Protein AF-0000000082718263 (afdb_homodimer)

pLDDT: mean 72.25, std 34.33, range [13.95, 98.94]

Secondary structure (DSSP, 8-state):
----------------------------------------GGGGGGGSGGGGGGGGSTTS-TT-----TT-----------------------------------GGGSPEEEEEEEE---TTHHHHHHHHHHHHTTSSSEEEEEEESSSS--HHHHHHHHHSSS-EEEEE-PPPGGG-STTSPPSHHHHHHHHHHHHHH--TT--EEEEE--TT-EE-HHHHHHHTT-SSEEE--EEEETTEEEEEEEEETTEEEEEE-SS-TT-SS---GGGEEEEHHHHHH-TT----SSSS-TT-HHHHHHTTT--GGG-EE-HHHHTS--EE---BPPPP-TT--SS---SS----/---------------------------------------GGGGTTGGGGGGGTTTTSTTS-TT------------------------------------------GGGSPEEEEEEEE---TTHHHHHHHHHHHHTTSSSEEEEEEESSSS--HHHHHHHHHSSS-EEEEE-PPPGGG-STTSPPSHHHHHHHHHHHHHH--TT--EEEEE--TT-EE-HHHHHHHTT-SSEEE--EEEETTEEEEEEEEETTEEEEEE-SS-TT-SS---GGGEEEEHHHHHH-TT----SSSS-TT-HHHHHHTTT--GGG-EE-HHHHTS--EE---BPPPP-TT--SS---SS----

InterPro domains:
  IPR005027 Glycosyl transferase, family 43 [PF03360] (131-332)
  IPR005027 Glycosyl transferase, family 43 [PTHR10896] (103-342)
  IPR005027 Glycosyl transferase, family 43 [cd00218] (110-333)
  IPR029044 Nucleotide-diphospho-sugar transferases [G3DSA:3.90.550.10] (108-351)
  IPR029044 Nucleotide-diphospho-sugar transferases [SSF53448] (110-349)

Organism: NCBI:txid210632

Solvent-accessible surface area (backbone atoms only — not comparable to full-atom values): 43340 Å² total; per-residue (Å²): 140,80,87,71,88,90,80,89,85,85,84,88,79,92,73,87,68,84,91,81,84,88,81,88,83,87,82,87,80,81,82,80,80,84,78,85,81,72,85,75,76,81,69,71,77,76,76,72,76,77,76,72,74,77,78,75,69,88,70,71,78,84,76,72,93,74,78,74,94,73,76,79,88,91,79,90,76,77,91,82,87,80,81,79,74,81,77,73,76,78,75,78,78,73,76,76,66,84,62,79,70,68,81,60,64,71,87,70,54,46,30,37,38,35,39,24,44,44,56,92,54,80,59,41,56,54,31,49,50,56,48,36,36,46,51,54,71,44,81,56,46,37,39,35,38,18,30,52,24,92,50,77,51,66,68,60,52,56,46,54,75,66,52,74,48,55,68,48,84,46,52,40,56,71,60,71,87,53,67,44,90,73,48,71,72,59,48,65,25,53,40,51,50,52,53,50,47,59,72,73,52,56,90,84,50,62,31,26,37,32,46,42,62,47,48,47,41,70,43,70,64,44,60,62,58,49,58,72,36,78,49,35,26,34,34,17,30,22,43,37,51,24,10,69,49,28,22,48,34,61,57,97,75,25,47,78,47,64,48,56,51,51,66,77,81,44,87,47,66,53,55,66,74,16,40,36,34,9,36,58,56,53,58,74,35,79,82,61,51,60,61,80,86,73,49,54,72,84,28,45,50,31,60,30,44,62,65,75,52,53,64,74,64,34,38,60,32,50,77,61,23,57,38,54,41,32,33,59,48,41,65,45,82,73,59,50,83,44,45,63,92,57,87,80,65,95,67,88,62,72,98,131,85,76,82,78,78,82,86,77,72,88,82,79,82,84,76,78,81,80,76,80,80,88,76,85,78,80,81,76,83,77,82,86,81,81,85,75,86,74,76,73,70,73,69,68,65,77,71,68,69,77,68,66,76,80,66,69,90,72,72,72,91,75,71,93,73,79,72,98,76,71,93,72,83,81,89,78,83,77,81,86,78,76,78,74,79,79,74,76,75,75,76,76,72,75,73,64,83,64,80,71,69,81,61,64,71,86,70,54,46,30,38,37,35,39,24,46,44,56,91,52,80,59,41,55,52,30,49,50,55,50,35,37,45,52,54,72,44,81,56,47,37,39,36,38,18,29,53,23,93,52,76,51,66,68,61,51,56,46,53,75,67,52,74,49,54,69,46,87,44,53,39,57,71,58,72,89,55,67,46,92,74,47,71,73,59,45,65,26,52,41,52,52,52,52,48,46,60,73,73,54,56,90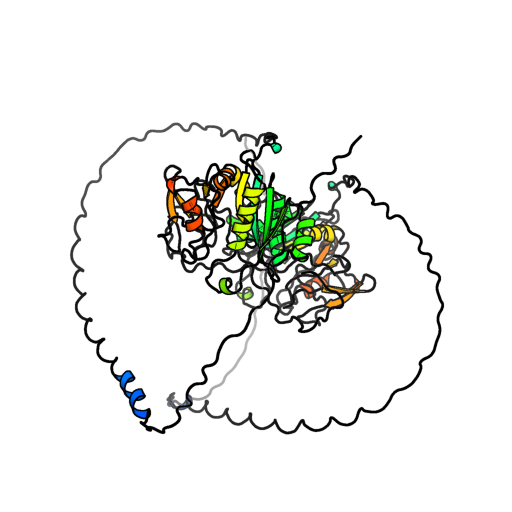,86,52,61,29,27,37,32,49,42,61,48,48,46,39,67,43,71,63,44,60,63,57,49,59,72,37,77,50,36,26,35,34,18,32,21,43,37,52,24,12,68,49,28,22,49,34,61,57,97,75,26,46,77,49,65,46,57,49,51,66,77,81,44,87,47,69,52,57,68,72,15,40,37,35,11,37,58,56,52,59,76,37,79,80,63,52,59,61,79,89,63,73,46,77,85,28,48,49,29,60,31,43,62,67,76,52,53,64,74,63,34,37,60,32,51,78,61,25,58,37,55,41,32,34,59,46,40,66,47,82,73,59,51,80,43,44,66,95,55,89,80,65,95,66,89,63,71,97

Nearest PDB structures (foldseek):
  2d0j-assembly2_D  TM=9.747E-01  e=1.911E-42  Homo sapiens
  1v84-assembly1_B  TM=9.521E-01  e=4.396E-37  Homo sapiens
  1v84-assembly1_A  TM=9.630E-01  e=2.387E-36  Homo sapiens
  3cu0-assembly1_B  TM=9.428E-01  e=2.5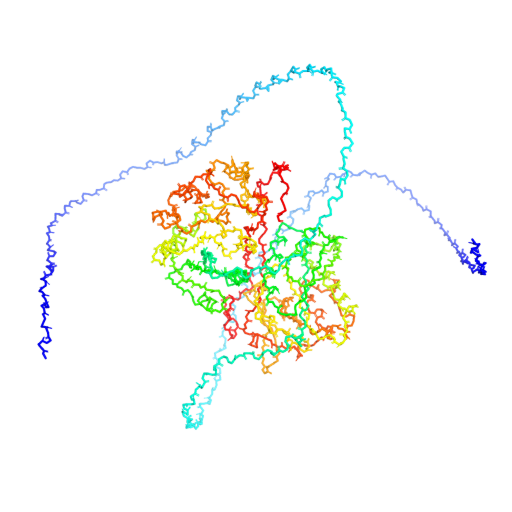47E-32  Homo sapiens
  1kws-assembly1_A  TM=9.358E-01  e=2.887E-32  Homo sapiens

Radius of gyration: 37.62 Å; Cα contacts (8 Å, |Δi|>4): 1074; chains: 2; bounding box: 120×84×118 Å

Foldseek 3Di:
DDPDDDDDDDDDDDDPDDDDDDDDDDDDDDDDDDDDDDDDPPPPPPPPPDPPDDDPPDPPDDPDDPDDPPDDDDDDPDDDDDDPPPDPPPPDPPPPDPPPPPVPVLVPFAAEEEQEEFEDDQCRLVLQLQVLVLQLVARNYEYEYEYQDPDQDPSVVVCVVPSNHHYHYHYDHDDPVQPDPQFDPCQVRVQVVLLVLLVPDDPVHWHKYAYDYSNKDFASVVSVFRRPDPAKEFAKEADPQNDRIKWFDDDPQAGDAIDHNHPRVQQDQGDSRGMMGISVLSNVQVPQGQDGPDDGRRNRVSSRCVSRDHRRPYGYTDVNRPDHRMYPDGDDRDDCPVPDPDDPDPDDDDD/DCPDDDDPDDDDDPDDDDPDDDDDDDDDDDDDDDDDDDDPPPPPPPPPPDPPPDPPDDPDDPPDDPDDDPDDPDDDPDDDDDDPPPDPPPPPPPPPDPPPPPVPVLVPFAAEEEQEEFEDDQCRLVLQLQVLVLQLVARNYEYEYEYQDPDQDPSVVVCVVPSNHHYHYHYDHDDPVQPDPFFDPCQVRVQVVLLVLLVPDDPVHWHKYAYDYSNKDFASVVSVFRRPDPAKEFAKEADPQNDRIKWFDDDPQAGDAIDHNHPRVQQDQGDSRGMMGISVLSNVQVPQGQDGPDDGRRNRVSSRQVSRDHRRPYGYTDVNRPDHRMYPDGDDRDDCPVPDPDDPDPDDDDD

Structure (mmCIF, N/CA/C/O backbone):
data_AF-0000000082718263-model_v1
#
loop_
_entity.id
_entity.type
_entity.pdbx_description
1 polymer 'Galactosylgalactosylxylosylprotein 3-beta-glucuronosyltransferase'
#
loop_
_atom_site.group_PDB
_atom_site.id
_atom_site.type_symbol
_atom_site.label_atom_id
_atom_site.label_alt_id
_atom_site.label_comp_id
_atom_site.label_asym_id
_atom_site.label_entity_id
_atom_site.label_seq_id
_atom_site.pdbx_PDB_ins_code
_atom_site.Cartn_x
_atom_site.Cartn_y
_atom_site.Cartn_z
_atom_site.occupancy
_atom_site.B_iso_or_equiv
_atom_site.auth_seq_id
_atom_site.auth_comp_id
_atom_site.auth_asym_id
_atom_site.auth_atom_id
_atom_site.pdbx_PDB_model_num
ATOM 1 N N . MET A 1 1 ? 63.031 -23.531 12.625 1 18.61 1 MET A N 1
ATOM 2 C CA . MET A 1 1 ? 62.969 -24.828 11.961 1 18.61 1 MET A CA 1
ATOM 3 C C . MET A 1 1 ? 62.219 -24.734 10.641 1 18.61 1 MET A C 1
ATOM 5 O O . MET A 1 1 ? 61.25 -23.953 10.516 1 18.61 1 MET A O 1
ATOM 9 N N . VAL A 1 2 ? 62.688 -25.609 9.586 1 20.66 2 VAL A N 1
ATOM 10 C CA . VAL A 1 2 ? 62.875 -25.875 8.164 1 20.66 2 VAL A CA 1
ATOM 11 C C . VAL A 1 2 ? 61.594 -26.484 7.586 1 20.66 2 VAL A C 1
ATOM 13 O O . VAL A 1 2 ? 61.312 -27.672 7.785 1 20.66 2 VAL A O 1
ATOM 16 N N . CYS A 1 3 ? 60.469 -26.062 7.879 1 18.92 3 CYS A N 1
ATOM 17 C CA . CYS A 1 3 ? 59.406 -26.875 7.355 1 18.92 3 CYS A CA 1
ATOM 18 C C . CYS A 1 3 ? 59.531 -27.094 5.855 1 18.92 3 CYS A C 1
ATOM 20 O O . CYS A 1 3 ? 59.562 -26.141 5.082 1 18.92 3 CYS A O 1
ATOM 22 N N . ARG A 1 4 ? 59.875 -28.281 5.25 1 16.44 4 ARG A N 1
ATOM 23 C CA . ARG A 1 4 ? 60.344 -29.062 4.109 1 16.44 4 ARG A CA 1
ATOM 24 C C . ARG A 1 4 ? 59.312 -29.062 2.984 1 16.44 4 ARG A C 1
ATOM 26 O O . ARG A 1 4 ? 59.656 -28.797 1.827 1 16.44 4 ARG A O 1
ATOM 33 N N . LEU A 1 5 ? 58.25 -29.844 3.047 1 16.77 5 LEU A N 1
ATOM 34 C CA . LEU A 1 5 ? 58.344 -30.984 2.145 1 16.77 5 LEU A CA 1
ATOM 35 C C . LEU A 1 5 ? 58.188 -30.547 0.694 1 16.77 5 LEU A C 1
ATOM 37 O O . LEU A 1 5 ? 57.656 -29.453 0.427 1 16.77 5 LEU A O 1
ATOM 41 N N . HIS A 1 6 ? 57.688 -31.562 -0.219 1 16.92 6 HIS A N 1
ATOM 42 C CA . HIS A 1 6 ? 57.969 -32.406 -1.372 1 16.92 6 HIS A CA 1
ATOM 43 C C . HIS A 1 6 ? 57.312 -31.875 -2.631 1 16.92 6 HIS A C 1
ATOM 45 O O . HIS A 1 6 ? 56.344 -31.078 -2.549 1 16.92 6 HIS A O 1
ATOM 51 N N . GLY A 1 7 ? 57.594 -32.5 -3.922 1 16.11 7 GLY A N 1
ATOM 52 C CA . GLY A 1 7 ? 58.062 -32.469 -5.293 1 16.11 7 GLY A CA 1
ATOM 53 C C . GLY A 1 7 ? 56.938 -32.594 -6.316 1 16.11 7 GLY A C 1
ATOM 54 O O . GLY A 1 7 ? 57.125 -32.281 -7.492 1 16.11 7 GLY A O 1
ATOM 55 N N . VAL A 1 8 ? 55.75 -33.312 -6.059 1 16.28 8 VAL A N 1
ATOM 56 C CA . VAL A 1 8 ? 55.469 -34.344 -7.027 1 16.28 8 VAL A CA 1
ATOM 57 C C . VAL A 1 8 ? 55.25 -33.75 -8.406 1 16.28 8 VAL A C 1
ATOM 59 O O . VAL A 1 8 ? 54.938 -32.562 -8.523 1 16.28 8 VAL A O 1
ATOM 62 N N . GLU A 1 9 ? 55 -34.594 -9.406 1 15.41 9 GLU A N 1
ATOM 63 C CA . GLU A 1 9 ? 55.344 -35.188 -10.688 1 15.41 9 GLU A CA 1
ATOM 64 C C . GLU A 1 9 ? 54.625 -34.5 -11.844 1 15.41 9 GLU A C 1
ATOM 66 O O . GLU A 1 9 ? 55.25 -33.875 -12.711 1 15.41 9 GLU A O 1
ATOM 71 N N . TRP A 1 10 ? 53.719 -35.344 -12.625 1 15.77 10 TRP A N 1
ATOM 72 C CA . TRP A 1 10 ? 53.938 -36.031 -13.898 1 15.77 10 TRP A CA 1
ATOM 73 C C . TRP A 1 10 ? 53.469 -35.156 -15.07 1 15.77 10 TRP A C 1
ATOM 75 O O . TRP A 1 10 ? 52.781 -34.188 -14.883 1 15.77 10 TRP A O 1
ATOM 85 N N . THR A 1 11 ? 52.688 -35.75 -16.031 1 15.27 11 THR A N 1
ATOM 86 C CA . THR A 1 11 ? 52.906 -36.312 -17.359 1 15.27 11 THR A CA 1
ATOM 87 C C . THR A 1 11 ? 52.312 -35.406 -18.422 1 15.27 11 THR A C 1
ATOM 89 O O . THR A 1 11 ? 51.531 -34.5 -18.109 1 15.27 11 THR A O 1
ATOM 92 N N . ARG A 1 12 ? 51.469 -36 -19.406 1 15.63 12 ARG A N 1
ATOM 93 C CA . ARG A 1 12 ? 51.625 -36.344 -20.797 1 15.63 12 ARG A CA 1
ATOM 94 C C . ARG A 1 12 ? 51.062 -35.25 -21.719 1 15.63 12 ARG A C 1
ATOM 96 O O . ARG A 1 12 ? 50.406 -34.344 -21.25 1 15.63 12 ARG A O 1
ATOM 103 N N . HIS A 1 13 ? 50.219 -35.656 -22.75 1 14.52 13 HIS A N 1
ATOM 104 C CA . HIS A 1 13 ? 50.406 -35.906 -24.188 1 14.52 13 HIS A CA 1
ATOM 105 C C . HIS A 1 13 ? 49.688 -34.844 -25.016 1 14.52 13 HIS A C 1
ATOM 107 O O . HIS A 1 13 ? 50.281 -34.281 -25.922 1 14.52 13 HIS A O 1
ATOM 113 N N . ALA A 1 14 ? 48.188 -34.906 -25.094 1 15.45 14 ALA A N 1
ATOM 114 C CA . ALA A 1 14 ? 47.625 -35.25 -26.406 1 15.45 14 ALA A CA 1
ATOM 115 C C . ALA A 1 14 ? 47.594 -34.062 -27.344 1 15.45 14 ALA A C 1
ATOM 117 O O . ALA A 1 14 ? 47.469 -32.906 -26.891 1 15.45 14 ALA A O 1
ATOM 118 N N . ALA A 1 15 ? 47.875 -34.312 -28.672 1 15.47 15 ALA A N 1
ATOM 119 C CA . ALA A 1 15 ? 48.25 -33.969 -30.047 1 15.47 15 ALA A CA 1
ATOM 120 C C . ALA A 1 15 ? 47.094 -33.25 -30.75 1 15.47 15 ALA A C 1
ATOM 122 O O . ALA A 1 15 ? 46.031 -33.812 -30.938 1 15.47 15 ALA A O 1
ATOM 123 N N . VAL A 1 16 ? 46.75 -32.125 -30.266 1 15.46 16 VAL A N 1
ATOM 124 C CA . VAL A 1 16 ? 45.719 -31.469 -31.016 1 15.46 16 VAL A CA 1
ATOM 125 C C . VAL A 1 16 ? 46.062 -31.422 -32.5 1 15.46 16 VAL A C 1
ATOM 127 O O . VAL A 1 16 ? 47 -30.703 -32.906 1 15.46 16 VAL A O 1
ATOM 130 N N . ARG A 1 17 ? 45.781 -32.594 -33.156 1 13.98 17 ARG A N 1
ATOM 131 C CA . ARG A 1 17 ? 46.062 -32.844 -34.562 1 13.98 17 ARG A CA 1
ATOM 132 C C . ARG A 1 17 ? 45.375 -31.797 -35.438 1 13.98 17 ARG A C 1
ATOM 134 O O . ARG A 1 17 ? 46.031 -31.234 -36.344 1 13.98 17 ARG A O 1
ATOM 141 N N . ILE A 1 18 ? 44 -31.812 -35.562 1 14.03 18 ILE A N 1
ATOM 142 C CA . ILE A 1 18 ? 43.5 -32.375 -36.812 1 14.03 18 ILE A CA 1
ATOM 143 C C . ILE A 1 18 ? 43.75 -31.375 -37.938 1 14.03 18 ILE A C 1
ATOM 145 O O . ILE A 1 18 ? 43.875 -30.188 -37.719 1 14.03 18 ILE A O 1
ATOM 149 N N . ALA A 1 19 ? 42.781 -31.609 -39 1 14.26 19 ALA A N 1
ATOM 150 C CA . ALA A 1 19 ? 42.812 -32 -40.406 1 14.26 19 ALA A CA 1
ATOM 151 C C . ALA A 1 19 ? 42.875 -30.797 -41.312 1 14.26 19 ALA A C 1
ATOM 153 O O . ALA A 1 19 ? 42.594 -29.672 -40.906 1 14.26 19 ALA A O 1
ATOM 154 N N . GLY A 1 20 ? 43.062 -31.188 -42.594 1 13.95 20 GLY A N 1
ATOM 155 C CA . GLY A 1 20 ? 43.656 -30.984 -43.906 1 13.95 20 GLY A CA 1
ATOM 156 C C . GLY A 1 20 ? 42.875 -30.016 -44.781 1 13.95 20 GLY A C 1
ATOM 157 O O . GLY A 1 20 ? 43.469 -29.109 -45.375 1 13.95 20 GLY A O 1
ATOM 158 N N . PHE A 1 21 ? 41.531 -30.422 -45.281 1 14.2 21 PHE A N 1
ATOM 159 C CA . PHE A 1 21 ? 41.5 -30.719 -46.719 1 14.2 21 PHE A CA 1
ATOM 160 C C . PHE A 1 21 ? 41.406 -29.438 -47.531 1 14.2 21 PHE A C 1
ATOM 162 O O . PHE A 1 21 ? 41.156 -28.359 -46.969 1 14.2 21 PHE A O 1
ATOM 169 N N . ASN A 1 22 ? 40.375 -29.531 -48.438 1 14.44 22 ASN A N 1
ATOM 170 C CA . ASN A 1 22 ? 40.406 -29.688 -49.906 1 14.44 22 ASN A CA 1
ATOM 171 C C . ASN A 1 22 ? 40.375 -28.328 -50.594 1 14.44 22 ASN A C 1
ATOM 173 O O . ASN A 1 22 ? 40 -27.328 -50 1 14.44 22 ASN A O 1
ATOM 177 N N . GLY A 1 23 ? 39.938 -28.484 -51.906 1 14.26 23 GLY A N 1
ATOM 178 C CA . GLY A 1 23 ? 40.375 -28.25 -53.281 1 14.26 23 GLY A CA 1
ATOM 179 C C . GLY A 1 23 ? 39.812 -26.938 -53.844 1 14.26 23 GLY A C 1
ATOM 180 O O . GLY A 1 23 ? 40.594 -26.016 -54.125 1 14.26 23 GLY A O 1
ATOM 181 N N . GLY A 1 24 ? 38.562 -27.094 -54.469 1 14.59 24 GLY A N 1
ATOM 182 C CA . GLY A 1 24 ? 38.562 -26.953 -55.906 1 14.59 24 GLY A CA 1
ATOM 183 C C . GLY A 1 24 ? 38.469 -25.516 -56.375 1 14.59 24 GLY A C 1
ATOM 184 O O . GLY A 1 24 ? 38.25 -24.609 -55.594 1 14.59 24 GLY A O 1
ATOM 185 N N . ALA A 1 25 ? 37.656 -25.453 -57.531 1 14.58 25 ALA A N 1
ATOM 186 C CA . ALA A 1 25 ? 37.969 -25.078 -58.938 1 14.58 25 ALA A CA 1
ATOM 187 C C . ALA A 1 25 ? 37.625 -23.609 -59.188 1 14.58 25 ALA A C 1
ATOM 189 O O . ALA A 1 25 ? 38.5 -22.828 -59.594 1 14.58 25 ALA A O 1
ATOM 190 N N . PRO A 1 26 ? 36.562 -23.516 -60.094 1 15.71 26 PRO A N 1
ATOM 191 C CA . PRO A 1 26 ? 36.875 -23.016 -61.438 1 15.71 26 PRO A CA 1
ATOM 192 C C . PRO A 1 26 ? 36.688 -21.516 -61.594 1 15.71 26 PRO A C 1
ATOM 194 O O . PRO A 1 26 ? 36.188 -20.859 -60.656 1 15.71 26 PRO A O 1
ATOM 197 N N . GLY A 1 27 ? 36.094 -21.203 -62.75 1 14.52 27 GLY A N 1
ATOM 198 C CA . GLY A 1 27 ? 36.469 -20.438 -63.906 1 14.52 27 GLY A CA 1
ATOM 199 C C . GLY A 1 27 ? 35.906 -19.031 -63.906 1 14.52 27 GLY A C 1
ATOM 200 O O . GLY A 1 27 ? 36.656 -18.062 -64 1 14.52 27 GLY A O 1
ATOM 201 N N . VAL A 1 28 ? 34.625 -18.891 -64.562 1 15.89 28 VAL A N 1
ATOM 202 C CA . VAL A 1 28 ? 34.625 -18.219 -65.875 1 15.89 28 VAL A CA 1
ATOM 203 C C . VAL A 1 28 ? 34.438 -16.703 -65.625 1 15.89 28 VAL A C 1
ATOM 205 O O . VAL A 1 28 ? 33.969 -16.266 -64.625 1 15.89 28 VAL A O 1
ATOM 208 N N . ALA A 1 29 ? 34.094 -16.172 -66.812 1 14.91 29 ALA A N 1
ATOM 209 C CA . ALA A 1 29 ? 34.625 -15.055 -67.625 1 14.91 29 ALA A CA 1
ATOM 210 C C . ALA A 1 29 ? 33.875 -13.758 -67.312 1 14.91 29 ALA A C 1
ATOM 212 O O . ALA A 1 29 ? 34.5 -12.734 -67 1 14.91 29 ALA A O 1
ATOM 213 N N . VAL A 1 30 ? 32.562 -13.672 -67.75 1 16.23 30 VAL A N 1
ATOM 214 C CA . VAL A 1 30 ? 32.5 -12.758 -68.875 1 16.23 30 VAL A CA 1
ATOM 215 C C . VAL A 1 30 ? 32.25 -11.336 -68.375 1 16.23 30 VAL A C 1
ATOM 217 O O . VAL A 1 30 ? 31.828 -11.125 -67.25 1 16.23 30 VAL A O 1
ATOM 220 N N . GLY A 1 31 ? 31.578 -10.688 -69.25 1 15.56 31 GLY A N 1
ATOM 221 C CA . GLY A 1 31 ? 31.906 -9.438 -69.938 1 15.56 31 GLY A CA 1
ATOM 222 C C . GLY A 1 31 ? 31.344 -8.219 -69.188 1 15.56 31 GLY A C 1
ATOM 223 O O . GLY A 1 31 ? 30.484 -8.344 -68.312 1 15.56 31 GLY A O 1
ATOM 224 N N . ARG A 1 32 ? 31.359 -7.219 -69.875 1 15.63 32 ARG A N 1
ATOM 225 C CA . ARG A 1 32 ? 31.812 -5.836 -69.75 1 15.63 32 ARG A CA 1
ATOM 226 C C . ARG A 1 32 ? 30.688 -4.926 -69.312 1 15.63 32 ARG A C 1
ATOM 228 O O . ARG A 1 32 ? 30.938 -3.934 -68.625 1 15.63 32 ARG A O 1
ATOM 235 N N . SER A 1 33 ? 29.328 -5.262 -69.688 1 16.05 33 SER A N 1
ATOM 236 C CA . SER A 1 33 ? 29 -4.008 -70.375 1 16.05 33 SER A CA 1
ATOM 237 C C . SER A 1 33 ? 28.578 -2.941 -69.375 1 16.05 33 SER A C 1
ATOM 239 O O . SER A 1 33 ? 28.172 -3.262 -68.25 1 16.05 33 SER A O 1
ATOM 241 N N . GLY A 1 34 ? 28.188 -1.853 -69.938 1 15.92 34 GLY A N 1
ATOM 242 C CA . GLY A 1 34 ? 28.422 -0.44 -69.688 1 15.92 34 GLY A CA 1
ATOM 243 C C . GLY A 1 34 ? 27.469 0.149 -68.688 1 15.92 34 GLY A C 1
ATOM 244 O O . GLY A 1 34 ? 26.469 -0.468 -68.312 1 15.92 34 GLY A O 1
ATOM 245 N N . CYS A 1 35 ? 27.391 1.391 -68.688 1 16.27 35 CYS A N 1
ATOM 246 C CA . CYS A 1 35 ? 27.578 2.564 -67.812 1 16.27 35 CYS A CA 1
ATOM 247 C C . CYS A 1 35 ? 26.266 3.053 -67.25 1 16.27 35 CYS A C 1
ATOM 249 O O . CYS A 1 35 ? 26.172 3.383 -66.062 1 16.27 35 CYS A O 1
ATOM 251 N N . ASP A 1 36 ? 25.203 3.414 -68.125 1 17.78 36 ASP A N 1
ATOM 252 C CA . ASP A 1 36 ? 25.062 4.848 -67.875 1 17.78 36 ASP A CA 1
ATOM 253 C C . ASP A 1 36 ? 24.109 5.117 -66.688 1 17.78 36 ASP A C 1
ATOM 255 O O . ASP A 1 36 ? 23.391 4.223 -66.25 1 17.78 36 ASP A O 1
ATOM 259 N N . GLY A 1 37 ? 23.266 6.191 -66.875 1 19.19 37 GLY A N 1
ATOM 260 C CA . GLY A 1 37 ? 22.969 7.426 -66.188 1 19.19 37 GLY A CA 1
ATOM 261 C C . GLY A 1 37 ? 21.734 7.332 -65.312 1 19.19 37 GLY A C 1
ATOM 262 O O . GLY A 1 37 ? 20.688 6.848 -65.75 1 19.19 37 GLY A O 1
ATOM 263 N N . VAL A 1 38 ? 21.812 7.488 -64.062 1 17.67 38 VAL A N 1
ATOM 264 C CA . VAL A 1 38 ? 21.094 7.254 -62.812 1 17.67 38 VAL A CA 1
ATOM 265 C C . VAL A 1 38 ? 19.891 8.18 -62.719 1 17.67 38 VAL A C 1
ATOM 267 O O . VAL A 1 38 ? 19.031 8.008 -61.844 1 17.67 38 VAL A O 1
ATOM 270 N N . THR A 1 39 ? 19.484 9.195 -63.594 1 20.88 39 THR A N 1
ATOM 271 C CA . THR A 1 39 ? 19.109 10.227 -62.625 1 20.88 39 THR A CA 1
ATOM 272 C C . THR A 1 39 ? 17.844 9.844 -61.875 1 20.88 39 THR A C 1
ATOM 274 O O . THR A 1 39 ? 17 9.117 -62.406 1 20.88 39 THR A O 1
ATOM 277 N N . GLU A 1 40 ? 17.797 10.078 -60.531 1 18.36 40 GLU A N 1
ATOM 278 C CA . GLU A 1 40 ? 17.047 9.695 -59.312 1 18.36 40 GLU A CA 1
ATOM 279 C C . GLU A 1 40 ? 15.641 10.281 -59.344 1 18.36 40 GLU A C 1
ATOM 281 O O . GLU A 1 40 ? 14.797 9.906 -58.5 1 18.36 40 GLU A O 1
ATOM 286 N N . ARG A 1 41 ? 15.406 11.5 -60.031 1 22.88 41 ARG A N 1
ATOM 287 C CA . ARG A 1 41 ? 14.32 12.383 -59.625 1 22.88 41 ARG A CA 1
ATOM 288 C C . ARG A 1 41 ? 12.969 11.688 -59.719 1 22.88 41 ARG A C 1
ATOM 290 O O . ARG A 1 41 ? 12.102 11.859 -58.875 1 22.88 41 ARG A O 1
ATOM 297 N N . GLU A 1 42 ? 12.641 11.102 -60.938 1 20.8 42 GLU A N 1
ATOM 298 C CA . GLU A 1 42 ? 11.258 10.898 -61.344 1 20.8 42 GLU A CA 1
ATOM 299 C C . GLU A 1 42 ? 10.609 9.742 -60.594 1 20.8 42 GLU A C 1
ATOM 301 O O . GLU A 1 42 ? 9.477 9.359 -60.906 1 20.8 42 GLU A O 1
ATOM 306 N N . ARG A 1 43 ? 11.359 8.992 -59.719 1 20.73 43 ARG A N 1
ATOM 307 C CA . ARG A 1 43 ? 10.742 7.762 -59.25 1 20.73 43 ARG A CA 1
ATOM 308 C C . ARG A 1 43 ? 9.594 8.07 -58.281 1 20.73 43 ARG A C 1
ATOM 310 O O . ARG A 1 43 ? 8.672 7.27 -58.125 1 20.73 43 ARG A O 1
ATOM 317 N N . GLU A 1 44 ? 9.797 9.102 -57.344 1 21.33 44 GLU A N 1
ATOM 318 C CA . GLU A 1 44 ? 9.047 9.008 -56.125 1 21.33 44 GLU A CA 1
ATOM 319 C C . GLU A 1 44 ? 7.582 9.383 -56.312 1 21.33 44 GLU A C 1
ATOM 321 O O . GLU A 1 44 ? 6.723 9.016 -55.5 1 21.33 44 GLU A O 1
ATOM 326 N N . ASN A 1 45 ? 7.137 10.25 -57.25 1 21.62 45 ASN A N 1
ATOM 327 C CA . ASN A 1 45 ? 5.824 10.891 -57.219 1 21.62 45 ASN A CA 1
ATOM 328 C C . ASN A 1 45 ? 4.699 9.883 -57.438 1 21.62 45 ASN A C 1
ATOM 330 O O . ASN A 1 45 ? 3.531 10.188 -57.188 1 21.62 45 ASN A O 1
ATOM 334 N N . PHE A 1 46 ? 4.848 8.82 -58.312 1 22 46 PHE A N 1
ATOM 335 C CA . PHE A 1 46 ? 3.695 8.133 -58.875 1 22 46 PHE A CA 1
ATOM 336 C C . PHE A 1 46 ? 3.006 7.266 -57.844 1 22 46 PHE A C 1
ATOM 338 O O . PHE A 1 46 ? 1.96 6.672 -58.094 1 22 46 PHE A O 1
ATOM 345 N N . ARG A 1 47 ? 3.561 6.859 -56.688 1 20.44 47 ARG A N 1
ATOM 346 C CA . ARG A 1 47 ? 2.99 5.777 -55.875 1 20.44 47 ARG A CA 1
ATOM 347 C C . ARG A 1 47 ? 1.709 6.223 -55.188 1 20.44 47 ARG A C 1
ATOM 349 O O . ARG A 1 47 ? 0.988 5.402 -54.625 1 20.44 47 ARG A O 1
ATOM 356 N N . LEU A 1 48 ? 1.422 7.492 -54.906 1 21.8 48 LEU A N 1
ATOM 357 C CA . LEU A 1 48 ? 0.457 7.859 -53.875 1 21.8 48 LEU A CA 1
ATOM 358 C C . LEU A 1 48 ? -0.971 7.672 -54.375 1 21.8 48 LEU A C 1
ATOM 360 O O . LEU A 1 48 ? -1.905 7.574 -53.594 1 21.8 48 LEU A O 1
ATOM 364 N N . ALA A 1 49 ? -1.462 7.969 -55.594 1 22.31 49 ALA A N 1
ATOM 365 C CA . ALA A 1 49 ? -2.844 8.32 -55.938 1 22.31 49 ALA A CA 1
ATOM 366 C C . ALA A 1 49 ? -3.744 7.09 -55.906 1 22.31 49 ALA A C 1
ATOM 368 O O . ALA A 1 49 ? -4.973 7.211 -55.938 1 22.31 49 ALA A O 1
ATOM 369 N N . MET A 1 50 ? -3.373 5.809 -56.094 1 22.14 50 MET A N 1
ATOM 370 C CA . MET A 1 50 ? -4.359 4.852 -56.594 1 22.14 50 MET A CA 1
ATOM 371 C C . MET A 1 50 ? -5.254 4.363 -55.438 1 22.14 50 MET A C 1
ATOM 373 O O . MET A 1 50 ? -6.043 3.436 -55.625 1 22.14 50 MET A O 1
ATOM 377 N N . LYS A 1 51 ? -5.125 4.703 -54.188 1 24.08 51 LYS A N 1
ATOM 378 C CA . LYS A 1 51 ? -5.762 3.842 -53.188 1 24.08 51 LYS A CA 1
ATOM 379 C C . LYS A 1 51 ? -7.262 4.121 -53.094 1 24.08 51 LYS A C 1
ATOM 381 O O . LYS A 1 51 ? -7.941 3.598 -52.219 1 24.08 51 LYS A O 1
ATOM 386 N N . SER A 1 52 ? -7.887 5.078 -53.781 1 23.3 52 SER A N 1
ATOM 387 C CA . SER A 1 52 ? -9.133 5.617 -53.219 1 23.3 52 SER A CA 1
ATOM 388 C C . SER A 1 52 ? -10.289 4.648 -53.438 1 23.3 52 SER A C 1
ATOM 390 O O . SER A 1 52 ? -11.344 4.797 -52.812 1 23.3 52 SER A O 1
ATOM 392 N N . VAL A 1 53 ? -10.406 3.934 -54.531 1 25.78 53 VAL A N 1
ATOM 393 C CA . VAL A 1 53 ? -11.734 3.672 -55.062 1 25.78 53 VAL A CA 1
ATOM 394 C C . VAL A 1 53 ? -12.453 2.637 -54.219 1 25.78 53 VAL A C 1
ATOM 396 O O . VAL A 1 53 ? -13.648 2.385 -54.406 1 25.78 53 VAL A O 1
ATOM 399 N N . PHE A 1 54 ? -11.859 1.69 -53.469 1 24.8 54 PHE A N 1
ATOM 400 C CA . PHE A 1 54 ? -12.531 0.403 -53.375 1 24.8 54 PHE A CA 1
ATOM 401 C C . PHE A 1 54 ? -13.68 0.475 -52.375 1 24.8 54 PHE A C 1
ATOM 403 O O . PHE A 1 54 ? -14.367 -0.519 -52.125 1 24.8 54 PHE A O 1
ATOM 410 N N . PHE A 1 55 ? -13.805 1.48 -51.5 1 24.03 55 PHE A N 1
ATOM 411 C CA . PHE A 1 55 ? -14.539 1.139 -50.281 1 24.03 55 PHE A CA 1
ATOM 412 C C . PHE A 1 55 ? -16.047 1.105 -50.562 1 24.03 55 PHE A C 1
ATOM 414 O O . PHE A 1 55 ? -16.844 0.938 -49.625 1 24.03 55 PHE A O 1
ATOM 421 N N . SER A 1 56 ? -16.594 1.633 -51.594 1 23 56 SER A N 1
ATOM 422 C CA . SER A 1 56 ? -17.969 2.121 -51.5 1 23 56 SER A CA 1
ATOM 423 C C . SER A 1 56 ? -18.953 0.967 -51.406 1 23 56 SER A C 1
ATOM 425 O O . SER A 1 56 ? -20.172 1.188 -51.281 1 23 56 SER A O 1
ATOM 427 N N . ARG A 1 57 ? -18.734 -0.177 -52.062 1 23.36 57 ARG A N 1
ATOM 428 C CA . ARG A 1 57 ? -19.859 -0.933 -52.625 1 23.36 57 ARG A CA 1
ATOM 429 C C . ARG A 1 57 ? -20.703 -1.546 -51.5 1 23.36 57 ARG A C 1
ATOM 431 O O . ARG A 1 57 ? -21.875 -1.824 -51.688 1 23.36 57 ARG A O 1
ATOM 438 N N . PHE A 1 58 ? -20.172 -2.295 -50.469 1 25.25 58 PHE A N 1
ATOM 439 C CA . PHE A 1 58 ? -20.844 -3.531 -50.094 1 25.25 58 PHE A CA 1
ATOM 440 C C . PHE A 1 58 ? -22.047 -3.242 -49.188 1 25.25 58 PHE A C 1
ATOM 442 O O . PHE A 1 58 ? -21.984 -3.434 -47.969 1 25.25 58 PHE A O 1
ATOM 449 N N . PHE A 1 59 ? -22.609 -2.09 -49.094 1 26.38 59 PHE A N 1
ATOM 450 C CA . PHE A 1 59 ? -23.625 -1.79 -48.094 1 26.38 59 PHE A CA 1
ATOM 451 C C . PHE A 1 59 ? -24.875 -2.623 -48.312 1 26.38 59 PHE A C 1
ATOM 453 O O . PHE A 1 59 ? -25.859 -2.521 -47.562 1 26.38 59 PHE A O 1
ATOM 460 N N . ILE A 1 60 ? -25.188 -2.965 -49.562 1 25.55 60 ILE A N 1
ATOM 461 C CA . ILE A 1 60 ? -26.594 -3.039 -49.938 1 25.55 60 ILE A CA 1
ATOM 462 C C . ILE A 1 60 ? -27.281 -4.141 -49.125 1 25.55 60 ILE A C 1
ATOM 464 O O . ILE A 1 60 ? -28.406 -3.969 -48.656 1 25.55 60 ILE A O 1
ATOM 468 N N . LEU A 1 61 ? -26.891 -5.453 -49.156 1 22.52 61 LEU A N 1
ATOM 469 C CA . LEU A 1 61 ? -27.859 -6.527 -49.375 1 22.52 61 LEU A CA 1
ATOM 470 C C . LEU A 1 61 ? -28.516 -6.945 -48.062 1 22.52 61 LEU A C 1
ATOM 472 O O . LEU A 1 61 ? -29.375 -7.836 -48.062 1 22.52 61 LEU A O 1
ATOM 476 N N . LEU A 1 62 ? -28.094 -6.645 -46.812 1 24.86 62 LEU A N 1
ATOM 477 C CA . LEU A 1 62 ? -28.422 -7.629 -45.781 1 24.86 62 LEU A CA 1
ATOM 478 C C . LEU A 1 62 ? -29.875 -7.484 -45.344 1 24.86 62 LEU A C 1
ATOM 480 O O . LEU A 1 62 ? -30.156 -6.957 -44.281 1 24.86 62 LEU A O 1
ATOM 484 N N . PRO A 1 63 ? -30.812 -6.887 -45.906 1 24.28 63 PRO A N 1
ATOM 485 C CA . PRO A 1 63 ? -32.125 -6.656 -45.344 1 24.28 63 PRO A CA 1
ATOM 486 C C . PRO A 1 63 ? -32.875 -7.953 -45.031 1 24.28 63 PRO A C 1
ATOM 488 O O . PRO A 1 63 ? -33.875 -7.945 -44.281 1 24.28 63 PRO A O 1
ATOM 491 N N . TRP A 1 64 ? -32.812 -9.047 -45.812 1 22.66 64 TRP A N 1
ATOM 492 C CA . TRP A 1 64 ? -34 -9.852 -46.094 1 22.66 64 TRP A CA 1
ATOM 493 C C . TRP A 1 64 ? -34.406 -10.648 -44.875 1 22.66 64 TRP A C 1
ATOM 495 O O . TRP A 1 64 ? -35.625 -10.805 -44.625 1 22.66 64 TRP A O 1
ATOM 505 N N . VAL A 1 65 ? -33.781 -11.758 -44.25 1 23.42 65 VAL A N 1
ATOM 506 C CA . VAL A 1 65 ? -34.375 -13.039 -43.938 1 23.42 65 VAL A CA 1
ATOM 507 C C . VAL A 1 65 ? -35.031 -12.969 -42.531 1 23.42 65 VAL A C 1
ATOM 509 O O . VAL A 1 65 ? -34.344 -13.008 -41.531 1 23.42 65 VAL A O 1
ATOM 512 N N . LEU A 1 66 ? -35.781 -12.023 -42 1 23.78 66 LEU A N 1
ATOM 513 C CA . LEU A 1 66 ? -36.438 -11.852 -40.719 1 23.78 66 LEU A CA 1
ATOM 514 C C . LEU A 1 66 ? -37.594 -12.844 -40.562 1 23.78 66 LEU A C 1
ATOM 516 O O . LEU A 1 66 ? -38.281 -12.844 -39.531 1 23.78 66 LEU A O 1
ATOM 520 N N . ILE A 1 67 ? -38.156 -13.523 -41.5 1 22.72 67 ILE A N 1
ATOM 521 C CA . ILE A 1 67 ? -39.531 -13.961 -41.406 1 22.72 67 ILE A CA 1
ATOM 522 C C . ILE A 1 67 ? -39.688 -14.984 -40.281 1 22.72 67 ILE A C 1
ATOM 524 O O . ILE A 1 67 ? -40.562 -14.867 -39.438 1 22.72 67 ILE A O 1
ATOM 528 N N . VAL A 1 68 ? -39.312 -16.328 -40.344 1 20.52 68 VAL A N 1
ATOM 529 C CA . VAL A 1 68 ? -40.188 -17.5 -40.219 1 20.52 68 VAL A CA 1
ATOM 530 C C . VAL A 1 68 ? -40.281 -17.938 -38.781 1 20.52 68 VAL A C 1
ATOM 532 O O . VAL A 1 68 ? -41.156 -18.734 -38.406 1 20.52 68 VAL A O 1
ATOM 535 N N . ILE A 1 69 ? -39.438 -17.719 -37.781 1 21.47 69 ILE A N 1
ATOM 536 C CA . ILE A 1 69 ? -39.406 -18.844 -36.844 1 21.47 69 ILE A CA 1
ATOM 537 C C . ILE A 1 69 ? -40.594 -18.703 -35.844 1 21.47 69 ILE A C 1
ATOM 539 O O . ILE A 1 69 ? -40.531 -17.875 -34.938 1 21.47 69 ILE A O 1
ATOM 543 N N . ILE A 1 70 ? -41.844 -18.578 -36.281 1 22.11 70 ILE A N 1
ATOM 544 C CA . ILE A 1 70 ? -43.094 -18.5 -35.531 1 22.11 70 ILE A CA 1
ATOM 545 C C . ILE A 1 70 ? -43.25 -19.719 -34.656 1 22.11 70 ILE A C 1
ATOM 547 O O . ILE A 1 70 ? -43.656 -19.609 -33.5 1 22.11 70 ILE A O 1
ATOM 551 N N . MET A 1 71 ? -43.281 -21 -35.188 1 19.78 71 MET A N 1
ATOM 552 C CA . MET A 1 71 ? -44.344 -21.938 -34.906 1 19.78 71 MET A CA 1
ATOM 553 C C . MET A 1 71 ? -44.188 -22.516 -33.5 1 19.78 71 MET A C 1
ATOM 555 O O . MET A 1 71 ? -45.188 -22.75 -32.812 1 19.78 71 MET A O 1
ATOM 559 N N . ILE A 1 72 ? -43.25 -23.484 -33.25 1 19.19 72 ILE A N 1
ATOM 560 C CA . ILE A 1 72 ? -43.719 -24.781 -32.75 1 19.19 72 ILE A CA 1
ATOM 561 C C . ILE A 1 72 ? -44.062 -24.656 -31.266 1 19.19 72 ILE A C 1
ATOM 563 O O . ILE A 1 72 ? -45.156 -25.047 -30.844 1 19.19 72 ILE A O 1
ATOM 567 N N . ASP A 1 73 ? -43.156 -25.203 -30.453 1 19.25 73 ASP A N 1
ATOM 568 C CA . ASP A 1 73 ? -43.406 -26.391 -29.656 1 19.25 73 ASP A CA 1
ATOM 569 C C . ASP A 1 73 ? -44.25 -26.047 -28.422 1 19.25 73 ASP A C 1
ATOM 571 O O . ASP A 1 73 ? -44.25 -24.891 -27.969 1 19.25 73 ASP A O 1
ATOM 575 N N . ILE A 1 74 ? -44.688 -27.25 -27.719 1 19.09 74 ILE A N 1
ATOM 576 C CA . ILE A 1 74 ? -45.688 -28.109 -27.078 1 19.09 74 ILE A CA 1
ATOM 577 C C . ILE A 1 74 ? -45.812 -27.734 -25.594 1 19.09 74 ILE A C 1
ATOM 579 O O . ILE A 1 74 ? -44.906 -27.109 -25.031 1 19.09 74 ILE A O 1
ATOM 583 N N . ASP A 1 75 ? -46.156 -28.781 -24.812 1 16.78 75 ASP A N 1
ATOM 584 C CA . ASP A 1 75 ? -47.188 -29.297 -23.938 1 16.78 75 ASP A CA 1
ATOM 585 C C . ASP A 1 75 ? -46.875 -29 -22.469 1 16.78 75 ASP A C 1
ATOM 587 O O . ASP A 1 75 ? -47.75 -28.469 -21.75 1 16.78 75 ASP A O 1
ATOM 591 N N . SER A 1 76 ? -46.094 -30.016 -21.75 1 17.02 76 SER A N 1
ATOM 592 C CA . SER A 1 76 ? -46.625 -30.812 -20.656 1 17.02 76 SER A CA 1
ATOM 593 C C . SER A 1 76 ? -46.531 -30.062 -19.328 1 17.02 76 SER A C 1
ATOM 595 O O . SER A 1 76 ? -45.438 -29.656 -18.938 1 17.02 76 SER A O 1
ATOM 597 N N . LYS A 1 77 ? -47.562 -29.625 -18.812 1 21.36 77 LYS A N 1
ATOM 598 C CA . LYS A 1 77 ? -48.094 -28.984 -17.609 1 21.36 77 LYS A CA 1
ATOM 599 C C . LYS A 1 77 ? -47.781 -29.797 -16.359 1 21.36 77 LYS A C 1
ATOM 601 O O . LYS A 1 77 ? -48.156 -29.422 -15.25 1 21.36 77 LYS A O 1
ATOM 606 N N . ARG A 1 78 ? -47.594 -31.25 -16.406 1 19.28 78 ARG A N 1
ATOM 607 C CA . ARG A 1 78 ? -48.375 -31.844 -15.32 1 19.28 78 ARG A CA 1
ATOM 608 C C . ARG A 1 78 ? -47.844 -31.422 -13.961 1 19.28 78 ARG A C 1
ATOM 610 O O . ARG A 1 78 ? -48.594 -30.969 -13.102 1 19.28 78 ARG A O 1
ATOM 617 N N . THR A 1 79 ? -46.969 -32.375 -13.195 1 18.16 79 THR A N 1
ATOM 618 C CA . THR A 1 79 ? -47.406 -33.188 -12.055 1 18.16 79 THR A CA 1
ATOM 619 C C . THR A 1 79 ? -47.156 -32.438 -10.742 1 18.16 79 THR A C 1
ATOM 621 O O . THR A 1 79 ? -46.406 -31.453 -10.719 1 18.16 79 THR A O 1
ATOM 624 N N . ILE A 1 80 ? -46.406 -33.188 -9.758 1 18.09 80 ILE A N 1
ATOM 625 C CA . ILE A 1 80 ? -46.781 -33.844 -8.508 1 18.09 80 ILE A CA 1
ATOM 626 C C . ILE A 1 80 ? -46.375 -32.938 -7.332 1 18.09 80 ILE A C 1
ATOM 628 O O . ILE A 1 80 ? -47.219 -32.656 -6.461 1 18.09 80 ILE A O 1
ATOM 632 N N . ARG A 1 81 ? -45.062 -32.938 -6.871 1 19.2 81 ARG A N 1
ATOM 633 C CA . ARG A 1 81 ? -44.812 -33.656 -5.629 1 19.2 81 ARG A CA 1
ATOM 634 C C . ARG A 1 81 ? -45.156 -32.781 -4.418 1 19.2 81 ARG A C 1
ATOM 636 O O . ARG A 1 81 ? -45.188 -31.562 -4.508 1 19.2 81 ARG A O 1
ATOM 643 N N . ALA A 1 82 ? -44.938 -33.438 -3.166 1 19.31 82 ALA A N 1
ATOM 644 C CA . ALA A 1 82 ? -45.406 -33.719 -1.805 1 19.31 82 ALA A CA 1
ATOM 645 C C . ALA A 1 82 ? -44.969 -32.594 -0.855 1 19.31 82 ALA A C 1
ATOM 647 O O . ALA A 1 82 ? -43.938 -31.938 -1.095 1 19.31 82 ALA A O 1
ATOM 648 N N . PRO A 1 83 ? -45.75 -32.375 0.114 1 21.77 83 PRO A N 1
ATOM 649 C CA . PRO A 1 83 ? -45.906 -31.375 1.156 1 21.77 83 PRO A CA 1
ATOM 650 C C . PRO A 1 83 ? -44.781 -31.391 2.189 1 21.77 83 PRO A C 1
ATOM 652 O O . PRO A 1 83 ? -44.875 -30.719 3.219 1 21.77 83 PRO A O 1
ATOM 655 N N . LEU A 1 84 ? -43.438 -31.781 1.828 1 18.84 84 LEU A N 1
ATOM 656 C CA . LEU A 1 84 ? -42.719 -32.219 3.029 1 18.84 84 LEU A CA 1
ATOM 657 C C . LEU A 1 84 ? -42.781 -31.125 4.105 1 18.84 84 LEU A C 1
ATOM 659 O O . LEU A 1 84 ? -42.719 -29.938 3.801 1 18.84 84 LEU A O 1
ATOM 663 N N . ALA A 1 85 ? -43.125 -31.578 5.359 1 21.02 85 ALA A N 1
ATOM 664 C CA . ALA A 1 85 ? -43.406 -31.25 6.754 1 21.02 85 ALA A CA 1
ATOM 665 C C . ALA A 1 85 ? -42.188 -30.594 7.418 1 21.02 85 ALA A C 1
ATOM 667 O O . ALA A 1 85 ? -42.156 -30.469 8.641 1 21.02 85 ALA A O 1
ATOM 668 N N . GLY A 1 86 ? -41.312 -29.969 6.652 1 18.83 86 GLY A N 1
ATOM 669 C CA . GLY A 1 86 ? -40.031 -29.812 7.352 1 18.83 86 GLY A CA 1
ATOM 670 C C . GLY A 1 86 ? -40.156 -29.047 8.656 1 18.83 86 GLY A C 1
ATOM 671 O O . GLY A 1 86 ? -40.938 -28.094 8.742 1 18.83 86 GLY A O 1
ATOM 672 N N . ARG A 1 87 ? -39.906 -29.781 9.82 1 20.72 87 ARG A N 1
ATOM 673 C CA . ARG A 1 87 ? -39.75 -29.562 11.258 1 20.72 87 ARG A CA 1
ATOM 674 C C . ARG A 1 87 ? -38.812 -28.406 11.531 1 20.72 87 ARG A C 1
ATOM 676 O O . ARG A 1 87 ? -37.688 -28.359 10.984 1 20.72 87 ARG A O 1
ATOM 683 N N . THR A 1 88 ? -39.312 -27.344 11.953 1 20.22 88 THR A N 1
ATOM 684 C CA . THR A 1 88 ? -38.812 -26.031 12.344 1 20.22 88 THR A CA 1
ATOM 685 C C . THR A 1 88 ? -37.812 -26.172 13.492 1 20.22 88 THR A C 1
ATOM 687 O O . THR A 1 88 ? -37.406 -25.188 14.094 1 20.22 88 THR A O 1
ATOM 690 N N . GLY A 1 89 ? -37.125 -27.375 13.641 1 19.27 89 GLY A N 1
ATOM 691 C CA . GLY A 1 89 ? -36.531 -27.297 14.953 1 19.27 89 GLY A CA 1
ATOM 692 C C . GLY A 1 89 ? -35.562 -26.141 15.109 1 19.27 89 GLY A C 1
ATOM 693 O O . GLY A 1 89 ? -34.875 -25.766 14.148 1 19.27 89 GLY A O 1
ATOM 694 N N . ARG A 1 90 ? -35.781 -25.188 16.047 1 21.98 90 ARG A N 1
ATOM 695 C CA . ARG A 1 90 ? -35.125 -24.016 16.594 1 21.98 90 ARG A CA 1
ATOM 696 C C . ARG A 1 90 ? -33.719 -24.359 17.062 1 21.98 90 ARG A C 1
ATOM 698 O O . ARG A 1 90 ? -33.531 -24.875 18.172 1 21.98 90 ARG A O 1
ATOM 705 N N . ALA A 1 91 ? -32.875 -25.062 16.266 1 19.17 91 ALA A N 1
ATOM 706 C CA . ALA A 1 91 ? -31.609 -25.328 16.953 1 19.17 91 ALA A CA 1
ATOM 707 C C . ALA A 1 91 ? -30.906 -24.047 17.328 1 19.17 91 ALA A C 1
ATOM 709 O O . ALA A 1 91 ? -30.781 -23.125 16.516 1 19.17 91 ALA A O 1
ATOM 710 N N . GLN A 1 92 ? -30.797 -23.766 18.578 1 21.34 92 GLN A N 1
ATOM 711 C CA . GLN A 1 92 ? -30.125 -22.766 19.391 1 21.34 92 GLN A CA 1
ATOM 712 C C . GLN A 1 92 ? -28.641 -22.672 19.031 1 21.34 92 GLN A C 1
ATOM 714 O O . GLN A 1 92 ? -27.922 -23.672 19.109 1 21.34 92 GLN A O 1
ATOM 719 N N . ARG A 1 93 ? -28.297 -21.828 18.062 1 22.78 93 ARG A N 1
ATOM 720 C CA . ARG A 1 93 ? -26.922 -21.594 17.656 1 22.78 93 ARG A CA 1
ATOM 721 C C . ARG A 1 93 ? -26.062 -21.172 18.844 1 22.78 93 ARG A C 1
ATOM 723 O O . ARG A 1 93 ? -26.281 -20.125 19.438 1 22.78 93 ARG A O 1
ATOM 730 N N . ALA A 1 94 ? -25.656 -22.094 19.594 1 20.44 94 ALA A N 1
ATOM 731 C CA . ALA A 1 94 ? -24.656 -21.828 20.625 1 20.44 94 ALA A CA 1
ATOM 732 C C . ALA A 1 94 ? -23.469 -21.047 20.047 1 20.44 94 ALA A C 1
ATOM 734 O O . ALA A 1 94 ? -22.859 -21.469 19.062 1 20.44 94 ALA A O 1
ATOM 735 N N . VAL A 1 95 ? -23.484 -19.797 20.219 1 22.05 95 VAL A N 1
ATOM 736 C CA . VAL A 1 95 ? -22.406 -18.859 19.922 1 22.05 95 VAL A CA 1
ATOM 737 C C . VAL A 1 95 ? -21.109 -19.359 20.547 1 22.05 95 VAL A C 1
ATOM 739 O O . VAL A 1 95 ? -21 -19.484 21.766 1 22.05 95 VAL A O 1
ATOM 742 N N . ARG A 1 96 ? -20.453 -20.297 19.891 1 26.98 96 ARG A N 1
ATOM 743 C CA . ARG A 1 96 ? -19.141 -20.734 20.359 1 26.98 96 ARG A CA 1
ATOM 744 C C . ARG A 1 96 ? -18.25 -19.531 20.656 1 26.98 96 ARG A C 1
ATOM 746 O O . ARG A 1 96 ? -18.172 -18.594 19.859 1 26.98 96 ARG A O 1
ATOM 753 N N . SER A 1 97 ? -18.156 -19.203 21.891 1 26.41 97 SER A N 1
ATOM 754 C CA . SER A 1 97 ? -17.188 -18.281 22.469 1 26.41 97 SER A CA 1
ATOM 755 C C . SER A 1 97 ? -15.844 -18.375 21.75 1 26.41 97 SER A C 1
ATOM 757 O O . SER A 1 97 ? -15.406 -19.469 21.375 1 26.41 97 SER A O 1
ATOM 759 N N . PRO A 1 98 ? -15.406 -17.328 21.094 1 28.67 98 PRO A N 1
ATOM 760 C CA . PRO A 1 98 ? -14.102 -17.391 20.422 1 28.67 98 PRO A CA 1
ATOM 761 C C . PRO A 1 98 ? -13.039 -18.062 21.297 1 28.67 98 PRO A C 1
ATOM 763 O O . PRO A 1 98 ? -12.766 -17.594 22.406 1 28.67 98 PRO A O 1
ATOM 766 N N . GLY A 1 99 ? -13.156 -19.312 21.547 1 24.92 99 GLY A N 1
ATOM 767 C CA . GLY A 1 99 ? -12.117 -20 22.297 1 24.92 99 GLY A CA 1
ATOM 768 C C . GLY A 1 99 ? -10.734 -19.406 22.078 1 24.92 99 GLY A C 1
ATOM 769 O O . GLY A 1 99 ? -10.516 -18.656 21.125 1 24.92 99 GLY A O 1
ATOM 770 N N . ALA A 1 100 ? -9.891 -19.25 23.156 1 31.25 100 ALA A N 1
ATOM 771 C CA . ALA A 1 100 ? -8.445 -19.094 23.266 1 31.25 100 ALA A CA 1
ATOM 772 C C . ALA A 1 100 ? -7.727 -19.859 22.156 1 31.25 100 ALA A C 1
ATOM 774 O O . ALA A 1 100 ? -7.789 -21.078 22.094 1 31.25 100 ALA A O 1
ATOM 775 N N . GLY A 1 101 ? -7.902 -19.438 20.906 1 31.3 101 GLY A N 1
ATOM 776 C CA . GLY A 1 101 ? -7.191 -20.078 19.812 1 31.3 101 GLY A CA 1
ATOM 777 C C . GLY A 1 101 ? -5.945 -20.812 20.25 1 31.3 101 GLY A C 1
ATOM 778 O O . GLY A 1 101 ? -5.137 -20.281 21.016 1 31.3 101 GLY A O 1
ATOM 779 N N . GLY A 1 102 ? -6.082 -21.969 20.547 1 33.62 102 GLY A N 1
ATOM 780 C CA . GLY A 1 102 ? -4.973 -22.844 20.891 1 33.62 102 GLY A CA 1
ATOM 781 C C . GLY A 1 102 ? -3.652 -22.391 20.297 1 33.62 102 GLY A C 1
ATOM 782 O O . GLY A 1 102 ? -3.629 -21.766 19.234 1 33.62 102 GLY A O 1
ATOM 783 N N . SER A 1 103 ? -2.703 -21.922 21.141 1 38.84 103 SER A N 1
ATOM 784 C CA . SER A 1 103 ? -1.291 -21.844 20.781 1 38.84 103 SER A CA 1
ATOM 785 C C . SER A 1 103 ? -0.933 -22.906 19.734 1 38.84 103 SER A C 1
ATOM 787 O O . SER A 1 103 ? -0.716 -24.062 20.078 1 38.84 103 SER A O 1
ATOM 789 N N . GLN A 1 104 ? -1.752 -23.188 18.781 1 42.16 104 GLN A N 1
ATOM 790 C CA . GLN A 1 104 ? -1.136 -24.062 17.781 1 42.16 104 GLN A CA 1
ATOM 791 C C . GLN A 1 104 ? 0.351 -23.766 17.625 1 42.16 104 GLN A C 1
ATOM 793 O O . GLN A 1 104 ? 0.764 -22.609 17.703 1 42.16 104 GLN A O 1
ATOM 798 N N . ASN A 1 105 ? 1.165 -24.625 17.906 1 48.16 105 ASN A N 1
ATOM 799 C CA . ASN A 1 105 ? 2.619 -24.594 17.797 1 48.16 105 ASN A CA 1
ATOM 800 C C . ASN A 1 105 ? 3.064 -23.828 16.547 1 48.16 105 ASN A C 1
ATOM 802 O O . ASN A 1 105 ? 3.01 -24.375 15.438 1 48.16 105 ASN A O 1
ATOM 806 N N . GLN A 1 106 ? 2.818 -22.5 16.5 1 60.66 106 GLN A N 1
ATOM 807 C CA . GLN A 1 106 ? 3.322 -21.625 15.453 1 60.66 106 GLN A CA 1
ATOM 808 C C . GLN A 1 106 ? 4.59 -22.188 14.82 1 60.66 106 GLN A C 1
ATOM 810 O O . GLN A 1 106 ? 4.859 -21.953 13.641 1 60.66 106 GLN A O 1
ATOM 815 N N . SER A 1 107 ? 5.336 -23 15.609 1 61.84 107 SER A N 1
ATOM 816 C CA . SER A 1 107 ? 6.574 -23.562 15.07 1 61.84 107 SER A CA 1
ATOM 817 C C . SER A 1 107 ? 6.297 -24.641 14.031 1 61.84 107 SER A C 1
ATOM 819 O O . SER A 1 107 ? 7.16 -24.953 13.219 1 61.84 107 SER A O 1
ATOM 821 N N . ALA A 1 108 ? 5.027 -24.953 13.898 1 79.75 108 ALA A N 1
ATOM 822 C CA . ALA A 1 108 ? 4.734 -26.078 13.008 1 79.75 108 ALA A CA 1
ATOM 823 C C . ALA A 1 108 ? 4.07 -25.594 11.727 1 79.75 108 ALA A C 1
ATOM 825 O O . ALA A 1 108 ? 3.91 -26.359 10.773 1 79.75 108 ALA A O 1
ATOM 826 N N . LEU A 1 109 ? 3.84 -24.219 11.57 1 90.88 109 LEU A N 1
ATOM 827 C CA . LEU A 1 109 ? 3.18 -23.719 10.375 1 90.88 109 LEU A CA 1
ATOM 828 C C . LEU A 1 109 ? 4.133 -23.734 9.18 1 90.88 109 LEU A C 1
ATOM 830 O O . LEU A 1 109 ? 5.312 -23.406 9.32 1 90.88 109 LEU A O 1
ATOM 834 N N . PRO A 1 110 ? 3.594 -24.141 8.039 1 96.12 110 PRO A N 1
ATOM 835 C CA . PRO A 1 110 ? 4.434 -24.031 6.844 1 96.12 110 PRO A CA 1
ATOM 836 C C . PRO A 1 110 ? 4.891 -22.594 6.574 1 96.12 110 PRO A C 1
ATOM 838 O O . PRO A 1 110 ? 4.133 -21.656 6.793 1 96.12 110 PRO A O 1
ATOM 841 N N . VAL A 1 111 ? 6.129 -22.453 6.172 1 98.25 111 VAL A N 1
ATOM 842 C CA . VAL A 1 111 ? 6.668 -21.141 5.82 1 98.25 111 VAL A CA 1
ATOM 843 C C . VAL A 1 111 ? 6.086 -20.688 4.484 1 98.25 111 VAL A C 1
ATOM 845 O O . VAL A 1 111 ? 5.949 -21.484 3.555 1 98.25 111 VAL A O 1
ATOM 848 N N . ILE A 1 112 ? 5.676 -19.453 4.426 1 98.88 112 ILE A N 1
ATOM 849 C CA . ILE A 1 112 ? 5.309 -18.859 3.145 1 98.88 112 ILE A CA 1
ATOM 850 C C . ILE A 1 112 ? 6.516 -18.156 2.539 1 98.88 112 ILE A C 1
ATOM 852 O O . ILE A 1 112 ? 7.051 -17.219 3.133 1 98.88 112 ILE A O 1
ATOM 856 N N . TYR A 1 113 ? 6.992 -18.625 1.401 1 98.94 113 TYR A N 1
ATOM 857 C CA . TYR A 1 113 ? 8.023 -17.953 0.614 1 98.94 113 TYR A CA 1
ATOM 858 C C . TYR A 1 113 ? 7.41 -17.031 -0.432 1 98.94 113 TYR A C 1
ATOM 860 O O . TYR A 1 113 ? 6.82 -17.5 -1.41 1 98.94 113 TYR A O 1
ATOM 868 N N . ALA A 1 114 ? 7.508 -15.742 -0.196 1 98.94 114 ALA A N 1
ATOM 869 C CA . ALA A 1 114 ? 6.961 -14.773 -1.141 1 98.94 114 ALA A CA 1
ATOM 870 C C . ALA A 1 114 ? 8.055 -14.227 -2.053 1 98.94 114 ALA A C 1
ATOM 872 O O . ALA A 1 114 ? 9.031 -13.641 -1.579 1 98.94 114 ALA A O 1
ATOM 873 N N . ILE A 1 115 ? 7.922 -14.414 -3.312 1 98.94 115 ILE A N 1
ATOM 874 C CA . ILE A 1 115 ? 8.883 -13.969 -4.312 1 98.94 115 ILE A CA 1
ATOM 875 C C . ILE A 1 115 ? 8.43 -12.633 -4.906 1 98.94 115 ILE A C 1
ATOM 877 O O . ILE A 1 115 ? 7.348 -12.547 -5.496 1 98.94 115 ILE A O 1
ATOM 881 N N . THR A 1 116 ? 9.242 -11.617 -4.738 1 98.94 116 THR A N 1
ATOM 882 C CA . THR A 1 116 ? 8.906 -10.281 -5.223 1 98.94 116 THR A CA 1
ATOM 883 C C . THR A 1 116 ? 9.992 -9.742 -6.145 1 98.94 116 THR A C 1
ATOM 885 O O . THR A 1 116 ? 11.031 -9.266 -5.676 1 98.94 116 THR A O 1
ATOM 888 N N . PRO A 1 117 ? 9.773 -9.844 -7.461 1 98.69 117 PRO A N 1
ATOM 889 C CA . PRO A 1 117 ? 10.633 -9.07 -8.359 1 98.69 117 PRO A CA 1
ATOM 890 C C . PRO A 1 117 ? 10.461 -7.566 -8.188 1 98.69 117 PRO A C 1
ATOM 892 O O . PRO A 1 117 ? 9.344 -7.094 -7.941 1 98.69 117 PRO A O 1
ATOM 895 N N . THR A 1 118 ? 11.484 -6.812 -8.266 1 98.75 118 THR A N 1
ATOM 896 C CA . THR A 1 118 ? 11.414 -5.359 -8.195 1 98.75 118 THR A CA 1
ATOM 897 C C . THR A 1 118 ? 12.508 -4.719 -9.047 1 98.75 118 THR A C 1
ATOM 899 O O . THR A 1 118 ? 13.438 -5.398 -9.477 1 98.75 118 THR A O 1
ATOM 902 N N . TYR A 1 119 ? 12.398 -3.486 -9.43 1 97.69 119 TYR A N 1
ATOM 903 C CA . TYR A 1 119 ? 13.352 -2.746 -10.242 1 97.69 119 TYR A CA 1
ATOM 904 C C . TYR A 1 119 ? 13.422 -1.286 -9.812 1 97.69 119 TYR A C 1
ATOM 906 O O . TYR A 1 119 ? 12.516 -0.788 -9.141 1 97.69 119 TYR A O 1
ATOM 914 N N . THR A 1 120 ? 14.445 -0.665 -10.195 1 97.38 120 THR A N 1
ATOM 915 C CA . THR A 1 120 ? 14.68 0.713 -9.773 1 97.38 120 THR A CA 1
ATOM 916 C C . THR A 1 120 ? 13.719 1.663 -10.484 1 97.38 120 THR A C 1
ATOM 918 O O . THR A 1 120 ? 13.695 1.723 -11.719 1 97.38 120 THR A O 1
ATOM 921 N N . ARG A 1 121 ? 12.984 2.355 -9.734 1 96.88 121 ARG A N 1
ATOM 922 C CA . ARG A 1 121 ? 12.117 3.451 -10.148 1 96.88 121 ARG A CA 1
ATOM 923 C C . ARG A 1 121 ? 11.758 4.34 -8.961 1 96.88 121 ARG A C 1
ATOM 925 O O . ARG A 1 121 ? 11.93 3.943 -7.809 1 96.88 121 ARG A O 1
ATOM 932 N N . PRO A 1 122 ? 11.25 5.539 -9.141 1 96.94 122 PRO A N 1
ATOM 933 C CA . PRO A 1 122 ? 11.062 6.488 -8.047 1 96.94 122 PRO A CA 1
ATOM 934 C C . PRO A 1 122 ? 10.203 5.926 -6.914 1 96.94 122 PRO A C 1
ATOM 936 O O . PRO A 1 122 ? 10.492 6.156 -5.738 1 96.94 122 PRO A O 1
ATOM 939 N N . VAL A 1 123 ? 9.219 5.098 -7.211 1 98.31 123 VAL A N 1
ATOM 940 C CA . VAL A 1 123 ? 8.25 4.68 -6.203 1 98.31 123 VAL A CA 1
ATOM 941 C C . VAL A 1 123 ? 8.68 3.348 -5.59 1 98.31 123 VAL A C 1
ATOM 943 O O . VAL A 1 123 ? 7.961 2.771 -4.77 1 98.31 123 VAL A O 1
ATOM 946 N N . GLN A 1 124 ? 9.852 2.814 -5.945 1 98.5 124 GLN A N 1
ATOM 947 C CA . GLN A 1 124 ? 10.273 1.479 -5.535 1 98.5 124 GLN A CA 1
ATOM 948 C C . GLN A 1 124 ? 10.25 1.336 -4.016 1 98.5 124 GLN A C 1
ATOM 950 O O . GLN A 1 124 ? 9.672 0.389 -3.484 1 98.5 124 GLN A O 1
ATOM 955 N N . LYS A 1 125 ? 10.82 2.264 -3.303 1 98.56 125 LYS A N 1
ATOM 956 C CA . LYS A 1 125 ? 10.898 2.188 -1.847 1 98.56 125 LYS A CA 1
ATOM 957 C C . LYS A 1 125 ? 9.508 2.279 -1.219 1 98.56 125 LYS A C 1
ATOM 959 O O . LYS A 1 125 ? 9.195 1.549 -0.275 1 98.56 125 LYS A O 1
ATOM 964 N N . ALA A 1 126 ? 8.703 3.178 -1.712 1 98.62 126 ALA A N 1
ATOM 965 C CA . ALA A 1 126 ? 7.34 3.324 -1.206 1 98.62 126 ALA A CA 1
ATOM 966 C C . ALA A 1 126 ? 6.551 2.029 -1.375 1 98.62 126 ALA A C 1
ATOM 968 O O . ALA A 1 126 ? 5.836 1.607 -0.463 1 98.62 126 ALA A O 1
ATOM 969 N N . GLU A 1 127 ? 6.688 1.392 -2.502 1 98.69 127 GLU A N 1
ATOM 970 C CA . GLU A 1 127 ? 5.984 0.142 -2.781 1 98.69 127 GLU A CA 1
ATOM 971 C C . GLU A 1 127 ? 6.48 -0.983 -1.878 1 98.69 127 GLU A C 1
ATOM 973 O O . GLU A 1 127 ? 5.68 -1.748 -1.333 1 98.69 127 GLU A O 1
ATOM 978 N N . LEU A 1 128 ? 7.758 -1.066 -1.729 1 98.81 128 LEU A N 1
ATOM 979 C CA . LEU A 1 128 ? 8.32 -2.08 -0.845 1 98.81 128 LEU A CA 1
ATOM 980 C C . LEU A 1 128 ? 7.895 -1.841 0.599 1 98.81 128 LEU A C 1
ATOM 982 O O . LEU A 1 128 ? 7.656 -2.793 1.346 1 98.81 128 LEU A O 1
ATOM 986 N N . THR A 1 129 ? 7.766 -0.614 1.012 1 98.75 129 THR A N 1
ATOM 987 C CA . THR A 1 129 ? 7.309 -0.26 2.35 1 98.75 129 THR A CA 1
ATOM 988 C C . THR A 1 129 ? 5.887 -0.766 2.586 1 98.75 129 THR A C 1
ATOM 990 O O . THR A 1 129 ? 5.602 -1.37 3.621 1 98.75 129 THR A O 1
ATOM 993 N N . ARG A 1 130 ? 5.066 -0.59 1.61 1 98.44 130 ARG A N 1
ATOM 994 C CA . ARG A 1 130 ? 3.689 -1.068 1.712 1 98.44 130 ARG A CA 1
ATOM 995 C C . ARG A 1 130 ? 3.648 -2.584 1.876 1 98.44 130 ARG A C 1
ATOM 997 O O . ARG A 1 130 ? 2.898 -3.102 2.707 1 98.44 130 ARG A O 1
ATOM 1004 N N . LEU A 1 131 ? 4.426 -3.215 1.089 1 98.75 131 LEU A N 1
ATOM 1005 C CA . LEU A 1 131 ? 4.453 -4.672 1.179 1 98.75 131 LEU A CA 1
ATOM 1006 C C . LEU A 1 131 ? 4.941 -5.121 2.551 1 98.75 131 LEU A C 1
ATOM 1008 O O . LEU A 1 131 ? 4.383 -6.051 3.139 1 98.75 131 LEU A O 1
ATOM 1012 N N . ALA A 1 132 ? 5.945 -4.445 3.02 1 98.81 132 ALA A N 1
ATOM 1013 C CA . ALA A 1 132 ? 6.516 -4.812 4.312 1 98.81 132 ALA A CA 1
ATOM 1014 C C . ALA A 1 132 ? 5.48 -4.688 5.426 1 98.81 132 ALA A C 1
ATOM 1016 O O . ALA A 1 132 ? 5.484 -5.469 6.379 1 98.81 132 ALA A O 1
ATOM 1017 N N . HIS A 1 133 ? 4.617 -3.721 5.316 1 98.62 133 HIS A N 1
ATOM 1018 C CA . HIS A 1 133 ? 3.555 -3.57 6.305 1 98.62 133 HIS A CA 1
ATOM 1019 C C . HIS A 1 133 ? 2.703 -4.832 6.395 1 98.62 133 HIS A C 1
ATOM 1021 O O . HIS A 1 133 ? 2.312 -5.25 7.488 1 98.62 133 HIS A O 1
ATOM 1027 N N . ALA A 1 134 ? 2.408 -5.367 5.277 1 98.62 134 ALA A N 1
ATOM 1028 C CA . ALA A 1 134 ? 1.597 -6.582 5.246 1 98.62 134 ALA A CA 1
ATOM 1029 C C . ALA A 1 134 ? 2.406 -7.793 5.699 1 98.62 134 ALA A C 1
ATOM 1031 O O . ALA A 1 134 ? 1.976 -8.539 6.586 1 98.62 134 ALA A O 1
ATOM 1032 N N . PHE A 1 135 ? 3.557 -7.93 5.184 1 98.75 135 PHE A N 1
ATOM 1033 C CA . PHE A 1 135 ? 4.34 -9.148 5.34 1 98.75 135 PHE A CA 1
ATOM 1034 C C . PHE A 1 135 ? 4.812 -9.312 6.781 1 98.75 135 PHE A C 1
ATOM 1036 O O . PHE A 1 135 ? 4.926 -10.43 7.281 1 98.75 135 PHE A O 1
ATOM 1043 N N . ARG A 1 136 ? 5.004 -8.211 7.477 1 97.44 136 ARG A N 1
ATOM 1044 C CA . ARG A 1 136 ? 5.449 -8.258 8.867 1 97.44 136 ARG A CA 1
ATOM 1045 C C . ARG A 1 136 ? 4.391 -8.883 9.766 1 97.44 136 ARG A C 1
ATOM 1047 O O . ARG A 1 136 ? 4.699 -9.375 10.852 1 97.44 136 ARG A O 1
ATOM 1054 N N . GLN A 1 137 ? 3.271 -8.891 9.281 1 97.94 137 GLN A N 1
ATOM 1055 C CA . GLN A 1 137 ? 2.152 -9.359 10.094 1 97.94 137 GLN A CA 1
ATOM 1056 C C . GLN A 1 137 ? 1.811 -10.812 9.781 1 97.94 137 GLN A C 1
ATOM 1058 O O . GLN A 1 137 ? 0.866 -11.367 10.352 1 97.94 137 GLN A O 1
ATOM 1063 N N . VAL A 1 138 ? 2.516 -11.453 8.938 1 98.06 138 VAL A N 1
ATOM 1064 C CA . VAL A 1 138 ? 2.281 -12.844 8.539 1 98.06 138 VAL A CA 1
ATOM 1065 C C . VAL A 1 138 ? 3.283 -13.758 9.242 1 98.06 138 VAL A C 1
ATOM 1067 O O . VAL A 1 138 ? 4.492 -13.648 9.016 1 98.06 138 VAL A O 1
ATOM 1070 N N . PRO A 1 139 ? 2.795 -14.641 10.133 1 97.12 139 PRO A N 1
ATOM 1071 C CA . PRO A 1 139 ? 3.723 -15.562 10.797 1 97.12 139 PRO A CA 1
ATOM 1072 C C . PRO A 1 139 ? 4.406 -16.516 9.82 1 97.12 139 PRO A C 1
ATOM 1074 O O . PRO A 1 139 ? 3.814 -16.906 8.812 1 97.12 139 PRO A O 1
ATOM 1077 N N . ARG A 1 140 ? 5.715 -16.938 10.172 1 97.62 140 ARG A N 1
ATOM 1078 C CA . ARG A 1 140 ? 6.48 -17.891 9.391 1 97.62 140 ARG A CA 1
ATOM 1079 C C . ARG A 1 140 ? 6.531 -17.5 7.918 1 97.62 140 ARG A C 1
ATOM 1081 O O . ARG A 1 140 ? 6.133 -18.266 7.043 1 97.62 140 ARG A O 1
ATOM 1088 N N . PHE A 1 141 ? 6.961 -16.312 7.754 1 98.5 141 PHE A N 1
ATOM 1089 C CA . PHE A 1 141 ? 7.023 -15.664 6.445 1 98.5 141 PHE A CA 1
ATOM 1090 C C . PHE A 1 141 ? 8.469 -15.391 6.043 1 98.5 141 PHE A C 1
ATOM 1092 O O . PHE A 1 141 ? 9.281 -14.977 6.875 1 98.5 141 PHE A O 1
ATOM 1099 N N . HIS A 1 142 ? 8.852 -15.703 4.777 1 98.81 142 HIS A N 1
ATOM 1100 C CA . HIS A 1 142 ? 10.172 -15.422 4.223 1 98.81 142 HIS A CA 1
ATOM 1101 C C . HIS A 1 142 ? 10.062 -14.68 2.895 1 98.81 142 HIS A C 1
ATOM 1103 O O . HIS A 1 142 ? 9.516 -15.203 1.923 1 98.81 142 HIS A O 1
ATOM 1109 N N . TRP A 1 143 ? 10.562 -13.453 2.906 1 98.94 143 TRP A N 1
ATOM 1110 C CA . TRP A 1 143 ? 10.492 -12.555 1.755 1 98.94 143 TRP A CA 1
ATOM 1111 C C . TRP A 1 143 ? 11.703 -12.734 0.848 1 98.94 143 TRP A C 1
ATOM 1113 O O . TRP A 1 143 ? 12.836 -12.492 1.264 1 98.94 143 TRP A O 1
ATOM 1123 N N . ILE A 1 144 ? 11.523 -13.219 -0.357 1 98.94 144 ILE A N 1
ATOM 1124 C CA . ILE A 1 144 ? 12.586 -13.297 -1.352 1 98.94 144 ILE A CA 1
ATOM 1125 C C . ILE A 1 144 ? 12.453 -12.148 -2.346 1 98.94 144 ILE A C 1
ATOM 1127 O O . ILE A 1 144 ? 11.602 -12.18 -3.236 1 98.94 144 ILE A O 1
ATOM 1131 N N . VAL A 1 145 ? 13.25 -11.156 -2.182 1 98.94 145 VAL A N 1
ATOM 1132 C CA . VAL A 1 145 ? 13.234 -9.977 -3.045 1 98.94 145 VAL A CA 1
ATOM 1133 C C . VAL A 1 145 ? 14.297 -10.125 -4.133 1 98.94 145 VAL A C 1
ATOM 1135 O O . VAL A 1 145 ? 15.469 -10.375 -3.838 1 98.94 145 VAL A O 1
ATOM 1138 N N . VAL A 1 146 ? 13.93 -10 -5.41 1 98.94 146 VAL A N 1
ATOM 1139 C CA . VAL A 1 146 ? 14.852 -10.148 -6.531 1 98.94 146 VAL A CA 1
ATOM 1140 C C . VAL A 1 146 ? 14.867 -8.867 -7.355 1 98.94 146 VAL A C 1
ATOM 1142 O O . VAL A 1 146 ? 13.898 -8.547 -8.047 1 98.94 146 VAL A O 1
ATOM 1145 N N . GLU A 1 147 ? 15.969 -8.172 -7.367 1 98.81 147 GLU A N 1
ATOM 1146 C CA . GLU A 1 147 ? 16.078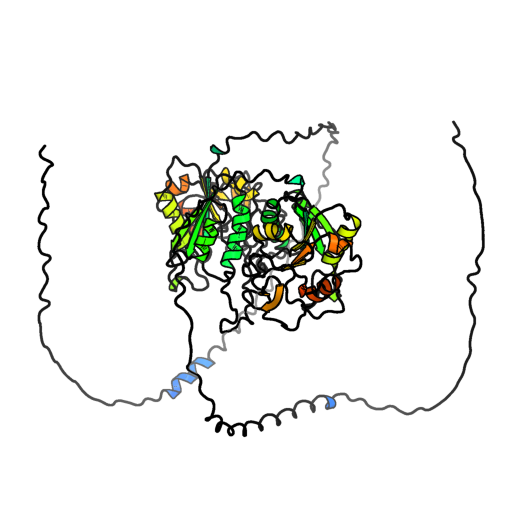 -6.93 -8.125 1 98.81 147 GLU A CA 1
ATOM 1147 C C . GLU A 1 147 ? 16.438 -7.199 -9.586 1 98.81 147 GLU A C 1
ATOM 1149 O O . GLU A 1 147 ? 17.297 -8.023 -9.875 1 98.81 147 GLU A O 1
ATOM 1154 N N . ASP A 1 148 ? 15.688 -6.578 -10.461 1 98.38 148 ASP A N 1
ATOM 1155 C CA . ASP A 1 148 ? 16.141 -6.488 -11.844 1 98.38 148 ASP A CA 1
ATOM 1156 C C . ASP A 1 148 ? 17.297 -5.5 -11.984 1 98.38 148 ASP A C 1
ATOM 1158 O O . ASP A 1 148 ? 17.094 -4.352 -12.391 1 98.38 148 ASP A O 1
ATOM 1162 N N . SER A 1 149 ? 18.391 -5.988 -11.641 1 98.06 149 SER A N 1
ATOM 1163 C CA . SER A 1 149 ? 19.609 -5.172 -11.555 1 98.06 149 SER A CA 1
ATOM 1164 C C . SER A 1 149 ? 20.859 -6.031 -11.664 1 98.06 149 SER A C 1
ATOM 1166 O O . SER A 1 149 ? 20.797 -7.25 -11.492 1 98.06 149 SER A O 1
ATOM 1168 N N . THR A 1 150 ? 21.984 -5.41 -12.055 1 97.88 150 THR A N 1
ATOM 1169 C CA . THR A 1 150 ? 23.25 -6.113 -12.125 1 97.88 150 THR A CA 1
ATOM 1170 C C . THR A 1 150 ? 23.844 -6.305 -10.734 1 97.88 150 THR A C 1
ATOM 1172 O O . THR A 1 150 ? 24.766 -7.113 -10.547 1 97.88 150 THR A O 1
ATOM 1175 N N . THR A 1 151 ? 23.328 -5.555 -9.773 1 98.25 151 THR A N 1
ATOM 1176 C CA . THR A 1 151 ? 23.766 -5.641 -8.383 1 98.25 151 THR A CA 1
ATOM 1177 C C . THR A 1 151 ? 22.594 -5.465 -7.43 1 98.25 151 THR A C 1
ATOM 1179 O O . THR A 1 151 ? 21.5 -5.055 -7.844 1 98.25 151 THR A O 1
ATOM 1182 N N . ARG A 1 152 ? 22.797 -5.863 -6.188 1 98.38 152 ARG A N 1
ATOM 1183 C CA . ARG A 1 152 ? 21.891 -5.457 -5.121 1 98.38 152 ARG A CA 1
ATOM 1184 C C . ARG A 1 152 ? 22.047 -3.977 -4.793 1 98.38 152 ARG A C 1
ATOM 1186 O O . ARG A 1 152 ? 23.109 -3.553 -4.332 1 98.38 152 ARG A O 1
ATOM 1193 N N . THR A 1 153 ? 21.078 -3.201 -5.078 1 98.44 153 THR A N 1
ATOM 1194 C CA . THR A 1 153 ? 21.203 -1.764 -4.871 1 98.44 153 THR A CA 1
ATOM 1195 C C . THR A 1 153 ? 21.234 -1.435 -3.383 1 98.44 153 THR A C 1
ATOM 1197 O O . THR A 1 153 ? 20.656 -2.152 -2.566 1 98.44 153 THR A O 1
ATOM 1200 N N . GLU A 1 154 ? 21.859 -0.31 -3.043 1 97.94 154 GLU A N 1
ATOM 1201 C CA . GLU A 1 154 ? 21.953 0.13 -1.655 1 97.94 154 GLU A CA 1
ATOM 1202 C C . GLU A 1 154 ? 20.578 0.456 -1.085 1 97.94 154 GLU A C 1
ATOM 1204 O O . GLU A 1 154 ? 20.297 0.179 0.084 1 97.94 154 GLU A O 1
ATOM 1209 N N . LEU A 1 155 ? 19.766 1.058 -1.862 1 98 155 LEU A N 1
ATOM 1210 C CA . LEU A 1 155 ? 18.438 1.429 -1.42 1 98 155 LEU A CA 1
ATOM 1211 C C . LEU A 1 155 ? 17.672 0.208 -0.922 1 98 155 LEU A C 1
ATOM 1213 O O . LEU A 1 155 ? 17.141 0.213 0.193 1 98 155 LEU A O 1
ATOM 1217 N N . VAL A 1 156 ? 17.656 -0.821 -1.734 1 98.81 156 VAL A N 1
ATOM 1218 C CA . VAL A 1 156 ? 16.891 -2.01 -1.387 1 98.81 156 VAL A CA 1
ATOM 1219 C C . VAL A 1 156 ? 17.562 -2.74 -0.226 1 98.81 156 VAL A C 1
ATOM 1221 O O . VAL A 1 156 ? 16.875 -3.236 0.677 1 98.81 156 VAL A O 1
ATOM 1224 N N . ALA A 1 157 ? 18.859 -2.766 -0.22 1 98.75 157 ALA A N 1
ATOM 1225 C CA . ALA A 1 157 ? 19.594 -3.41 0.867 1 98.75 157 ALA A CA 1
ATOM 1226 C C . ALA A 1 157 ? 19.297 -2.734 2.203 1 98.75 157 ALA A C 1
ATOM 1228 O O . ALA A 1 157 ? 19.016 -3.408 3.197 1 98.75 157 ALA A O 1
ATOM 1229 N N . ARG A 1 158 ? 19.359 -1.42 2.254 1 98.19 158 ARG A N 1
ATOM 1230 C CA . ARG A 1 158 ? 19.078 -0.673 3.477 1 98.19 158 ARG A CA 1
ATOM 1231 C C . ARG A 1 158 ? 17.625 -0.844 3.902 1 98.19 158 ARG A C 1
ATOM 1233 O O . ARG A 1 158 ? 17.328 -1.009 5.09 1 98.19 158 ARG A O 1
ATOM 1240 N N . PHE A 1 159 ? 16.797 -0.808 2.955 1 98.56 159 PHE A N 1
ATOM 1241 C CA . PHE A 1 159 ? 15.375 -1.013 3.252 1 98.56 159 PHE A CA 1
ATOM 1242 C C . PHE A 1 159 ? 15.156 -2.367 3.914 1 98.56 159 PHE A C 1
ATOM 1244 O O . PHE A 1 159 ? 14.508 -2.451 4.961 1 98.56 159 PHE A O 1
ATOM 1251 N N . LEU A 1 160 ? 15.633 -3.43 3.273 1 98.75 160 LEU A N 1
ATOM 1252 C CA . LEU A 1 160 ? 15.406 -4.793 3.75 1 98.75 160 LEU A CA 1
ATOM 1253 C C . LEU A 1 160 ? 16.016 -4.992 5.133 1 98.75 160 LEU A C 1
ATOM 1255 O O . LEU A 1 160 ? 15.445 -5.684 5.977 1 98.75 160 LEU A O 1
ATOM 1259 N N . ALA A 1 161 ? 17.141 -4.375 5.406 1 98.19 161 ALA A N 1
ATOM 1260 C CA . ALA A 1 161 ? 17.828 -4.508 6.691 1 98.19 161 ALA A CA 1
ATOM 1261 C C . ALA A 1 161 ? 16.969 -3.977 7.832 1 98.19 161 ALA A C 1
ATOM 1263 O O . ALA A 1 161 ? 17.078 -4.434 8.969 1 98.19 161 ALA A O 1
ATOM 1264 N N . ARG A 1 162 ? 15.977 -3.139 7.5 1 96.5 162 ARG A N 1
ATOM 1265 C CA . ARG A 1 162 ? 15.234 -2.467 8.555 1 96.5 162 ARG A CA 1
ATOM 1266 C C . ARG A 1 162 ? 13.742 -2.803 8.477 1 96.5 162 ARG A C 1
ATOM 1268 O O . ARG A 1 162 ? 12.953 -2.326 9.289 1 96.5 162 ARG A O 1
ATOM 1275 N N . CYS A 1 163 ? 13.352 -3.6 7.52 1 96.56 163 CYS A N 1
ATOM 1276 C CA . CYS A 1 163 ? 11.93 -3.719 7.215 1 96.56 163 CYS A CA 1
ATOM 1277 C C . CYS A 1 163 ? 11.234 -4.645 8.211 1 96.56 163 CYS A C 1
ATOM 1279 O O . CYS A 1 163 ? 10.008 -4.664 8.289 1 96.56 163 CYS A O 1
ATOM 1281 N N . GLY A 1 164 ? 11.945 -5.5 9 1 96.88 164 GLY A N 1
ATOM 1282 C CA . GLY A 1 164 ? 11.375 -6.352 10.031 1 96.88 164 GLY A CA 1
ATOM 1283 C C . GLY A 1 164 ? 10.812 -7.648 9.484 1 96.88 164 GLY A C 1
ATOM 1284 O O . GLY A 1 164 ? 10.055 -8.344 10.172 1 96.88 164 GLY A O 1
ATOM 1285 N N . VAL A 1 165 ? 11.094 -7.988 8.258 1 98.5 165 VAL A N 1
ATOM 1286 C CA . VAL A 1 165 ? 10.68 -9.234 7.617 1 98.5 165 VAL A CA 1
ATOM 1287 C C . VAL A 1 165 ? 11.906 -10.086 7.285 1 98.5 165 VAL A C 1
ATOM 1289 O O . VAL A 1 165 ? 12.883 -9.578 6.723 1 98.5 165 VAL A O 1
ATOM 1292 N N . PRO A 1 166 ? 11.945 -11.445 7.777 1 98.69 166 PRO A N 1
ATOM 1293 C CA . PRO A 1 166 ? 13.016 -12.297 7.262 1 98.69 166 PRO A CA 1
ATOM 1294 C C . PRO A 1 166 ? 13.078 -12.312 5.734 1 98.69 166 PRO A C 1
ATOM 1296 O O . PRO A 1 166 ? 12.039 -12.375 5.07 1 98.69 166 PRO A O 1
ATOM 1299 N N . TYR A 1 167 ? 14.312 -12.195 5.227 1 98.81 167 TYR A N 1
ATOM 1300 C CA . TYR A 1 167 ? 14.352 -12 3.779 1 98.81 167 TYR A CA 1
ATOM 1301 C C . TYR A 1 167 ? 15.586 -12.656 3.174 1 98.81 167 TYR A C 1
ATOM 1303 O O . TYR A 1 167 ? 16.516 -13.047 3.896 1 98.81 167 TYR A O 1
ATOM 1311 N N . THR A 1 168 ? 15.539 -12.93 1.915 1 98.94 168 THR A N 1
ATOM 1312 C CA . THR A 1 168 ? 16.641 -13.18 1.001 1 98.94 168 THR A CA 1
ATOM 1313 C C . THR A 1 168 ? 16.672 -12.133 -0.108 1 98.94 168 THR A C 1
ATOM 1315 O O . THR A 1 168 ? 15.648 -11.82 -0.706 1 98.94 168 THR A O 1
ATOM 1318 N N . HIS A 1 169 ? 17.781 -11.523 -0.291 1 98.94 169 HIS A N 1
ATOM 1319 C CA . HIS A 1 169 ? 17.969 -10.461 -1.271 1 98.94 169 HIS A CA 1
ATOM 1320 C C . HIS A 1 169 ? 18.781 -10.945 -2.469 1 98.94 169 HIS A C 1
ATOM 1322 O O . HIS A 1 169 ? 19.969 -11.211 -2.348 1 98.94 169 HIS A O 1
ATOM 1328 N N . LEU A 1 170 ? 18.141 -11.086 -3.631 1 98.94 170 LEU A N 1
ATOM 1329 C CA . LEU A 1 170 ? 18.75 -11.562 -4.863 1 98.94 170 LEU A CA 1
ATOM 1330 C C . LEU A 1 170 ? 18.719 -10.477 -5.938 1 98.94 170 LEU A C 1
ATOM 1332 O O . LEU A 1 170 ? 18.141 -9.414 -5.738 1 98.94 170 LEU A O 1
ATOM 1336 N N . HIS A 1 171 ? 19.406 -10.68 -6.988 1 98.75 171 HIS A N 1
ATOM 1337 C CA . HIS A 1 171 ? 19.375 -9.812 -8.156 1 98.75 171 HIS A CA 1
ATOM 1338 C C . HIS A 1 171 ? 19.672 -10.594 -9.43 1 98.75 171 HIS A C 1
ATOM 1340 O O . HIS A 1 171 ? 20.391 -11.586 -9.398 1 98.75 171 HIS A O 1
ATOM 1346 N N . VAL A 1 172 ? 19.031 -10.266 -10.492 1 98.44 172 VAL A N 1
ATOM 1347 C CA . VAL A 1 172 ? 19.344 -10.719 -11.852 1 98.44 172 VAL A CA 1
ATOM 1348 C C . VAL A 1 172 ? 18.875 -9.664 -12.859 1 98.44 172 VAL A C 1
ATOM 1350 O O . VAL A 1 172 ? 17.734 -9.227 -12.828 1 98.44 172 VAL A O 1
ATOM 1353 N N . PHE A 1 173 ? 19.781 -9.266 -13.633 1 97.12 173 PHE A N 1
ATOM 1354 C CA . PHE A 1 173 ? 19.5 -8.227 -14.609 1 97.12 173 PHE A CA 1
ATOM 1355 C C . PHE A 1 173 ? 18.75 -8.805 -15.812 1 97.12 173 PHE A C 1
ATOM 1357 O O . PHE A 1 173 ? 19.141 -9.859 -16.328 1 97.12 173 PHE A O 1
ATOM 1364 N N . THR A 1 174 ? 17.641 -8.148 -16.234 1 95.12 174 THR A N 1
ATOM 1365 C CA . THR A 1 174 ? 16.953 -8.492 -17.469 1 95.12 174 THR A CA 1
ATOM 1366 C C . THR A 1 174 ? 17.625 -7.82 -18.672 1 95.12 174 THR A C 1
ATOM 1368 O O . THR A 1 174 ? 17.703 -6.594 -18.719 1 95.12 174 THR A O 1
ATOM 1371 N N . PRO A 1 175 ? 18.016 -8.578 -19.625 1 91.62 175 PRO A N 1
ATOM 1372 C CA . PRO A 1 175 ? 18.625 -7.965 -20.812 1 91.62 175 PRO A CA 1
ATOM 1373 C C . PRO A 1 175 ? 17.703 -6.961 -21.5 1 91.62 175 PRO A C 1
ATOM 1375 O O . PRO A 1 175 ? 16.484 -7.176 -21.578 1 91.62 175 PRO A O 1
ATOM 1378 N N . ARG A 1 176 ? 18.234 -5.957 -22.094 1 90.62 176 ARG A N 1
ATOM 1379 C CA . ARG A 1 176 ? 17.516 -4.824 -22.656 1 90.62 176 ARG A CA 1
ATOM 1380 C C . ARG A 1 176 ? 16.547 -5.285 -23.734 1 90.62 176 ARG A C 1
ATOM 1382 O O . ARG A 1 176 ? 15.453 -4.73 -23.875 1 90.62 176 ARG A O 1
ATOM 1389 N N . ARG A 1 177 ? 16.891 -6.242 -24.5 1 87.75 177 ARG A N 1
ATOM 1390 C CA . ARG A 1 177 ? 16.062 -6.742 -25.594 1 87.75 177 ARG A CA 1
ATOM 1391 C C . ARG A 1 177 ? 14.742 -7.305 -25.078 1 87.75 177 ARG A C 1
ATOM 1393 O O . ARG A 1 177 ? 13.766 -7.395 -25.812 1 87.75 177 ARG A O 1
ATOM 1400 N N . PHE A 1 178 ? 14.758 -7.621 -23.781 1 86.56 178 PHE A N 1
ATOM 1401 C CA . PHE A 1 178 ? 13.57 -8.227 -23.203 1 86.56 178 PHE A CA 1
ATOM 1402 C C . PHE A 1 178 ? 12.758 -7.195 -22.422 1 86.56 178 PHE A C 1
ATOM 1404 O O . PHE A 1 178 ? 11.766 -7.535 -21.781 1 86.56 178 PHE A O 1
ATOM 1411 N N . LYS A 1 179 ? 13.125 -5.934 -22.422 1 83.75 179 LYS A N 1
ATOM 1412 C CA . LYS A 1 179 ? 12.43 -4.906 -21.656 1 83.75 179 LYS A CA 1
ATOM 1413 C C . LYS A 1 179 ? 11.484 -4.102 -22.547 1 83.75 179 LYS A C 1
ATOM 1415 O O . LYS A 1 179 ? 10.938 -3.082 -22.125 1 83.75 179 LYS A O 1
ATOM 1420 N N . ARG A 1 180 ? 11.203 -4.586 -23.609 1 81.25 180 ARG A N 1
ATOM 1421 C CA . ARG A 1 180 ? 10.305 -3.889 -24.531 1 81.25 180 ARG A CA 1
ATOM 1422 C C . ARG A 1 180 ? 8.852 -4.055 -24.109 1 81.25 180 ARG A C 1
ATOM 1424 O O . ARG A 1 180 ? 8.508 -5.023 -23.422 1 81.25 180 ARG A O 1
ATOM 1431 N N . THR A 1 181 ? 8.055 -3.061 -24.531 1 78.56 181 THR A N 1
ATOM 1432 C CA . THR A 1 181 ? 6.633 -3.09 -24.219 1 78.56 181 THR A CA 1
ATOM 1433 C C . THR A 1 181 ? 5.992 -4.375 -24.734 1 78.56 181 THR A C 1
ATOM 1435 O O . THR A 1 181 ? 6.273 -4.809 -25.859 1 78.56 181 THR A O 1
ATOM 1438 N N . GLY A 1 182 ? 5.223 -5.059 -23.922 1 74.81 182 GLY A N 1
ATOM 1439 C CA . GLY A 1 182 ? 4.504 -6.254 -24.344 1 74.81 182 GLY A CA 1
ATOM 1440 C C . GLY A 1 182 ? 5.203 -7.539 -23.938 1 74.81 182 GLY A C 1
ATOM 1441 O O . GLY A 1 182 ? 4.594 -8.609 -23.938 1 74.81 182 GLY A O 1
ATOM 1442 N N . MET A 1 183 ? 6.441 -7.418 -23.625 1 79.06 183 MET A N 1
ATOM 1443 C CA . MET A 1 183 ? 7.18 -8.602 -23.203 1 79.06 183 MET A CA 1
ATOM 1444 C C . MET A 1 183 ? 6.926 -8.906 -21.719 1 79.06 183 MET A C 1
ATOM 1446 O O . MET A 1 183 ? 6.691 -7.988 -20.938 1 79.06 183 MET A O 1
ATOM 1450 N N . PRO A 1 184 ? 7 -10.211 -21.484 1 83.62 184 PRO A N 1
ATOM 1451 C CA . PRO A 1 184 ? 6.828 -10.562 -20.062 1 83.62 184 PRO A CA 1
ATOM 1452 C C . PRO A 1 184 ? 7.895 -9.945 -19.172 1 83.62 184 PRO A C 1
ATOM 1454 O O . PRO A 1 184 ? 9.062 -9.859 -19.562 1 83.62 184 PRO A O 1
ATOM 1457 N N . ARG A 1 185 ? 7.363 -9.547 -18.094 1 86.75 185 ARG A N 1
ATOM 1458 C CA . ARG A 1 185 ? 8.266 -8.93 -17.125 1 86.75 185 ARG A CA 1
ATOM 1459 C C . ARG A 1 185 ? 8.617 -9.914 -16.016 1 86.75 185 ARG A C 1
ATOM 1461 O O . ARG A 1 185 ? 7.891 -10.875 -15.773 1 86.75 185 ARG A O 1
ATOM 1468 N N . ALA A 1 186 ? 9.766 -9.805 -15.461 1 93.06 186 ALA A N 1
ATOM 1469 C CA . ALA A 1 186 ? 10.203 -10.422 -14.211 1 93.06 186 ALA A CA 1
ATOM 1470 C C . ALA A 1 186 ? 10.391 -11.922 -14.375 1 93.06 186 ALA A C 1
ATOM 1472 O O . ALA A 1 186 ? 10.344 -12.672 -13.398 1 93.06 186 ALA A O 1
ATOM 1473 N N . THR A 1 187 ? 10.555 -12.461 -15.609 1 93.94 187 THR A N 1
ATOM 1474 C CA . THR A 1 187 ? 10.773 -13.883 -15.852 1 93.94 187 THR A CA 1
ATOM 1475 C C . THR A 1 187 ? 12.062 -14.352 -15.188 1 93.94 187 THR A C 1
ATOM 1477 O O . THR A 1 187 ? 12.055 -15.328 -14.438 1 93.94 187 THR A O 1
ATOM 1480 N N . GLU A 1 188 ? 13.117 -13.578 -15.445 1 95.25 188 GLU A N 1
ATOM 1481 C CA . GLU A 1 188 ? 14.422 -13.93 -14.906 1 95.25 188 GLU A CA 1
ATOM 1482 C C . GLU A 1 188 ? 14.43 -13.875 -13.375 1 95.25 188 GLU A C 1
ATOM 1484 O O . GLU A 1 188 ? 15.023 -14.727 -12.719 1 95.25 188 GLU A O 1
ATOM 1489 N N . GLN A 1 189 ? 13.797 -12.883 -12.852 1 98 189 GLN A N 1
ATOM 1490 C CA . GLN A 1 189 ? 13.758 -12.688 -11.406 1 98 189 GLN A CA 1
ATOM 1491 C C . GLN A 1 189 ? 13 -13.828 -10.719 1 98 189 GLN A C 1
ATOM 1493 O O . GLN A 1 189 ? 13.453 -14.352 -9.703 1 98 189 GLN A O 1
ATOM 1498 N N . ARG A 1 190 ? 11.859 -14.234 -11.219 1 97.94 190 ARG A N 1
ATOM 1499 C CA . ARG A 1 190 ? 11.094 -15.336 -10.648 1 97.94 190 ARG A CA 1
ATOM 1500 C C . ARG A 1 190 ? 11.875 -16.641 -10.711 1 97.94 190 ARG A C 1
ATOM 1502 O O . ARG A 1 190 ? 11.906 -17.406 -9.742 1 97.94 190 ARG A O 1
ATOM 1509 N N . ASN A 1 191 ? 12.516 -16.906 -11.836 1 97.94 191 ASN A N 1
ATOM 1510 C CA . ASN A 1 191 ? 13.297 -18.125 -11.984 1 97.94 191 ASN A CA 1
ATOM 1511 C C . ASN A 1 191 ? 14.5 -18.141 -11.047 1 97.94 191 ASN A C 1
ATOM 1513 O O . ASN A 1 191 ? 14.883 -19.203 -10.547 1 97.94 191 ASN A O 1
ATOM 1517 N N . ALA A 1 192 ? 15.094 -16.969 -10.852 1 98.62 192 ALA A N 1
ATOM 1518 C CA . ALA A 1 192 ? 16.203 -16.891 -9.898 1 98.62 192 ALA A CA 1
ATOM 1519 C C . ALA A 1 192 ? 15.75 -17.281 -8.492 1 98.62 192 ALA A C 1
ATOM 1521 O O . ALA A 1 192 ? 16.469 -17.969 -7.773 1 98.62 192 ALA A O 1
ATOM 1522 N N . ALA A 1 193 ? 14.633 -16.844 -8.125 1 98.88 193 ALA A N 1
ATOM 1523 C CA . ALA A 1 193 ? 14.086 -17.188 -6.816 1 98.88 193 ALA A CA 1
ATOM 1524 C C . ALA A 1 193 ? 13.773 -18.672 -6.723 1 98.88 193 ALA A C 1
ATOM 1526 O O . ALA A 1 193 ? 14.031 -19.312 -5.695 1 98.88 193 ALA A O 1
ATOM 1527 N N . LEU A 1 194 ? 13.188 -19.25 -7.781 1 98.75 194 LEU A N 1
ATOM 1528 C CA . LEU A 1 194 ? 12.898 -20.688 -7.805 1 98.75 194 LEU A CA 1
ATOM 1529 C C . LEU A 1 194 ? 14.18 -21.5 -7.668 1 98.75 194 LEU A C 1
ATOM 1531 O O . LEU A 1 194 ? 14.219 -22.484 -6.93 1 98.75 194 LEU A O 1
ATOM 1535 N N . THR A 1 195 ? 15.195 -21.094 -8.414 1 98.69 195 THR A N 1
ATOM 1536 C CA . THR A 1 195 ? 16.5 -21.75 -8.312 1 98.69 195 THR A 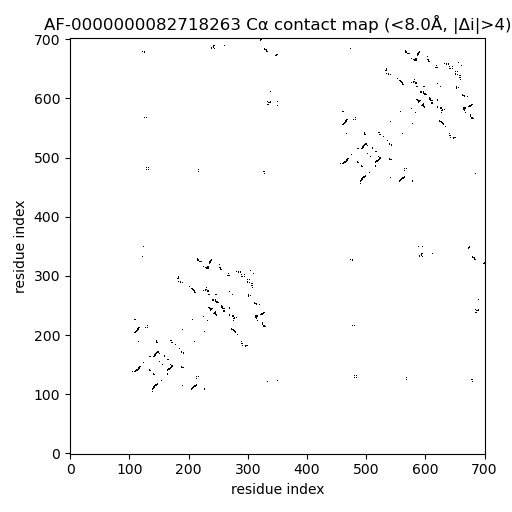CA 1
ATOM 1537 C C . THR A 1 195 ? 17.016 -21.672 -6.883 1 98.69 195 THR A C 1
ATOM 1539 O O . THR A 1 195 ? 17.516 -22.672 -6.348 1 98.69 195 THR A O 1
ATOM 1542 N N . TRP A 1 196 ? 16.906 -20.484 -6.258 1 98.81 196 TRP A N 1
ATOM 1543 C CA . TRP A 1 196 ? 17.344 -20.312 -4.875 1 98.81 196 TRP A CA 1
ATOM 1544 C C . TRP A 1 196 ? 16.609 -21.281 -3.947 1 98.81 196 TRP A C 1
ATOM 1546 O O . TRP A 1 196 ? 17.234 -21.906 -3.09 1 98.81 196 TRP A O 1
ATOM 1556 N N . LEU A 1 197 ? 15.359 -21.406 -4.082 1 98.81 197 LEU A N 1
ATOM 1557 C CA . LEU A 1 197 ? 14.562 -22.312 -3.252 1 98.81 197 LEU A CA 1
ATOM 1558 C C . LEU A 1 197 ? 15.039 -23.75 -3.414 1 98.81 197 LEU A C 1
ATOM 1560 O O . LEU A 1 197 ? 15.203 -24.469 -2.424 1 98.81 197 LEU A O 1
ATOM 1564 N N . ARG A 1 198 ? 15.258 -24.219 -4.617 1 98.56 198 ARG A N 1
ATOM 1565 C CA . ARG A 1 198 ? 15.68 -25.594 -4.902 1 98.56 198 ARG A CA 1
ATOM 1566 C C . ARG A 1 198 ? 17.047 -25.875 -4.312 1 98.56 198 ARG A C 1
ATOM 1568 O O . ARG A 1 198 ? 17.359 -27.031 -3.963 1 98.56 198 ARG A O 1
ATOM 1575 N N . GLN A 1 199 ? 17.844 -24.844 -4.203 1 98.38 199 GLN A N 1
ATOM 1576 C CA . GLN A 1 199 ? 19.203 -25 -3.695 1 98.38 199 GLN A CA 1
ATOM 1577 C C . GLN A 1 199 ? 19.234 -24.938 -2.172 1 98.38 199 GLN A C 1
ATOM 1579 O O . GLN A 1 199 ? 20.141 -25.5 -1.538 1 98.38 199 GLN A O 1
ATOM 1584 N N . HIS A 1 200 ? 18.234 -24.281 -1.55 1 98.38 200 HIS A N 1
ATOM 1585 C CA . HIS A 1 200 ? 18.391 -23.953 -0.136 1 98.38 200 HIS A CA 1
ATOM 1586 C C . HIS A 1 200 ? 17.312 -24.625 0.701 1 98.38 200 HIS A C 1
ATOM 1588 O O . HIS A 1 200 ? 17.328 -24.547 1.931 1 98.38 200 HIS A O 1
ATOM 1594 N N . ARG A 1 201 ? 16.391 -25.266 0.039 1 97.81 201 ARG A N 1
ATOM 1595 C CA . ARG A 1 201 ? 15.32 -25.969 0.755 1 97.81 201 ARG A CA 1
ATOM 1596 C C . ARG A 1 201 ? 15.273 -27.438 0.365 1 97.81 201 ARG A C 1
ATOM 1598 O O . ARG A 1 201 ? 15.82 -27.828 -0.669 1 97.81 201 ARG A O 1
ATOM 1605 N N . SER A 1 202 ? 14.633 -28.266 1.271 1 97.06 202 SER A N 1
ATOM 1606 C CA . SER A 1 202 ? 14.523 -29.703 1.044 1 97.06 202 SER A CA 1
ATOM 1607 C C . SER A 1 202 ? 13.117 -30.203 1.341 1 97.06 202 SER A C 1
ATOM 1609 O O . SER A 1 202 ? 12.25 -29.438 1.754 1 97.06 202 SER A O 1
ATOM 1611 N N . ARG A 1 203 ? 12.898 -31.438 1.125 1 93.81 203 ARG A N 1
ATOM 1612 C CA . ARG A 1 203 ? 11.594 -32.062 1.319 1 93.81 203 ARG A CA 1
ATOM 1613 C C . ARG A 1 203 ? 11.172 -32 2.783 1 93.81 203 ARG A C 1
ATOM 1615 O O . ARG A 1 203 ? 10 -32.219 3.104 1 93.81 203 ARG A O 1
ATOM 1622 N N . ARG A 1 204 ? 12.07 -31.719 3.627 1 94.69 204 ARG A N 1
ATOM 1623 C CA . ARG A 1 204 ? 11.789 -31.656 5.059 1 94.69 204 ARG A CA 1
ATOM 1624 C C . ARG A 1 204 ? 11.203 -30.312 5.441 1 94.69 204 ARG A C 1
ATOM 1626 O O . ARG A 1 204 ? 10.672 -30.141 6.543 1 94.69 204 ARG A O 1
ATOM 1633 N N . ASP A 1 205 ? 11.258 -29.375 4.523 1 95.94 205 ASP A N 1
ATOM 1634 C CA . ASP A 1 205 ? 10.789 -28.031 4.797 1 95.94 205 ASP A CA 1
ATOM 1635 C C . ASP A 1 205 ? 9.352 -27.828 4.312 1 95.94 205 ASP A C 1
ATOM 1637 O O . ASP A 1 205 ? 9.109 -27.719 3.111 1 95.94 205 ASP A O 1
ATOM 1641 N N . PRO A 1 206 ? 8.477 -27.859 5.238 1 96.75 206 PRO A N 1
ATOM 1642 C CA . PRO A 1 206 ? 7.133 -27.5 4.785 1 96.75 206 PRO A CA 1
ATOM 1643 C C . PRO A 1 206 ? 7.023 -26.031 4.379 1 96.75 206 PRO A C 1
ATOM 1645 O O . PRO A 1 206 ? 7.59 -25.156 5.043 1 96.75 206 PRO A O 1
ATOM 1648 N N . GLY A 1 207 ? 6.359 -25.75 3.248 1 98.31 207 GLY A N 1
ATOM 1649 C CA . GLY A 1 207 ? 6.246 -24.375 2.822 1 98.31 207 GLY A CA 1
ATOM 1650 C C . GLY A 1 207 ? 5.348 -24.188 1.614 1 98.31 207 GLY A C 1
ATOM 1651 O O . GLY A 1 207 ? 4.91 -25.172 1.005 1 98.31 207 GLY A O 1
ATOM 1652 N N . VAL A 1 208 ? 4.984 -22.984 1.361 1 98.81 208 VAL A N 1
ATOM 1653 C CA . VAL A 1 208 ? 4.195 -22.547 0.214 1 98.81 208 VAL A CA 1
ATOM 1654 C C . VAL A 1 208 ? 4.914 -21.406 -0.507 1 98.81 208 VAL A C 1
ATOM 1656 O O . VAL A 1 208 ? 5.484 -20.516 0.134 1 98.81 208 VAL A O 1
ATOM 1659 N N . VAL A 1 209 ? 4.922 -21.469 -1.822 1 98.94 209 VAL A N 1
ATOM 1660 C CA . VAL A 1 209 ? 5.562 -20.453 -2.645 1 98.94 209 VAL A CA 1
ATOM 1661 C C . VAL A 1 209 ? 4.504 -19.562 -3.283 1 98.94 209 VAL A C 1
ATOM 1663 O O . VAL A 1 209 ? 3.537 -20.047 -3.867 1 98.94 209 VAL A O 1
ATOM 1666 N N . PHE A 1 210 ? 4.676 -18.312 -3.119 1 98.94 210 PHE A N 1
ATOM 1667 C CA . PHE A 1 210 ? 3.736 -17.328 -3.623 1 98.94 210 PHE A CA 1
ATOM 1668 C C . PHE A 1 210 ? 4.469 -16.219 -4.375 1 98.94 210 PHE A C 1
ATOM 1670 O O . PHE A 1 210 ? 5.523 -15.758 -3.936 1 98.94 210 PHE A O 1
ATOM 1677 N N . PHE A 1 211 ? 3.975 -15.828 -5.523 1 98.62 211 PHE A N 1
ATOM 1678 C CA . PHE A 1 211 ? 4.547 -14.758 -6.324 1 98.62 211 PHE A CA 1
ATOM 1679 C C . PHE A 1 211 ? 3.828 -13.438 -6.051 1 98.62 211 PHE A C 1
ATOM 1681 O O . PHE A 1 211 ? 2.686 -13.25 -6.473 1 98.62 211 PHE A O 1
ATOM 1688 N N . ALA A 1 212 ? 4.492 -12.531 -5.391 1 98.75 212 ALA A N 1
ATOM 1689 C CA . ALA A 1 212 ? 3.914 -11.266 -4.945 1 98.75 212 ALA A CA 1
ATOM 1690 C C . ALA A 1 212 ? 4.555 -10.086 -5.672 1 98.75 212 ALA A C 1
ATOM 1692 O O . ALA A 1 212 ? 5.672 -9.68 -5.348 1 98.75 212 ALA A O 1
ATOM 1693 N N . ASP A 1 213 ? 3.855 -9.492 -6.574 1 97.81 213 ASP A N 1
ATOM 1694 C CA . ASP A 1 213 ? 4.348 -8.305 -7.254 1 97.81 213 ASP A CA 1
ATOM 1695 C C . ASP A 1 213 ? 4.5 -7.137 -6.277 1 97.81 213 ASP A C 1
ATOM 1697 O O . ASP A 1 213 ? 3.732 -7.02 -5.32 1 97.81 213 ASP A O 1
ATOM 1701 N N . ASP A 1 214 ? 5.426 -6.273 -6.547 1 98.25 214 ASP A N 1
ATOM 1702 C CA . ASP A 1 214 ? 5.82 -5.273 -5.559 1 98.25 214 ASP A CA 1
ATOM 1703 C C . ASP A 1 214 ? 4.824 -4.117 -5.512 1 98.25 214 ASP A C 1
ATOM 1705 O O . ASP A 1 214 ? 4.879 -3.279 -4.613 1 98.25 214 ASP A O 1
ATOM 1709 N N . ASP A 1 215 ? 3.846 -4.027 -6.441 1 97.19 215 ASP A N 1
ATOM 1710 C CA . ASP A 1 215 ? 2.922 -2.898 -6.422 1 97.19 215 ASP A CA 1
ATOM 1711 C C . ASP A 1 215 ? 1.483 -3.367 -6.227 1 97.19 215 ASP A C 1
ATOM 1713 O O . ASP A 1 215 ? 0.546 -2.572 -6.32 1 97.19 215 ASP A O 1
ATOM 1717 N N . ASN A 1 216 ? 1.254 -4.695 -5.969 1 98.56 216 ASN A N 1
ATOM 1718 C CA . ASN A 1 216 ? -0.089 -5.195 -5.695 1 98.56 216 ASN A CA 1
ATOM 1719 C C . ASN A 1 216 ? -0.483 -4.977 -4.238 1 98.56 216 ASN A C 1
ATOM 1721 O O . ASN A 1 216 ? 0.339 -4.551 -3.424 1 98.56 216 ASN A O 1
ATOM 1725 N N . THR A 1 217 ? -1.774 -5.125 -3.973 1 98.75 217 THR A N 1
ATOM 1726 C CA . THR A 1 217 ? -2.309 -5.059 -2.617 1 98.75 217 THR A CA 1
ATOM 1727 C C . THR A 1 217 ? -2.816 -6.426 -2.17 1 98.75 217 THR A C 1
ATOM 1729 O O . THR A 1 217 ? -3.574 -7.078 -2.889 1 98.75 217 THR A O 1
ATOM 1732 N N . TYR A 1 218 ? -2.424 -6.902 -1.01 1 98.75 218 TYR A N 1
ATOM 1733 C CA . TYR A 1 218 ? -2.748 -8.234 -0.5 1 98.75 218 TYR A CA 1
ATOM 1734 C C . TYR A 1 218 ? -3.461 -8.141 0.845 1 98.75 218 TYR A C 1
ATOM 1736 O O . TYR A 1 218 ? -2.965 -7.5 1.774 1 98.75 218 TYR A O 1
ATOM 1744 N N . SER A 1 219 ? -4.578 -8.773 0.917 1 98.31 219 SER A N 1
ATOM 1745 C CA . SER A 1 219 ? -5.164 -8.938 2.242 1 98.31 219 SER A CA 1
ATOM 1746 C C . SER A 1 219 ? -4.359 -9.93 3.082 1 98.31 219 SER A C 1
ATOM 1748 O O . SER A 1 219 ? -3.775 -10.875 2.549 1 98.31 219 SER A O 1
ATOM 1750 N N . LEU A 1 220 ? -4.402 -9.766 4.375 1 98.12 220 LEU A N 1
ATOM 1751 C CA . LEU A 1 220 ? -3.729 -10.719 5.254 1 98.12 220 LEU A CA 1
ATOM 1752 C C . LEU A 1 220 ? -4.387 -12.094 5.176 1 98.12 220 LEU A C 1
ATOM 1754 O O . LEU A 1 220 ? -3.711 -13.117 5.312 1 98.12 220 LEU A O 1
ATOM 1758 N N . GLU A 1 221 ? -5.648 -12.109 4.961 1 97.81 221 GLU A N 1
ATOM 1759 C CA . GLU A 1 221 ? -6.41 -13.352 4.875 1 97.81 221 GLU A CA 1
ATOM 1760 C C . GLU A 1 221 ? -5.871 -14.242 3.762 1 97.81 221 GLU A C 1
ATOM 1762 O O . GLU A 1 221 ? -5.957 -15.469 3.85 1 97.81 221 GLU A O 1
ATOM 1767 N N . LEU A 1 222 ? -5.379 -13.609 2.758 1 98.69 222 LEU A N 1
ATOM 1768 C CA . LEU A 1 222 ? -4.832 -14.383 1.646 1 98.69 222 LEU A CA 1
ATOM 1769 C C . LEU A 1 222 ? -3.732 -15.32 2.127 1 98.69 222 LEU A C 1
ATOM 1771 O O . LEU A 1 222 ? -3.68 -16.484 1.714 1 98.69 222 LEU A O 1
ATOM 1775 N N . PHE A 1 223 ? -2.885 -14.844 2.988 1 98.56 223 PHE A N 1
ATOM 1776 C CA . PHE A 1 223 ? -1.735 -15.609 3.459 1 98.56 223 PHE A CA 1
ATOM 1777 C C . PHE A 1 223 ? -2.178 -16.734 4.387 1 98.56 223 PHE A C 1
ATOM 1779 O O . PHE A 1 223 ? -1.561 -17.797 4.418 1 98.56 223 PHE A O 1
ATOM 1786 N N . GLU A 1 224 ? -3.211 -16.484 5.074 1 96.44 224 GLU A N 1
ATOM 1787 C CA . GLU A 1 224 ? -3.793 -17.562 5.875 1 96.44 224 GLU A CA 1
ATOM 1788 C C . GLU A 1 224 ? -4.367 -18.656 4.988 1 96.44 224 GLU A C 1
ATOM 1790 O O . GLU A 1 224 ? -4.168 -19.844 5.254 1 96.44 224 GLU A O 1
ATOM 1795 N N . GLU A 1 225 ? -5 -18.234 3.98 1 96.75 225 GLU A N 1
ATOM 1796 C CA . GLU A 1 225 ? -5.629 -19.172 3.045 1 96.75 225 GLU A CA 1
ATOM 1797 C C . GLU A 1 225 ? -4.59 -20.047 2.352 1 96.75 225 GLU A C 1
ATOM 1799 O O . GLU A 1 225 ? -4.785 -21.25 2.201 1 96.75 225 GLU A O 1
ATOM 1804 N N . MET A 1 226 ? -3.516 -19.516 1.987 1 98.19 226 MET A N 1
ATOM 1805 C CA . MET A 1 226 ? -2.592 -20.234 1.124 1 98.19 226 MET A CA 1
ATOM 1806 C C . MET A 1 226 ? -1.759 -21.234 1.932 1 98.19 226 MET A C 1
ATOM 1808 O O . MET A 1 226 ? -1.124 -22.125 1.365 1 98.19 226 MET A O 1
ATOM 1812 N N . ARG A 1 227 ? -1.726 -21.156 3.197 1 96.44 227 ARG A N 1
ATOM 1813 C CA . ARG A 1 227 ? -0.892 -22 4.039 1 96.44 227 ARG A CA 1
ATOM 1814 C C . ARG A 1 227 ? -1.284 -23.469 3.895 1 96.44 227 ARG A C 1
ATOM 1816 O O . ARG A 1 227 ? -0.454 -24.359 4.086 1 96.44 227 ARG A O 1
ATOM 1823 N N . SER A 1 228 ? -2.504 -23.703 3.557 1 96.12 228 SER A N 1
ATOM 1824 C CA . SER A 1 228 ? -3 -25.078 3.49 1 96.12 228 SER A CA 1
ATOM 1825 C C . SER A 1 228 ? -2.844 -25.656 2.086 1 96.12 228 SER A C 1
ATOM 1827 O O . SER A 1 228 ? -3.393 -26.719 1.78 1 96.12 228 SER A O 1
ATOM 1829 N N . THR A 1 229 ? -2.121 -24.984 1.246 1 98.62 229 THR A N 1
ATOM 1830 C CA . THR A 1 229 ? -1.915 -25.453 -0.119 1 98.62 229 THR A CA 1
ATOM 1831 C C . THR A 1 229 ? -1.174 -26.797 -0.124 1 98.62 229 THR A C 1
ATOM 1833 O O . THR A 1 229 ? -0.053 -26.891 0.38 1 98.62 229 THR A O 1
ATOM 1836 N N . ARG A 1 230 ? -1.796 -27.828 -0.732 1 98.19 230 ARG A N 1
ATOM 1837 C CA . ARG A 1 230 ? -1.171 -29.141 -0.849 1 98.19 230 ARG A CA 1
ATOM 1838 C C . ARG A 1 230 ? -0.448 -29.297 -2.184 1 98.19 230 ARG A C 1
ATOM 1840 O O . ARG A 1 230 ? 0.63 -29.891 -2.25 1 98.19 230 ARG A O 1
ATOM 1847 N N . GLY A 1 231 ? -1.08 -28.906 -3.189 1 98.62 231 GLY A N 1
ATOM 1848 C CA . GLY A 1 231 ? -0.482 -28.844 -4.512 1 98.62 231 GLY A CA 1
ATOM 1849 C C . GLY A 1 231 ? -0.367 -27.422 -5.043 1 98.62 231 GLY A C 1
ATOM 1850 O O . GLY A 1 231 ? 0.63 -26.75 -4.793 1 98.62 231 GLY A O 1
ATOM 1851 N N . VAL A 1 232 ? -1.452 -26.984 -5.738 1 98.88 232 VAL A N 1
ATOM 1852 C CA . VAL A 1 232 ? -1.563 -25.625 -6.25 1 98.88 232 VAL A CA 1
ATOM 1853 C C . VAL A 1 232 ? -2.93 -25.047 -5.883 1 98.88 232 VAL A C 1
ATOM 1855 O O . VAL A 1 232 ? -3.965 -25.625 -6.207 1 98.88 232 VAL A O 1
ATOM 1858 N N . SER A 1 233 ? -2.904 -23.969 -5.156 1 98.88 233 SER A N 1
ATOM 1859 C CA . SER A 1 233 ? -4.148 -23.281 -4.816 1 98.88 233 SER A CA 1
ATOM 1860 C C . SER A 1 233 ? -4.391 -22.094 -5.73 1 98.88 233 SER A C 1
ATOM 1862 O O . SER A 1 233 ? -3.449 -21.531 -6.293 1 98.88 233 SER A O 1
ATOM 1864 N N . VAL A 1 234 ? -5.672 -21.75 -5.91 1 98.81 234 VAL A N 1
ATOM 1865 C CA . VAL A 1 234 ? -6.059 -20.641 -6.785 1 98.81 234 VAL A CA 1
ATOM 1866 C C . VAL A 1 234 ? -7.156 -19.812 -6.117 1 98.81 234 VAL A C 1
ATOM 1868 O O . VAL A 1 234 ? -7.91 -20.328 -5.289 1 98.81 234 VAL A O 1
ATOM 1871 N N . TRP A 1 235 ? -7.238 -18.547 -6.48 1 98.69 235 TRP A N 1
ATOM 1872 C CA . TRP A 1 235 ? -8.242 -17.625 -5.961 1 98.69 235 TRP A CA 1
ATOM 1873 C C . TRP A 1 235 ? -8.484 -16.484 -6.934 1 98.69 235 TRP A C 1
ATOM 1875 O O . TRP A 1 235 ? -7.734 -16.312 -7.898 1 98.69 235 TRP A O 1
ATOM 1885 N N . PRO A 1 236 ? -9.523 -15.695 -6.707 1 98.25 236 PRO A N 1
ATOM 1886 C CA . PRO A 1 236 ? -9.812 -14.531 -7.551 1 98.25 236 PRO A CA 1
ATOM 1887 C C . PRO A 1 236 ? -8.805 -13.406 -7.367 1 98.25 236 PRO A C 1
ATOM 1889 O O . PRO A 1 236 ? -8.25 -13.242 -6.277 1 98.25 236 PRO A O 1
ATOM 1892 N N . VAL A 1 237 ? -8.594 -12.672 -8.422 1 98.12 237 VAL A N 1
ATOM 1893 C CA . VAL A 1 237 ? -7.738 -11.492 -8.375 1 98.12 237 VAL A CA 1
ATOM 1894 C C . VAL A 1 237 ? -8.508 -10.273 -8.867 1 98.12 237 VAL A C 1
ATOM 1896 O O . VAL A 1 237 ? -9.211 -10.344 -9.875 1 98.12 237 VAL A O 1
ATOM 1899 N N . GLY A 1 238 ? -8.406 -9.203 -8.094 1 98 238 GLY A N 1
ATOM 1900 C CA . GLY A 1 238 ? -9.039 -7.961 -8.508 1 98 238 GLY A CA 1
ATOM 1901 C C . GLY A 1 238 ? -8.234 -7.199 -9.547 1 98 238 GLY A C 1
ATOM 1902 O O . GLY A 1 238 ? -7 -7.203 -9.5 1 98 238 GLY A O 1
ATOM 1903 N N . PHE A 1 239 ? -8.883 -6.555 -10.484 1 97.19 239 PHE A N 1
ATOM 1904 C CA . PHE A 1 239 ? -8.367 -5.598 -11.461 1 97.19 239 PHE A CA 1
ATOM 1905 C C . PHE A 1 239 ? -7.41 -6.277 -12.438 1 97.19 239 PHE A C 1
ATOM 1907 O O . PHE A 1 239 ? -6.301 -5.793 -12.664 1 97.19 239 PHE A O 1
ATOM 1914 N N . VAL A 1 240 ? -7.809 -7.309 -13.008 1 93.81 240 VAL A N 1
ATOM 1915 C CA . VAL A 1 240 ? -7.012 -8.016 -14 1 93.81 240 VAL A CA 1
ATOM 1916 C C . VAL A 1 240 ? -7.867 -8.312 -15.234 1 93.81 240 VAL A C 1
ATOM 1918 O O . VAL A 1 240 ? -9.102 -8.305 -15.156 1 93.81 240 VAL A O 1
ATOM 1921 N N . GLY A 1 241 ? -7.207 -8.461 -16.406 1 90 241 GLY A N 1
ATOM 1922 C CA . GLY A 1 241 ? -7.891 -8.836 -17.641 1 90 241 GLY A CA 1
ATOM 1923 C C . GLY A 1 241 ? -8.844 -7.773 -18.156 1 90 241 GLY A C 1
ATOM 1924 O O . GLY A 1 241 ? -9.789 -8.07 -18.875 1 90 241 GLY A O 1
ATOM 1925 N N . GLY A 1 242 ? -8.617 -6.609 -17.641 1 92.25 242 GLY A N 1
ATOM 1926 C CA . GLY A 1 242 ? -9.516 -5.535 -18.031 1 92.25 242 GLY A CA 1
ATOM 1927 C C . GLY A 1 242 ? -10.859 -5.59 -17.328 1 92.25 242 GLY A C 1
ATOM 1928 O O . GLY A 1 242 ? -11.828 -4.98 -17.766 1 92.25 242 GLY A O 1
ATOM 1929 N N . ARG A 1 243 ? -10.875 -6.371 -16.266 1 93.94 243 ARG A N 1
ATOM 1930 C CA . ARG A 1 243 ? -12.102 -6.555 -15.484 1 93.94 243 ARG A CA 1
ATOM 1931 C C . ARG A 1 243 ? -11.891 -6.188 -14.023 1 93.94 243 ARG A C 1
ATOM 1933 O O . ARG A 1 243 ? -10.75 -6.062 -13.57 1 93.94 243 ARG A O 1
ATOM 1940 N N . ALA A 1 244 ? -13.07 -5.992 -13.391 1 95.31 244 ALA A N 1
ATOM 1941 C CA . ALA A 1 244 ? -12.992 -5.746 -11.945 1 95.31 244 ALA A CA 1
ATOM 1942 C C . ALA A 1 244 ? -12.336 -6.914 -11.227 1 95.31 244 ALA A C 1
ATOM 1944 O O . ALA A 1 244 ? -11.648 -6.723 -10.219 1 95.31 244 ALA A O 1
ATOM 1945 N N . TYR A 1 245 ? -12.633 -8.086 -11.734 1 96.12 245 TYR A N 1
ATOM 1946 C CA . TYR A 1 245 ? -11.953 -9.266 -11.203 1 96.12 245 TYR A CA 1
ATOM 1947 C C . TYR A 1 245 ? -11.992 -10.414 -12.203 1 96.12 245 TYR A C 1
ATOM 1949 O O . TYR A 1 245 ? -12.758 -10.383 -13.172 1 96.12 245 TYR A O 1
ATOM 1957 N N . GLU A 1 246 ? -11.062 -11.312 -12.062 1 95.38 246 GLU A N 1
ATOM 1958 C CA . GLU A 1 246 ? -11.07 -12.641 -12.656 1 95.38 246 GLU A CA 1
ATOM 1959 C C . GLU A 1 246 ? -11.055 -13.727 -11.586 1 95.38 246 GLU A C 1
ATOM 1961 O O . GLU A 1 246 ? -10.516 -13.523 -10.5 1 95.38 246 GLU A O 1
ATOM 1966 N N . ARG A 1 247 ? -11.719 -14.82 -11.938 1 96.56 247 ARG A N 1
ATOM 1967 C CA . ARG A 1 247 ? -11.75 -15.867 -10.922 1 96.56 247 ARG A CA 1
ATOM 1968 C C . ARG A 1 247 ? -11.945 -17.234 -11.555 1 96.56 247 ARG A C 1
ATOM 1970 O O . ARG A 1 247 ? -12.547 -17.359 -12.617 1 96.56 247 ARG A O 1
ATOM 1977 N N . PRO A 1 248 ? -11.445 -18.281 -10.82 1 96.81 248 PRO A N 1
ATOM 1978 C CA . PRO A 1 248 ? -11.867 -19.625 -11.188 1 96.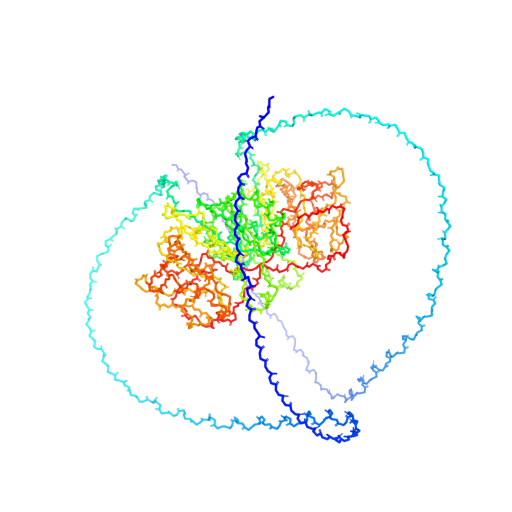81 248 PRO A CA 1
ATOM 1979 C C . PRO A 1 248 ? -13.344 -19.891 -10.914 1 96.81 248 PRO A C 1
ATOM 1981 O O . PRO A 1 248 ? -13.883 -19.406 -9.914 1 96.81 248 PRO A O 1
ATOM 1984 N N . LEU A 1 249 ? -13.953 -20.562 -11.828 1 96.44 249 LEU A N 1
ATOM 1985 C CA . LEU A 1 249 ? -15.297 -21.078 -11.594 1 96.44 249 LEU A CA 1
ATOM 1986 C C . LEU A 1 249 ? -15.234 -22.453 -10.922 1 96.44 249 LEU A C 1
ATOM 1988 O O . LEU A 1 249 ? -14.516 -23.344 -11.383 1 96.44 249 LEU A O 1
ATOM 1992 N N . VAL A 1 250 ? -15.977 -22.578 -9.844 1 97.5 250 VAL A N 1
ATOM 1993 C CA . VAL A 1 250 ? -15.844 -23.781 -9.039 1 97.5 250 VAL A CA 1
ATOM 1994 C C . VAL A 1 250 ? -17.188 -24.516 -8.969 1 97.5 250 VAL A C 1
ATOM 1996 O O . VAL A 1 250 ? -18.219 -23.891 -8.758 1 97.5 250 VAL A O 1
ATOM 1999 N N . SER A 1 251 ? -17.188 -25.797 -9.219 1 96.06 251 SER A N 1
ATOM 2000 C CA . SER A 1 251 ? -18.297 -26.719 -9.023 1 96.06 251 SER A CA 1
ATOM 2001 C C . SER A 1 251 ? -17.844 -27.984 -8.312 1 96.06 251 SER A C 1
ATOM 2003 O O . SER A 1 251 ? -16.875 -28.625 -8.727 1 96.06 251 SER A O 1
ATOM 2005 N N . GLY A 1 252 ? -18.547 -28.344 -7.188 1 95 252 GLY A N 1
ATOM 2006 C CA . GLY A 1 252 ? -18.188 -29.531 -6.441 1 95 252 GLY A CA 1
ATOM 2007 C C . GLY A 1 252 ? -16.766 -29.484 -5.891 1 95 252 GLY A C 1
ATOM 2008 O O . GLY A 1 252 ? -16.062 -30.5 -5.879 1 95 252 GLY A O 1
ATOM 2009 N N . GLY A 1 253 ? -16.266 -28.344 -5.703 1 94.62 253 GLY A N 1
ATOM 2010 C CA . GLY A 1 253 ? -14.945 -28.172 -5.109 1 94.62 253 GLY A CA 1
ATOM 2011 C C . GLY A 1 253 ? -13.82 -28.219 -6.129 1 94.62 253 GLY A C 1
ATOM 2012 O O . GLY A 1 253 ? -12.648 -28.156 -5.766 1 94.62 253 GLY A O 1
ATOM 2013 N N . LYS A 1 254 ? -14.219 -28.234 -7.348 1 96.94 254 LYS A N 1
ATOM 2014 C CA . LYS A 1 254 ? -13.227 -28.312 -8.414 1 96.94 254 LYS A CA 1
ATOM 2015 C C . LYS A 1 254 ? -13.344 -27.125 -9.367 1 96.94 254 LYS A C 1
ATOM 2017 O O . LYS A 1 254 ? -14.445 -26.609 -9.586 1 96.94 254 LYS A O 1
ATOM 2022 N N . VAL A 1 255 ? -12.164 -26.75 -9.859 1 97.31 255 VAL A N 1
ATOM 2023 C CA . VAL A 1 255 ? -12.18 -25.703 -10.875 1 97.31 255 VAL A CA 1
ATOM 2024 C C . VAL A 1 255 ? -12.688 -26.266 -12.195 1 97.31 255 VAL A C 1
ATOM 2026 O O . VAL A 1 255 ? -12.141 -27.25 -12.711 1 97.31 255 VAL A O 1
ATOM 2029 N N . VAL A 1 256 ? -13.703 -25.625 -12.812 1 94.75 256 VAL A N 1
ATOM 2030 C CA . VAL A 1 256 ? -14.328 -26.172 -14.023 1 94.75 256 VAL A CA 1
ATOM 2031 C C . VAL A 1 256 ? -14.219 -25.141 -15.156 1 94.75 256 VAL A C 1
ATOM 2033 O O . VAL A 1 256 ? -14.625 -25.422 -16.281 1 94.75 256 VAL A O 1
ATOM 2036 N N . GLY A 1 257 ? -13.742 -24 -14.836 1 93.56 257 GLY A N 1
ATOM 2037 C CA . GLY A 1 257 ? -13.609 -22.938 -15.82 1 93.56 257 GLY A CA 1
ATOM 2038 C C . GLY A 1 257 ? -13.094 -21.641 -15.227 1 93.56 257 GLY A C 1
ATOM 2039 O O . GLY A 1 257 ? -12.602 -21.609 -14.102 1 93.56 257 GLY A O 1
ATOM 2040 N N . TRP A 1 258 ? -13.156 -20.562 -16.094 1 94.31 258 TRP A N 1
ATOM 2041 C CA . TRP A 1 258 ? -12.633 -19.281 -15.672 1 94.31 258 TRP A CA 1
ATOM 2042 C C . TRP A 1 258 ? -13.594 -18.156 -16.047 1 94.31 258 TRP A C 1
ATOM 2044 O O . TRP A 1 258 ? -14.133 -18.125 -17.156 1 94.31 258 TRP A O 1
ATOM 2054 N N . TYR A 1 259 ? -13.867 -17.312 -15.078 1 93.94 259 TYR A N 1
ATOM 2055 C CA . TYR A 1 259 ? -14.43 -16 -15.375 1 93.94 259 TYR A CA 1
ATOM 2056 C C . TYR A 1 259 ? -13.336 -14.984 -15.68 1 93.94 259 TYR A C 1
ATOM 2058 O O . TYR A 1 259 ? -12.648 -14.508 -14.773 1 93.94 259 TYR A O 1
ATOM 2066 N N . THR A 1 260 ? -13.102 -14.695 -16.953 1 91.69 260 THR A N 1
ATOM 2067 C CA . THR A 1 260 ? -11.969 -13.875 -17.375 1 91.69 260 THR A CA 1
ATOM 2068 C C . THR A 1 260 ? -12.359 -12.969 -18.547 1 91.69 260 THR A C 1
ATOM 2070 O O . THR A 1 260 ? -13.336 -13.234 -19.234 1 91.69 260 THR A O 1
ATOM 2073 N N . GLY A 1 261 ? -11.727 -11.867 -18.609 1 85.06 261 GLY A N 1
ATOM 2074 C CA . GLY A 1 261 ? -11.969 -10.922 -19.688 1 85.06 261 GLY A CA 1
ATOM 2075 C C . GLY A 1 261 ? -10.922 -10.992 -20.781 1 85.06 261 GLY A C 1
ATOM 2076 O O . GLY A 1 261 ? -11.039 -10.305 -21.797 1 85.06 261 GLY A O 1
ATOM 2077 N N . TRP A 1 262 ? -10.047 -11.781 -20.609 1 80.31 262 TRP A N 1
ATOM 2078 C CA . TRP A 1 262 ? -8.938 -11.82 -21.562 1 80.31 262 TRP A CA 1
ATOM 2079 C C . TRP A 1 262 ? -8.555 -13.258 -21.875 1 80.31 262 TRP A C 1
ATOM 2081 O O . TRP A 1 262 ? -8.32 -14.07 -20.984 1 80.31 262 TRP A O 1
ATOM 2091 N N . ARG A 1 263 ? -8.555 -13.664 -23.125 1 78.38 263 ARG A N 1
ATOM 2092 C CA . ARG A 1 263 ? -8.117 -14.953 -23.656 1 78.38 263 ARG A CA 1
ATOM 2093 C C . ARG A 1 263 ? -8.727 -16.109 -22.859 1 78.38 263 ARG A C 1
ATOM 2095 O O . ARG A 1 263 ? -8.008 -16.844 -22.172 1 78.38 263 ARG A O 1
ATOM 2102 N N . PRO A 1 264 ? -9.945 -16.266 -23 1 75.44 264 PRO A N 1
ATOM 2103 C CA . PRO A 1 264 ? -10.617 -17.328 -22.234 1 75.44 264 PRO A CA 1
ATOM 2104 C C . PRO A 1 264 ? -10.148 -18.719 -22.609 1 75.44 264 PRO A C 1
ATOM 2106 O O . PRO A 1 264 ? -10.422 -19.688 -21.891 1 75.44 264 PRO A O 1
ATOM 2109 N N . ASP A 1 265 ? -9.367 -18.844 -23.594 1 79.88 265 ASP A N 1
ATOM 2110 C CA . ASP A 1 265 ? -8.914 -20.156 -24.078 1 79.88 265 ASP A CA 1
ATOM 2111 C C . ASP A 1 265 ? -7.625 -20.578 -23.391 1 79.88 265 ASP A C 1
ATOM 2113 O O . ASP A 1 265 ? -7.16 -21.703 -23.562 1 79.88 265 ASP A O 1
ATOM 2117 N N . ARG A 1 266 ? -7.176 -19.672 -22.516 1 84.62 266 ARG A N 1
ATOM 2118 C CA . ARG A 1 266 ? -5.984 -20.062 -21.766 1 84.62 266 ARG A CA 1
ATOM 2119 C C . ARG A 1 266 ? -6.289 -21.203 -20.812 1 84.62 266 ARG A C 1
ATOM 2121 O O . ARG A 1 266 ? -7.328 -21.219 -20.141 1 84.62 266 ARG A O 1
ATOM 2128 N N . PRO A 1 267 ? -5.336 -22.141 -20.844 1 87.31 267 PRO A N 1
ATOM 2129 C CA . PRO A 1 267 ? -5.586 -23.281 -19.953 1 87.31 267 PRO A CA 1
ATOM 2130 C C . PRO A 1 267 ? -5.734 -22.844 -18.484 1 87.31 267 PRO A C 1
ATOM 2132 O O . PRO A 1 267 ? -6.625 -23.328 -17.781 1 87.31 267 PRO A O 1
ATOM 2135 N N . PHE A 1 268 ? -4.809 -22.016 -18.031 1 93.94 268 PHE A N 1
ATOM 2136 C CA . PHE A 1 268 ? -4.867 -21.453 -16.703 1 93.94 268 PHE A CA 1
ATOM 2137 C C . PHE A 1 268 ? -5.078 -19.938 -16.75 1 93.94 268 PHE A C 1
ATOM 2139 O O . PHE A 1 268 ? -4.113 -19.172 -16.844 1 93.94 268 PHE A O 1
ATOM 2146 N N . ALA A 1 269 ? -6.328 -19.5 -16.656 1 91.94 269 ALA A N 1
ATOM 2147 C CA . ALA A 1 269 ? -6.648 -18.078 -16.797 1 91.94 269 ALA A CA 1
ATOM 2148 C C . ALA A 1 269 ? -6.566 -17.375 -15.445 1 91.94 269 ALA A C 1
ATOM 2150 O O . ALA A 1 269 ? -7.555 -16.797 -14.977 1 91.94 269 ALA A O 1
ATOM 2151 N N . THR A 1 270 ? -5.441 -17.5 -14.852 1 93.75 270 THR A N 1
ATOM 2152 C CA . THR A 1 270 ? -5.188 -16.859 -13.562 1 93.75 270 THR A CA 1
ATOM 2153 C C . THR A 1 270 ? -4.035 -15.875 -13.664 1 93.75 270 THR A C 1
ATOM 2155 O O . THR A 1 270 ? -3.191 -15.977 -14.555 1 93.75 270 THR A O 1
ATOM 2158 N N . ASP A 1 271 ? -4.121 -14.906 -12.883 1 93.69 271 ASP A N 1
ATOM 2159 C CA . ASP A 1 271 ? -3.045 -13.93 -12.742 1 93.69 271 ASP A CA 1
ATOM 2160 C C . ASP A 1 271 ? -1.911 -14.477 -11.883 1 93.69 271 ASP A C 1
ATOM 2162 O O . ASP A 1 271 ? -2.098 -15.453 -11.148 1 93.69 271 ASP A O 1
ATOM 2166 N N . MET A 1 272 ? -0.77 -13.844 -11.984 1 95.19 272 MET A N 1
ATOM 2167 C CA . MET A 1 272 ? 0.401 -14.25 -11.211 1 95.19 272 MET A CA 1
ATOM 2168 C C . MET A 1 272 ? 0.094 -14.258 -9.719 1 95.19 272 MET A C 1
ATOM 2170 O O . MET A 1 272 ? 0.568 -15.125 -8.984 1 95.19 272 MET A O 1
ATOM 2174 N N . ALA A 1 273 ? -0.696 -13.344 -9.281 1 97.62 273 ALA A N 1
ATOM 2175 C CA . ALA A 1 273 ? -1.026 -13.227 -7.863 1 97.62 273 ALA A CA 1
ATOM 2176 C C . ALA A 1 273 ? -2.207 -14.125 -7.5 1 97.62 273 ALA A C 1
ATOM 2178 O O . ALA A 1 273 ? -2.715 -14.07 -6.379 1 97.62 273 ALA A O 1
ATOM 2179 N N . GLY A 1 274 ? -2.625 -14.969 -8.414 1 98.31 274 GLY A N 1
ATOM 2180 C CA . GLY A 1 274 ? -3.861 -15.711 -8.227 1 98.31 274 GLY A CA 1
ATOM 2181 C C . GLY A 1 274 ? -3.633 -17.156 -7.848 1 98.31 274 GLY A C 1
ATOM 2182 O O . GLY A 1 274 ? -4.562 -17.969 -7.871 1 98.31 274 GLY A O 1
ATOM 2183 N N . PHE A 1 275 ? -2.4 -17.531 -7.57 1 98.75 275 PHE A N 1
ATOM 2184 C CA . PHE A 1 275 ? -2.154 -18.906 -7.195 1 98.75 275 PHE A CA 1
ATOM 2185 C C . PHE A 1 275 ? -0.942 -19.016 -6.277 1 98.75 275 PHE A C 1
ATOM 2187 O O . PHE A 1 275 ? -0.137 -18.094 -6.191 1 98.75 275 PHE A O 1
ATOM 2194 N N . ALA A 1 276 ? -0.857 -20.062 -5.574 1 98.88 276 ALA A N 1
ATOM 2195 C CA . ALA A 1 276 ? 0.29 -20.453 -4.762 1 98.88 276 ALA A CA 1
ATOM 2196 C C . ALA A 1 276 ? 0.623 -21.922 -4.965 1 98.88 276 ALA A C 1
ATOM 2198 O O . ALA A 1 276 ? -0.236 -22.719 -5.371 1 98.88 276 ALA A O 1
ATOM 2199 N N . VAL A 1 277 ? 1.851 -22.281 -4.754 1 98.88 277 VAL A N 1
ATOM 2200 C CA . VAL A 1 277 ? 2.34 -23.625 -5.035 1 98.88 277 VAL A CA 1
ATOM 2201 C C . VAL A 1 277 ? 3.008 -24.203 -3.787 1 98.88 277 VAL A C 1
ATOM 2203 O O . VAL A 1 277 ? 3.832 -23.531 -3.154 1 98.88 277 VAL A O 1
ATOM 2206 N N . ASN A 1 278 ? 2.629 -25.359 -3.453 1 98.81 278 ASN A N 1
ATOM 2207 C CA . ASN A 1 278 ? 3.354 -26.047 -2.396 1 98.81 278 ASN A CA 1
ATOM 2208 C C . ASN A 1 278 ? 4.84 -26.172 -2.721 1 98.81 278 ASN A C 1
ATOM 2210 O O . ASN A 1 278 ? 5.211 -26.5 -3.848 1 98.81 278 ASN A O 1
ATOM 2214 N N . LEU A 1 279 ? 5.645 -25.906 -1.742 1 98.75 279 LEU A N 1
ATOM 2215 C CA . LEU A 1 279 ? 7.09 -25.953 -1.934 1 98.75 279 LEU A CA 1
ATOM 2216 C C . LEU A 1 279 ? 7.527 -27.328 -2.432 1 98.75 279 LEU A C 1
ATOM 2218 O O . LEU A 1 279 ? 8.414 -27.438 -3.279 1 98.75 279 LEU A O 1
ATOM 2222 N N . GLN A 1 280 ? 6.926 -28.406 -1.995 1 98.5 280 GLN A N 1
ATOM 2223 C CA . GLN A 1 280 ? 7.293 -29.766 -2.41 1 98.5 280 GLN A CA 1
ATOM 2224 C C . GLN A 1 280 ? 7.055 -29.953 -3.906 1 98.5 280 GLN A C 1
ATOM 2226 O O . GLN A 1 280 ? 7.801 -30.688 -4.566 1 98.5 280 GLN A O 1
ATOM 2231 N N . VAL A 1 281 ? 6.012 -29.344 -4.375 1 98.75 281 VAL A N 1
ATOM 2232 C CA . VAL A 1 281 ? 5.727 -29.438 -5.805 1 98.75 281 VAL A CA 1
ATOM 2233 C C . VAL A 1 281 ? 6.863 -28.797 -6.598 1 98.75 281 VAL A C 1
ATOM 2235 O O . VAL A 1 281 ? 7.285 -29.328 -7.629 1 98.75 281 VAL A O 1
ATOM 2238 N N . ILE A 1 282 ? 7.324 -27.656 -6.113 1 98.56 282 ILE A N 1
ATOM 2239 C CA . ILE A 1 282 ? 8.438 -26.969 -6.758 1 98.56 282 ILE A CA 1
ATOM 2240 C C . ILE A 1 282 ? 9.688 -27.844 -6.715 1 98.56 282 ILE A C 1
ATOM 2242 O O . ILE A 1 282 ? 10.375 -28 -7.727 1 98.56 282 ILE A O 1
ATOM 2246 N N . LEU A 1 283 ? 9.969 -28.453 -5.598 1 98.5 283 LEU A N 1
ATOM 2247 C CA . LEU A 1 283 ? 11.18 -29.25 -5.402 1 98.5 283 LEU A CA 1
ATOM 2248 C C . LEU A 1 283 ? 11.109 -30.547 -6.199 1 98.5 283 LEU A C 1
ATOM 2250 O O . LEU A 1 283 ? 12.133 -31.047 -6.688 1 98.5 283 LEU A O 1
ATOM 2254 N N . GLU A 1 284 ? 9.992 -31.094 -6.355 1 98.12 284 GLU A N 1
ATOM 2255 C CA . GLU A 1 284 ? 9.805 -32.344 -7.074 1 98.12 284 GLU A CA 1
ATOM 2256 C C . GLU A 1 284 ? 9.812 -32.125 -8.586 1 98.12 284 GLU A C 1
ATOM 2258 O O . GLU A 1 284 ? 9.867 -33.094 -9.352 1 98.12 284 GLU A O 1
ATOM 2263 N N . ASN A 1 285 ? 9.703 -30.922 -9.008 1 97.94 285 ASN A N 1
ATOM 2264 C CA . ASN A 1 285 ? 9.766 -30.562 -10.422 1 97.94 285 ASN A CA 1
ATOM 2265 C C . ASN A 1 285 ? 10.914 -29.594 -10.711 1 97.94 285 ASN A C 1
ATOM 2267 O O . ASN A 1 285 ? 10.688 -28.438 -11.039 1 97.94 285 ASN A O 1
ATOM 2271 N N . PRO A 1 286 ? 12.117 -30.031 -10.664 1 96.31 286 PRO A N 1
ATOM 2272 C CA . PRO A 1 286 ? 13.297 -29.172 -10.719 1 96.31 286 PRO A CA 1
ATOM 2273 C C . PRO A 1 286 ? 13.445 -28.469 -12.062 1 96.31 286 PRO A C 1
ATOM 2275 O O . PRO A 1 286 ? 14.164 -27.469 -12.156 1 96.31 286 PRO A O 1
ATOM 2278 N N . ARG A 1 287 ? 12.773 -28.875 -13.109 1 96.06 287 ARG A N 1
ATOM 2279 C CA . ARG A 1 287 ? 12.922 -28.266 -14.422 1 96.06 287 ARG A CA 1
ATOM 2280 C C . ARG A 1 287 ? 11.828 -27.234 -14.672 1 96.06 287 ARG A C 1
ATOM 2282 O O . ARG A 1 287 ? 11.875 -26.516 -15.672 1 96.06 287 ARG A O 1
ATOM 2289 N N . ALA A 1 288 ? 10.82 -27.172 -13.781 1 96.94 288 ALA A N 1
ATOM 2290 C CA . ALA A 1 288 ? 9.719 -26.234 -13.969 1 96.94 288 ALA A CA 1
ATOM 2291 C C . ALA A 1 288 ? 10.203 -24.797 -13.812 1 96.94 288 ALA A C 1
ATOM 2293 O O . ALA A 1 288 ? 10.797 -24.438 -12.797 1 96.94 288 ALA A O 1
ATOM 2294 N N . GLN A 1 289 ? 9.992 -24 -14.852 1 95.38 289 GLN A N 1
ATOM 2295 C CA . GLN A 1 289 ? 10.414 -22.594 -14.859 1 95.38 289 GLN A CA 1
ATOM 2296 C C . GLN A 1 289 ? 9.477 -21.75 -15.719 1 95.38 289 GLN A C 1
ATOM 2298 O O . GLN A 1 289 ? 8.727 -22.281 -16.547 1 95.38 289 GLN A O 1
ATOM 2303 N N . PHE A 1 290 ? 9.516 -20.422 -15.406 1 94.69 290 PHE A N 1
ATOM 2304 C CA . PHE A 1 290 ? 8.836 -19.5 -16.297 1 94.69 290 PHE A CA 1
ATOM 2305 C C . PHE A 1 290 ? 9.586 -19.359 -17.609 1 94.69 290 PHE A C 1
ATOM 2307 O O . PHE A 1 290 ? 10.812 -19.25 -17.625 1 94.69 290 PHE A O 1
ATOM 2314 N N . LYS A 1 291 ? 8.914 -19.406 -18.719 1 88.38 291 LYS A N 1
ATOM 2315 C CA . LYS A 1 291 ? 9.531 -19.375 -20.047 1 88.38 291 LYS A CA 1
ATOM 2316 C C . LYS A 1 291 ? 9.383 -18.016 -20.688 1 88.38 291 LYS A C 1
ATOM 2318 O O . LYS A 1 291 ? 8.305 -17.406 -20.641 1 88.38 291 LYS A O 1
ATOM 2323 N N . ARG A 1 292 ? 10.469 -17.531 -21.328 1 79.12 292 ARG A N 1
ATOM 2324 C CA . ARG A 1 292 ? 10.453 -16.266 -22.047 1 79.12 292 ARG A CA 1
ATOM 2325 C C . ARG A 1 292 ? 9.82 -16.422 -23.422 1 79.12 292 ARG A C 1
ATOM 2327 O O . ARG A 1 292 ? 9.031 -15.586 -23.859 1 79.12 292 ARG A O 1
ATOM 2334 N N . ARG A 1 293 ? 10.664 -17.266 -24.469 1 71.38 293 ARG A N 1
ATOM 2335 C CA . ARG A 1 293 ? 10.344 -17.391 -25.875 1 71.38 293 ARG A CA 1
ATOM 2336 C C . ARG A 1 293 ? 8.992 -18.078 -26.078 1 71.38 293 ARG A C 1
ATOM 2338 O O . ARG A 1 293 ? 8.352 -17.906 -27.109 1 71.38 293 ARG A O 1
ATOM 2345 N N . GLY A 1 294 ? 8.477 -18.812 -25.391 1 54.06 294 GLY A N 1
ATOM 2346 C CA . GLY A 1 294 ? 7.199 -19.422 -25.734 1 54.06 294 GLY A CA 1
ATOM 2347 C C . GLY A 1 294 ? 6.031 -18.453 -25.609 1 54.06 294 GLY A C 1
ATOM 2348 O O . GLY A 1 294 ? 5.477 -18.016 -26.625 1 54.06 294 GLY A O 1
ATOM 2349 N N . SER A 1 295 ? 5.5 -17.953 -24.656 1 55.66 295 SER A N 1
ATOM 2350 C CA . SER A 1 295 ? 4.074 -17.844 -24.375 1 55.66 295 SER A CA 1
ATOM 2351 C C . SER A 1 295 ? 3.518 -16.5 -24.812 1 55.66 295 SER A C 1
ATOM 2353 O O . SER A 1 295 ? 4.254 -15.508 -24.891 1 55.66 295 SER A O 1
ATOM 2355 N N . GLN A 1 296 ? 2.885 -16.234 -25.438 1 60.88 296 GLN A N 1
ATOM 2356 C CA . GLN A 1 296 ? 2.156 -14.992 -25.688 1 60.88 296 GLN A CA 1
ATOM 2357 C C . GLN A 1 296 ? 2.031 -14.172 -24.406 1 60.88 296 GLN A C 1
ATOM 2359 O O . GLN A 1 296 ? 1.986 -14.727 -23.297 1 60.88 296 GLN A O 1
ATOM 2364 N N . PRO A 1 297 ? 2.268 -12.844 -24.625 1 61.44 297 PRO A N 1
ATOM 2365 C CA . PRO A 1 297 ? 1.973 -12.039 -23.438 1 61.44 297 PRO A CA 1
ATOM 2366 C C . PRO A 1 297 ? 0.761 -12.555 -22.656 1 61.44 297 PRO A C 1
ATOM 2368 O O . PRO A 1 297 ? -0.263 -12.891 -23.266 1 61.44 297 PRO A O 1
ATOM 2371 N N . GLY A 1 298 ? 1.035 -12.875 -21.5 1 67.12 298 GLY A N 1
ATOM 2372 C CA . GLY A 1 298 ? -0.078 -13.305 -20.672 1 67.12 298 GLY A CA 1
ATOM 2373 C C . GLY A 1 298 ? -0.129 -14.805 -20.469 1 67.12 298 GLY A C 1
ATOM 2374 O O . GLY A 1 298 ? -0.982 -15.305 -19.734 1 67.12 298 GLY A O 1
ATOM 2375 N N . MET A 1 299 ? 0.899 -15.5 -21.078 1 80.56 299 MET A N 1
ATOM 2376 C CA . MET A 1 299 ? 0.833 -16.953 -21.016 1 80.56 299 MET A CA 1
ATOM 2377 C C . MET A 1 299 ? 1.835 -17.5 -20 1 80.56 299 MET A C 1
ATOM 2379 O O . MET A 1 299 ? 1.982 -18.719 -19.859 1 80.56 299 MET A O 1
ATOM 2383 N N . GLN A 1 300 ? 2.461 -16.656 -19.266 1 88.38 300 GLN A N 1
ATOM 2384 C CA . GLN A 1 300 ? 3.514 -17.094 -18.359 1 88.38 300 GLN A CA 1
ATOM 2385 C C . GLN A 1 300 ? 2.957 -18 -17.266 1 88.38 300 GLN A C 1
ATOM 2387 O O . GLN A 1 300 ? 3.545 -19.047 -16.969 1 88.38 300 GLN A O 1
ATOM 2392 N N . GLU A 1 301 ? 1.843 -17.594 -16.781 1 92.06 301 GLU A N 1
ATOM 2393 C CA . GLU A 1 301 ? 1.229 -18.375 -15.719 1 92.06 301 GLU A CA 1
ATOM 2394 C C . GLU A 1 301 ? 0.831 -19.766 -16.203 1 92.06 301 GLU A C 1
ATOM 2396 O O . GLU A 1 301 ? 1.13 -20.766 -15.562 1 92.06 301 GLU A O 1
ATOM 2401 N N . SER A 1 302 ? 0.213 -19.797 -17.406 1 92.31 302 SER A N 1
ATOM 2402 C CA . SER A 1 302 ? -0.205 -21.062 -17.969 1 92.31 302 SER A CA 1
ATOM 2403 C C . SER A 1 302 ? 0.997 -21.953 -18.281 1 92.31 302 SER A C 1
ATOM 2405 O O . SER A 1 302 ? 0.982 -23.156 -18 1 92.31 302 SER A O 1
ATOM 2407 N N . ASP A 1 303 ? 1.995 -21.391 -18.875 1 91.81 303 ASP A N 1
ATOM 2408 C CA . ASP A 1 303 ? 3.189 -22.141 -19.234 1 91.81 303 ASP A CA 1
ATOM 2409 C C . ASP A 1 303 ? 3.848 -22.734 -17.984 1 91.81 303 ASP A C 1
ATOM 2411 O O . ASP A 1 303 ? 4.352 -23.859 -18.016 1 91.81 303 ASP A O 1
ATOM 2415 N N . PHE A 1 304 ? 3.891 -22.031 -16.953 1 96.06 304 PHE A N 1
ATOM 2416 C CA . PHE A 1 304 ? 4.5 -22.484 -15.719 1 96.06 304 PHE A CA 1
ATOM 2417 C C . PHE A 1 304 ? 3.639 -23.562 -15.055 1 96.06 304 PHE A C 1
ATOM 2419 O O . PHE A 1 304 ? 4.137 -24.625 -14.695 1 96.06 304 PHE A O 1
ATOM 2426 N N . LEU A 1 305 ? 2.352 -23.297 -14.93 1 97.06 305 LEU A N 1
ATOM 2427 C CA . LEU A 1 305 ? 1.453 -24.188 -14.195 1 97.06 305 LEU A CA 1
ATOM 2428 C C . LEU A 1 305 ? 1.268 -25.5 -14.93 1 97.06 305 LEU A C 1
ATOM 2430 O O . LEU A 1 305 ? 1.11 -26.562 -14.305 1 97.06 305 LEU A O 1
ATOM 2434 N N . LYS A 1 306 ? 1.338 -25.562 -16.234 1 95 306 LYS A N 1
ATOM 2435 C CA . LYS A 1 306 ? 1.211 -26.797 -17.016 1 95 306 LYS A CA 1
ATOM 2436 C C . LYS A 1 306 ? 2.311 -27.797 -16.656 1 95 306 LYS A C 1
ATOM 2438 O O . LYS A 1 306 ? 2.146 -29 -16.844 1 95 306 LYS A O 1
ATOM 2443 N N . GLN A 1 307 ? 3.344 -27.25 -16.172 1 96.75 307 GLN A N 1
ATOM 2444 C CA . GLN A 1 307 ? 4.492 -28.094 -15.859 1 96.75 307 GLN A CA 1
ATOM 2445 C C . GLN A 1 307 ? 4.297 -28.812 -14.531 1 96.75 307 GLN A C 1
ATOM 2447 O O . GLN A 1 307 ? 5.016 -29.766 -14.227 1 96.75 307 GLN A O 1
ATOM 2452 N N . ILE A 1 308 ? 3.309 -28.359 -13.734 1 98.25 308 ILE A N 1
ATOM 2453 C CA . ILE A 1 308 ? 3.389 -28.859 -12.367 1 98.25 308 ILE A CA 1
ATOM 2454 C C . ILE A 1 308 ? 2.004 -29.297 -11.891 1 98.25 308 ILE A C 1
ATOM 2456 O O . ILE A 1 308 ? 1.868 -29.906 -10.828 1 98.25 308 ILE A O 1
ATOM 2460 N N . THR A 1 309 ? 1.011 -28.938 -12.688 1 98.12 309 THR A N 1
ATOM 2461 C CA . THR A 1 309 ? -0.331 -29.297 -12.242 1 98.12 309 THR A CA 1
ATOM 2462 C C . THR A 1 309 ? -1.293 -29.359 -13.422 1 98.12 309 THR A C 1
ATOM 2464 O O . THR A 1 309 ? -0.891 -29.156 -14.57 1 98.12 309 THR A O 1
ATOM 2467 N N . LYS A 1 310 ? -2.496 -29.797 -13.148 1 97.19 310 LYS A N 1
ATOM 2468 C CA . LYS A 1 310 ? -3.641 -29.766 -14.055 1 97.19 310 LYS A CA 1
ATOM 2469 C C . LYS A 1 310 ? -4.793 -28.969 -13.461 1 97.19 310 LYS A C 1
ATOM 2471 O O . LYS A 1 310 ? -4.883 -28.812 -12.242 1 97.19 310 LYS A O 1
ATOM 2476 N N . VAL A 1 311 ? -5.633 -28.484 -14.312 1 96.81 311 VAL A N 1
ATOM 2477 C CA . VAL A 1 311 ? -6.738 -27.641 -13.883 1 96.81 311 VAL A CA 1
ATOM 2478 C C . VAL A 1 311 ? -7.594 -28.375 -12.859 1 96.81 311 VAL A C 1
ATOM 2480 O O . VAL A 1 311 ? -8.016 -27.812 -11.852 1 96.81 311 VAL A O 1
ATOM 2483 N N . THR A 1 312 ? -7.789 -29.672 -13.055 1 95.56 312 THR A N 1
ATOM 2484 C CA . THR A 1 312 ? -8.664 -30.484 -12.211 1 95.56 312 THR A CA 1
ATOM 2485 C C . THR A 1 312 ? -8.047 -30.688 -10.828 1 95.56 312 THR A C 1
ATOM 2487 O O . THR A 1 312 ? -8.734 -31.109 -9.891 1 95.56 312 THR A O 1
ATOM 2490 N N . GLU A 1 313 ? -6.781 -30.406 -10.703 1 97.94 313 GLU A N 1
ATOM 2491 C CA . GLU A 1 313 ? -6.078 -30.641 -9.445 1 97.94 313 GLU A CA 1
ATOM 2492 C C . GLU A 1 313 ? -5.953 -29.375 -8.625 1 97.94 313 GLU A C 1
ATOM 2494 O O . GLU A 1 313 ? -5.504 -29.406 -7.48 1 97.94 313 GLU A O 1
ATOM 2499 N N . LEU A 1 314 ? -6.395 -28.234 -9.203 1 98.69 314 LEU A N 1
ATOM 2500 C CA . LEU A 1 314 ? -6.285 -26.969 -8.516 1 98.69 314 LEU A CA 1
ATOM 2501 C C . LEU A 1 314 ? -7.156 -26.953 -7.262 1 98.69 314 LEU A C 1
ATOM 2503 O O . LEU A 1 314 ? -8.242 -27.531 -7.25 1 98.69 314 LEU A O 1
ATOM 2507 N N . GLU A 1 315 ? -6.645 -26.266 -6.227 1 98.81 315 GLU A N 1
ATOM 2508 C CA . GLU A 1 315 ? -7.344 -26.156 -4.953 1 98.81 315 GLU A CA 1
ATOM 2509 C C . GLU A 1 315 ? -7.965 -24.766 -4.789 1 98.81 315 GLU A C 1
ATOM 2511 O O . GLU A 1 315 ? -7.273 -23.812 -4.453 1 98.81 315 GLU A O 1
ATOM 2516 N N . PRO A 1 316 ? -9.289 -24.656 -4.992 1 98.62 316 PRO A N 1
ATOM 2517 C CA . PRO A 1 316 ? -9.922 -23.344 -4.84 1 98.62 316 PRO A CA 1
ATOM 2518 C C . PRO A 1 316 ? -9.883 -22.828 -3.398 1 98.62 316 PRO A C 1
ATOM 2520 O O . PRO A 1 316 ? -10.156 -23.594 -2.465 1 98.62 316 PRO A O 1
ATOM 2523 N N . LYS A 1 317 ? -9.43 -21.656 -3.219 1 98.62 317 LYS A N 1
ATOM 2524 C CA . LYS A 1 317 ? -9.43 -20.969 -1.936 1 98.62 317 LYS A CA 1
ATOM 2525 C C . LYS A 1 317 ? -10.336 -19.734 -1.977 1 98.62 317 LYS A C 1
ATOM 2527 O O . LYS A 1 317 ? -11.094 -19.547 -2.93 1 98.62 317 LYS A O 1
ATOM 2532 N N . ALA A 1 318 ? -10.375 -18.984 -0.854 1 98 318 ALA A N 1
ATOM 2533 C CA . ALA A 1 318 ? -11.156 -17.75 -0.756 1 98 318 ALA A CA 1
ATOM 2534 C C . ALA A 1 318 ? -12.648 -18.031 -0.942 1 98 318 ALA A C 1
ATOM 2536 O O . ALA A 1 318 ? -13.305 -17.391 -1.764 1 98 318 ALA A O 1
ATOM 2537 N N . ASN A 1 319 ? -13.172 -19 -0.212 1 97.19 319 ASN A N 1
ATOM 2538 C CA . ASN A 1 319 ? -14.578 -19.375 -0.227 1 97.19 319 ASN A CA 1
ATOM 2539 C C . ASN A 1 319 ? -15.031 -19.812 -1.616 1 97.19 319 ASN A C 1
ATOM 2541 O O . ASN A 1 319 ? -15.961 -19.25 -2.184 1 97.19 319 ASN A O 1
ATOM 2545 N N . ASN A 1 320 ? -14.336 -20.875 -2.145 1 97.06 320 ASN A N 1
ATOM 2546 C CA . ASN A 1 320 ? -14.617 -21.422 -3.473 1 97.06 320 ASN A CA 1
ATOM 2547 C C . ASN A 1 320 ? -14.516 -20.344 -4.547 1 97.06 320 ASN A C 1
ATOM 2549 O O . ASN A 1 320 ? -15.367 -20.266 -5.434 1 97.06 320 ASN A O 1
ATOM 2553 N N . CYS A 1 321 ? -13.516 -19.438 -4.324 1 98 321 CYS A N 1
ATOM 2554 C CA . CYS A 1 321 ? -13.148 -18.422 -5.305 1 98 321 CYS A CA 1
ATOM 2555 C C . CYS A 1 321 ? -14.273 -17.406 -5.484 1 98 321 CYS A C 1
ATOM 2557 O O . CYS A 1 321 ? -14.594 -17.016 -6.609 1 98 321 CYS A O 1
ATOM 2559 N N . THR A 1 322 ? -14.875 -16.984 -4.352 1 97.44 322 THR A N 1
ATOM 2560 C CA . THR A 1 322 ? -15.914 -15.961 -4.414 1 97.44 322 THR A CA 1
ATOM 2561 C C . THR A 1 322 ? -15.508 -14.727 -3.611 1 97.44 322 THR A C 1
ATOM 2563 O O . THR A 1 322 ? -16.328 -13.836 -3.385 1 97.44 322 THR A O 1
ATOM 2566 N N . ARG A 1 323 ? -14.289 -14.758 -3.172 1 97.88 323 ARG A N 1
ATOM 2567 C CA . ARG A 1 323 ? -13.773 -13.594 -2.451 1 97.88 323 ARG A CA 1
ATOM 2568 C C . ARG A 1 323 ? -12.469 -13.102 -3.072 1 97.88 323 ARG A C 1
ATOM 2570 O O . ARG A 1 323 ? -11.578 -13.898 -3.371 1 97.88 323 ARG A O 1
ATOM 2577 N N . VAL A 1 324 ? -12.438 -11.836 -3.229 1 98.25 324 VAL A N 1
ATOM 2578 C CA . VAL A 1 324 ? -11.203 -11.203 -3.693 1 98.25 324 VAL A CA 1
ATOM 2579 C C . VAL A 1 324 ? -10.352 -10.797 -2.498 1 98.25 324 VAL A C 1
ATOM 2581 O O . VAL A 1 324 ? -10.781 -10.016 -1.653 1 98.25 324 VAL A O 1
ATOM 2584 N N . LEU A 1 325 ? -9.164 -11.359 -2.461 1 98.5 325 LEU A N 1
ATOM 2585 C CA . LEU A 1 325 ? -8.266 -11.094 -1.342 1 98.5 325 LEU A CA 1
ATOM 2586 C C . LEU A 1 325 ? -6.961 -10.477 -1.828 1 98.5 325 LEU A C 1
ATOM 2588 O O . LEU A 1 325 ? -6.051 -10.234 -1.032 1 98.5 325 LEU A O 1
ATOM 2592 N N . VAL A 1 326 ? -6.816 -10.297 -3.104 1 98.81 326 VAL A N 1
ATOM 2593 C CA . VAL A 1 326 ? -5.66 -9.648 -3.713 1 98.81 326 VAL A CA 1
ATOM 2594 C C . VAL A 1 326 ? -6.109 -8.797 -4.898 1 98.81 326 VAL A C 1
ATOM 2596 O O . VAL A 1 326 ? -7.039 -9.164 -5.621 1 98.81 326 VAL A O 1
ATOM 2599 N N . TRP A 1 327 ? -5.496 -7.613 -5.043 1 98.75 327 TRP A N 1
ATOM 2600 C CA . TRP A 1 327 ? -5.801 -6.672 -6.117 1 98.75 327 TRP A CA 1
ATOM 2601 C C . TRP A 1 327 ? -4.547 -6.336 -6.918 1 98.75 327 TRP A C 1
ATOM 2603 O O . TRP A 1 327 ? -3.502 -6.02 -6.344 1 98.75 327 TRP A O 1
ATOM 2613 N N . HIS A 1 328 ? -4.641 -6.418 -8.164 1 97.81 328 HIS A N 1
ATOM 2614 C CA . HIS A 1 328 ? -3.564 -6.039 -9.07 1 97.81 328 HIS A CA 1
ATOM 2615 C C . HIS A 1 328 ? -3.475 -4.523 -9.219 1 97.81 328 HIS A C 1
ATOM 2617 O O . HIS A 1 328 ? -3.523 -3.998 -10.336 1 97.81 328 HIS A O 1
ATOM 2623 N N . THR A 1 329 ? -3.256 -3.863 -8.148 1 98.19 329 THR A N 1
ATOM 2624 C CA . THR A 1 329 ? -3.07 -2.416 -8.156 1 98.19 329 THR A CA 1
ATOM 2625 C C . THR A 1 329 ? -1.711 -2.049 -8.742 1 98.19 329 THR A C 1
ATOM 2627 O O . THR A 1 329 ? -0.784 -2.861 -8.734 1 98.19 329 THR A O 1
ATOM 2630 N N . ARG A 1 330 ? -1.662 -0.888 -9.281 1 96.75 330 ARG A N 1
ATOM 2631 C CA . ARG A 1 330 ? -0.421 -0.28 -9.75 1 96.75 330 ARG A CA 1
ATOM 2632 C C . ARG A 1 330 ? -0.273 1.143 -9.219 1 96.75 330 ARG A C 1
ATOM 2634 O O . ARG A 1 330 ? -1.264 1.86 -9.07 1 96.75 330 ARG A O 1
ATOM 2641 N N . THR A 1 331 ? 0.926 1.487 -8.906 1 97.56 331 THR A N 1
ATOM 2642 C CA . THR A 1 331 ? 1.189 2.848 -8.453 1 97.56 331 THR A CA 1
ATOM 2643 C C . THR A 1 331 ? 1.419 3.781 -9.641 1 97.56 331 THR A C 1
ATOM 2645 O O . THR A 1 331 ? 2.143 3.436 -10.57 1 97.56 331 THR A O 1
ATOM 2648 N N . GLU A 1 332 ? 0.809 4.938 -9.578 1 97.06 332 GLU A N 1
ATOM 2649 C CA . GLU A 1 332 ? 1.016 5.953 -10.609 1 97.06 332 GLU A CA 1
ATOM 2650 C C . GLU A 1 332 ? 2.463 6.434 -10.625 1 97.06 332 GLU A C 1
ATOM 2652 O O . GLU A 1 332 ? 3.084 6.594 -9.57 1 97.06 332 GLU A O 1
ATOM 2657 N N . LYS A 1 333 ? 2.951 6.672 -11.867 1 95.38 333 LYS A N 1
ATOM 2658 C CA . LYS A 1 333 ? 4.25 7.336 -11.969 1 95.38 333 LYS A CA 1
ATOM 2659 C C . LYS A 1 333 ? 4.188 8.758 -11.422 1 95.38 333 LYS A C 1
ATOM 2661 O O . LYS A 1 333 ? 3.312 9.539 -11.805 1 95.38 333 LYS A O 1
ATOM 2666 N N . PRO A 1 334 ? 5.07 9.039 -10.508 1 95.44 334 PRO A N 1
ATOM 2667 C CA . PRO A 1 334 ? 5.02 10.398 -9.969 1 95.44 334 PRO A CA 1
ATOM 2668 C C . PRO A 1 334 ? 5.328 11.469 -11.016 1 95.44 334 PRO A C 1
ATOM 2670 O O . PRO A 1 334 ? 6.152 11.242 -11.906 1 95.44 334 PRO A O 1
ATOM 2673 N N . HIS A 1 335 ? 4.664 12.602 -10.891 1 91.56 335 HIS A N 1
ATOM 2674 C CA . HIS A 1 335 ? 4.949 13.773 -11.711 1 91.56 335 HIS A CA 1
ATOM 2675 C C . HIS A 1 335 ? 6.18 14.516 -11.203 1 91.56 335 HIS A C 1
ATOM 2677 O O . HIS A 1 335 ? 6.148 15.102 -10.117 1 91.56 335 HIS A O 1
ATOM 2683 N N . LEU A 1 336 ? 7.18 14.562 -12.023 1 93.25 336 LEU A N 1
ATOM 2684 C CA . LEU A 1 336 ? 8.422 15.203 -11.594 1 93.25 336 LEU A CA 1
ATOM 2685 C C . LEU A 1 336 ? 8.797 16.344 -12.523 1 93.25 336 LEU A C 1
ATOM 2687 O O . LEU A 1 336 ? 9.977 16.562 -12.812 1 93.25 336 LEU A O 1
ATOM 2691 N N . ALA A 1 337 ? 7.801 17.016 -12.961 1 89.81 337 ALA A N 1
ATOM 2692 C CA . ALA A 1 337 ? 7.992 18.062 -13.977 1 89.81 337 ALA A CA 1
ATOM 2693 C C . ALA A 1 337 ? 8.797 19.234 -13.414 1 89.81 337 ALA A C 1
ATOM 2695 O O . ALA A 1 337 ? 9.477 19.938 -14.164 1 89.81 337 ALA A O 1
ATOM 2696 N N . ASN A 1 338 ? 8.734 19.469 -12.117 1 88.56 338 ASN A N 1
ATOM 2697 C CA . ASN A 1 338 ? 9.406 20.609 -11.508 1 88.56 338 ASN A CA 1
ATOM 2698 C C . ASN A 1 338 ? 10.734 20.203 -10.883 1 88.56 338 ASN A C 1
ATOM 2700 O O . ASN A 1 338 ? 11.328 20.969 -10.117 1 88.56 338 ASN A O 1
ATOM 2704 N N . GLU A 1 339 ? 11.117 19 -11.203 1 89.19 339 GLU A N 1
ATOM 2705 C CA . GLU A 1 339 ? 12.406 18.562 -10.688 1 89.19 339 GLU A CA 1
ATOM 2706 C C . GLU A 1 339 ? 13.547 19.359 -11.305 1 89.19 339 GLU A C 1
ATOM 2708 O O . GLU A 1 339 ? 13.625 19.5 -12.531 1 89.19 339 GLU A O 1
ATOM 2713 N N . PRO A 1 340 ? 14.336 19.938 -10.508 1 84.75 340 PRO A N 1
ATOM 2714 C CA . PRO A 1 340 ? 15.445 20.703 -11.086 1 84.75 340 PRO A CA 1
ATOM 2715 C C . PRO A 1 340 ? 16.406 19.828 -11.883 1 84.75 340 PRO A C 1
ATOM 2717 O O . PRO A 1 340 ? 16.609 18.656 -11.555 1 84.75 340 PRO A O 1
ATOM 2720 N N . LYS A 1 341 ? 16.922 20.422 -12.859 1 82.81 341 LYS A N 1
ATOM 2721 C CA . LYS A 1 341 ? 17.891 19.719 -13.68 1 82.81 341 LYS A CA 1
ATOM 2722 C C . LYS A 1 341 ? 19.156 19.391 -12.883 1 82.81 341 LYS A C 1
ATOM 2724 O O . LYS A 1 341 ? 19.734 18.328 -13.039 1 82.81 341 LYS A O 1
ATOM 2729 N N . HIS A 1 342 ? 19.469 20.344 -12.047 1 82.06 342 HIS A N 1
ATOM 2730 C CA . HIS A 1 342 ? 20.609 20.156 -11.148 1 82.06 342 HIS A CA 1
ATOM 2731 C C . HIS A 1 342 ? 20.172 20.188 -9.688 1 82.06 342 HIS A C 1
ATOM 2733 O O . HIS A 1 342 ? 19.156 20.828 -9.352 1 82.06 342 HIS A O 1
ATOM 2739 N N . ARG A 1 343 ? 20.984 19.438 -8.984 1 78.5 343 ARG A N 1
ATOM 2740 C CA . ARG A 1 343 ? 20.641 19.359 -7.566 1 78.5 343 ARG A CA 1
ATOM 2741 C C . ARG A 1 343 ? 20.688 20.719 -6.906 1 78.5 343 ARG A C 1
ATOM 2743 O O . ARG A 1 343 ? 21.719 21.406 -6.941 1 78.5 343 ARG A O 1
ATOM 2750 N N . LYS A 1 344 ? 19.562 21.109 -6.402 1 82.62 344 LYS A N 1
ATOM 2751 C CA . LYS A 1 344 ? 19.469 22.406 -5.75 1 82.62 344 LYS A CA 1
ATOM 2752 C C . LYS A 1 344 ? 19.469 22.266 -4.234 1 82.62 344 LYS A C 1
ATOM 2754 O O . LYS A 1 344 ? 19.781 23.219 -3.514 1 82.62 344 LYS A O 1
ATOM 2759 N N . ASP A 1 345 ? 19.266 21.047 -3.838 1 84.75 345 ASP A N 1
ATOM 2760 C CA . ASP A 1 345 ? 19.219 20.859 -2.393 1 84.75 345 ASP A CA 1
ATOM 2761 C C . ASP A 1 345 ? 20.625 20.656 -1.822 1 84.75 345 ASP A C 1
ATOM 2763 O O . ASP A 1 345 ? 21.531 20.219 -2.529 1 84.75 345 ASP A O 1
ATOM 2767 N N . THR A 1 346 ? 20.797 21.031 -0.555 1 82.94 346 THR A N 1
ATOM 2768 C CA . THR A 1 346 ? 22.094 20.969 0.095 1 82.94 346 THR A CA 1
ATOM 2769 C C . THR A 1 346 ? 22.359 19.562 0.63 1 82.94 346 THR A C 1
ATOM 2771 O O . THR A 1 346 ? 23.484 19.219 0.979 1 82.94 346 THR A O 1
ATOM 2774 N N . VAL A 1 347 ? 21.266 18.781 0.75 1 87 347 VAL A N 1
ATOM 2775 C CA . VAL A 1 347 ? 21.391 17.422 1.263 1 87 347 VAL A CA 1
ATOM 2776 C C . VAL A 1 347 ? 20.844 16.422 0.239 1 87 347 VAL A C 1
ATOM 2778 O O . VAL A 1 347 ? 19.969 16.766 -0.561 1 87 347 VAL A O 1
ATOM 2781 N N . VAL A 1 348 ? 21.484 15.25 0.274 1 86 348 VAL A N 1
ATOM 2782 C CA . VAL A 1 348 ? 20.969 14.156 -0.551 1 86 348 VAL A CA 1
ATOM 2783 C C . VAL A 1 348 ? 19.969 13.328 0.252 1 86 348 VAL A C 1
ATOM 2785 O O . VAL A 1 348 ? 20.328 12.742 1.277 1 86 348 VAL A O 1
ATOM 2788 N N . ILE A 1 349 ? 18.812 13.328 -0.248 1 92.25 349 ILE A N 1
ATOM 2789 C CA . ILE A 1 349 ? 17.75 12.656 0.485 1 92.25 349 ILE A CA 1
ATOM 2790 C C . ILE A 1 349 ? 17.297 11.422 -0.289 1 92.25 349 ILE A C 1
ATOM 2792 O O . ILE A 1 349 ? 17.047 11.492 -1.492 1 92.25 349 ILE A O 1
ATOM 2796 N N . GLU A 1 350 ? 17.375 10.297 0.422 1 91.62 350 GLU A N 1
ATOM 2797 C CA . GLU A 1 350 ? 16.828 9.062 -0.132 1 91.62 350 GLU A CA 1
ATOM 2798 C C . GLU A 1 350 ? 15.305 9.094 -0.128 1 91.62 350 GLU A C 1
ATOM 2800 O O . GLU A 1 350 ? 14.688 9.414 0.889 1 91.62 350 GLU A O 1
ATOM 2805 N N . VAL A 1 351 ? 14.758 8.852 -1.409 1 94.56 351 VAL A N 1
ATOM 2806 C CA . VAL A 1 351 ? 13.305 8.867 -1.538 1 94.56 351 VAL A CA 1
ATOM 2807 C C . VAL A 1 351 ? 12.805 7.469 -1.899 1 94.56 351 VAL A C 1
ATOM 2809 O O . VAL A 1 351 ? 13.352 6.816 -2.793 1 94.56 351 VAL A O 1
ATOM 2812 N N . MET B 1 1 ? -47.844 8.039 47.281 1 19.66 1 MET B N 1
ATOM 2813 C CA . MET B 1 1 ? -47.812 9.5 47.25 1 19.66 1 MET B CA 1
ATOM 2814 C C . MET B 1 1 ? -47.938 10.031 45.844 1 19.66 1 MET B C 1
ATOM 2816 O O . MET B 1 1 ? -47.656 9.312 44.875 1 19.66 1 MET B O 1
ATOM 2820 N N . VAL B 1 2 ? -48.281 11.398 45.844 1 20.23 2 VAL B N 1
ATOM 2821 C CA . VAL B 1 2 ? -48.938 12.328 44.969 1 20.23 2 VAL B CA 1
ATOM 2822 C C . VAL B 1 2 ? -48.031 12.641 43.781 1 20.23 2 VAL B C 1
ATOM 2824 O O . VAL B 1 2 ? -46.969 13.25 43.938 1 20.23 2 VAL B O 1
ATOM 2827 N N . CYS B 1 3 ? -47.625 11.516 43.062 1 21.59 3 CYS B N 1
ATOM 2828 C CA . CYS B 1 3 ? -46.906 11.594 41.812 1 21.59 3 CYS B CA 1
ATOM 2829 C C . CYS B 1 3 ? -47.438 12.734 40.938 1 21.59 3 CYS B C 1
ATOM 2831 O O . CYS B 1 3 ? -48.625 12.805 40.656 1 21.59 3 CYS B O 1
ATOM 2833 N N . ARG B 1 4 ? -46.75 13.828 41.125 1 18.98 4 ARG B N 1
ATOM 2834 C CA . ARG B 1 4 ? -46.812 15.195 40.625 1 18.98 4 ARG B CA 1
ATOM 2835 C C . ARG B 1 4 ? -47.219 15.211 39.156 1 18.98 4 ARG B C 1
ATOM 2837 O O . ARG B 1 4 ? -46.719 14.414 38.344 1 18.98 4 ARG B O 1
ATOM 2844 N N . LEU B 1 5 ? -48.281 15.844 38.812 1 18.23 5 LEU B N 1
ATOM 2845 C CA . LEU B 1 5 ? -49.406 16.281 38 1 18.23 5 LEU B CA 1
ATOM 2846 C C . LEU B 1 5 ? -48.938 17.062 36.781 1 18.23 5 LEU B C 1
ATOM 2848 O O . LEU B 1 5 ? -49.625 17.141 35.75 1 18.23 5 LEU B O 1
ATOM 2852 N N . HIS B 1 6 ? -47.688 17.703 37 1 18.62 6 HIS B N 1
ATOM 2853 C CA . HIS B 1 6 ? -47.812 19.094 36.562 1 18.62 6 HIS B CA 1
ATOM 2854 C C . HIS B 1 6 ? -48.031 19.156 35.031 1 18.62 6 HIS B C 1
ATOM 2856 O O . HIS B 1 6 ? -47.75 18.172 34.344 1 18.62 6 HIS B O 1
ATOM 2862 N N . GLY B 1 7 ? -47.844 20.453 34.438 1 17.56 7 GLY B N 1
ATOM 2863 C CA . GLY B 1 7 ? -48.5 21.484 33.688 1 17.56 7 GLY B CA 1
ATOM 2864 C C . GLY B 1 7 ? -48.25 21.406 32.188 1 17.56 7 GLY B C 1
ATOM 2865 O O . GLY B 1 7 ? -47.094 21.453 31.766 1 17.56 7 GLY B O 1
ATOM 2866 N N . VAL B 1 8 ? -48.906 20.516 31.359 1 20.05 8 VAL B N 1
ATOM 2867 C CA . VAL B 1 8 ? -49 20.234 29.938 1 20.05 8 VAL B CA 1
ATOM 2868 C C . VAL B 1 8 ? -49.281 21.516 29.156 1 20.05 8 VAL B C 1
ATOM 2870 O O . VAL B 1 8 ? -50.438 21.953 29.094 1 20.05 8 VAL B O 1
ATOM 2873 N N . GLU B 1 9 ? -48.656 22.688 29.703 1 17.02 9 GLU B N 1
ATOM 2874 C CA . GLU B 1 9 ? -49.188 23.953 29.156 1 17.02 9 GLU B CA 1
ATOM 2875 C C . GLU B 1 9 ? -49.344 23.875 27.641 1 17.02 9 GLU B C 1
ATOM 2877 O O . GLU B 1 9 ? -48.688 23.047 26.984 1 17.02 9 GLU B O 1
ATOM 2882 N N . TRP B 1 10 ? -49.969 25.047 26.984 1 16.91 10 TRP B N 1
ATOM 2883 C CA . TRP B 1 10 ? -51.031 25.688 26.234 1 16.91 10 TRP B CA 1
ATOM 2884 C C . TRP B 1 10 ? -50.562 26.078 24.844 1 16.91 10 TRP B C 1
ATOM 2886 O O . TRP B 1 10 ? -51.375 26.516 24.016 1 16.91 10 TRP B O 1
ATOM 2896 N N . THR B 1 11 ? -49.188 26.156 24.625 1 18.23 11 THR B N 1
ATOM 2897 C CA . THR B 1 11 ? -49 27.344 23.797 1 18.23 11 THR B CA 1
ATOM 2898 C C . THR B 1 11 ? -49.688 27.172 22.438 1 18.23 11 THR B C 1
ATOM 2900 O O . THR B 1 11 ? -49.625 26.094 21.844 1 18.23 11 THR B O 1
ATOM 2903 N N . ARG B 1 12 ? -50.469 28.25 22.031 1 16.73 12 ARG B N 1
ATOM 2904 C CA . ARG B 1 12 ? -51.5 28.703 21.109 1 16.73 12 ARG B CA 1
ATOM 2905 C C . ARG B 1 12 ? -51.094 28.438 19.672 1 16.73 12 ARG B C 1
ATOM 2907 O O . ARG B 1 12 ? -49.938 28.25 19.359 1 16.73 12 ARG B O 1
ATOM 2914 N N . HIS B 1 13 ? -52.125 28.688 18.75 1 16.73 13 HIS B N 1
ATOM 2915 C CA . HIS B 1 13 ? -52.906 28.484 17.547 1 16.73 13 HIS B CA 1
ATOM 2916 C C . HIS B 1 13 ? -52.25 29.188 16.344 1 16.73 13 HIS B C 1
ATOM 2918 O O . HIS B 1 13 ? -52.094 30.406 16.359 1 16.73 13 HIS B O 1
ATOM 2924 N N . ALA B 1 14 ? -51.188 28.688 15.852 1 17.64 14 ALA B N 1
ATOM 2925 C CA . ALA B 1 14 ? -50.5 29.188 14.656 1 17.64 14 ALA B CA 1
ATOM 2926 C C . ALA B 1 14 ? -51.469 29.422 13.523 1 17.64 14 ALA B C 1
ATOM 2928 O O . ALA B 1 14 ? -52.281 28.547 13.18 1 17.64 14 ALA B O 1
ATOM 2929 N N . ALA B 1 15 ? -51.812 30.766 13.367 1 16.91 15 ALA B N 1
ATOM 2930 C CA . ALA B 1 15 ? -52.688 31.516 12.461 1 16.91 15 ALA B CA 1
ATOM 2931 C C . ALA B 1 15 ? -52.438 31.125 11.008 1 16.91 15 ALA B C 1
ATOM 2933 O O . ALA B 1 15 ? -51.312 31.172 10.531 1 16.91 15 ALA B O 1
ATOM 2934 N N . VAL B 1 16 ? -53.281 30.281 10.406 1 16.78 16 VAL B N 1
ATOM 2935 C CA . VAL B 1 16 ? -53.438 29.625 9.117 1 16.78 16 VAL B CA 1
ATOM 2936 C C . VAL B 1 16 ? -53.406 30.656 7.996 1 16.78 16 VAL B C 1
ATOM 2938 O O . VAL B 1 16 ? -52.688 30.5 7.016 1 16.78 16 VAL B O 1
ATOM 2941 N N . ARG B 1 17 ? -54.5 31.469 7.871 1 15.77 17 ARG B N 1
ATOM 2942 C CA . ARG B 1 17 ? -55.25 31.234 6.652 1 15.77 17 ARG B CA 1
ATOM 2943 C C . ARG B 1 17 ? -54.688 32.031 5.48 1 15.77 17 ARG B C 1
ATOM 2945 O O . ARG B 1 17 ? -54.375 31.453 4.426 1 15.77 17 ARG B O 1
ATOM 2952 N N . ILE B 1 18 ? -55.281 33.25 5.254 1 15.6 18 ILE B N 1
ATOM 2953 C CA . ILE B 1 18 ? -56.156 33.562 4.145 1 15.6 18 ILE B CA 1
ATOM 2954 C C . ILE B 1 18 ? -55.406 34.344 3.066 1 15.6 18 ILE B C 1
ATOM 2956 O O . ILE B 1 18 ? -54.969 35.469 3.305 1 15.6 18 ILE B O 1
ATOM 2960 N N . ALA B 1 19 ? -54.594 33.75 2.363 1 18.14 19 ALA B N 1
ATOM 2961 C CA . ALA B 1 19 ? -53.844 34.375 1.296 1 18.14 19 ALA B CA 1
ATOM 2962 C C . ALA B 1 19 ? -54.75 35.062 0.28 1 18.14 19 ALA B C 1
ATOM 2964 O O . ALA B 1 19 ? -55.406 34.375 -0.515 1 18.14 19 ALA B O 1
ATOM 2965 N N . GLY B 1 20 ? -55.594 35.969 0.784 1 14.91 20 GLY B N 1
ATOM 2966 C CA . GLY B 1 20 ? -56.594 36.406 -0.162 1 14.91 20 GLY B CA 1
ATOM 2967 C C . GLY B 1 20 ? -56.031 36.875 -1.49 1 14.91 20 GLY B C 1
ATOM 2968 O O . GLY B 1 20 ? -54.812 36.938 -1.652 1 14.91 20 GLY B O 1
ATOM 2969 N N . PHE B 1 21 ? -56.562 38.094 -2.016 1 15.58 21 PHE B N 1
ATOM 2970 C CA . PHE B 1 21 ? -57.375 38.438 -3.154 1 15.58 21 PHE B CA 1
ATOM 2971 C C . PHE B 1 21 ? -56.562 39.094 -4.258 1 15.58 21 PHE B C 1
ATOM 2973 O O . PHE B 1 21 ? -56.719 38.781 -5.438 1 15.58 21 PHE B O 1
ATOM 2980 N N . ASN B 1 22 ? -55.812 40.156 -3.885 1 15.05 22 ASN B N 1
ATOM 2981 C CA . ASN B 1 22 ? -56.312 41.312 -4.633 1 15.05 22 ASN B CA 1
ATOM 2982 C C . ASN B 1 22 ? -56 41.188 -6.121 1 15.05 22 ASN B C 1
ATOM 2984 O O . ASN B 1 22 ? -55.125 40.406 -6.52 1 15.05 22 ASN B O 1
ATOM 2988 N N . GLY B 1 23 ? -55.969 42.469 -6.742 1 15.45 23 GLY B N 1
ATOM 2989 C CA . GLY B 1 23 ? -56.594 43.156 -7.855 1 15.45 23 GLY B CA 1
ATOM 2990 C C . GLY B 1 23 ? -55.906 42.906 -9.18 1 15.45 23 GLY B C 1
ATOM 2991 O O . GLY B 1 23 ? -54.812 42.344 -9.219 1 15.45 23 GLY B O 1
ATOM 2992 N N . GLY B 1 24 ? -56.281 43.781 -10.102 1 15.13 24 GLY B N 1
ATOM 2993 C CA . GLY B 1 24 ? -56.844 43.812 -11.445 1 15.13 24 GLY B CA 1
ATOM 2994 C C . GLY B 1 24 ? -55.781 43.875 -12.523 1 15.13 24 GLY B C 1
ATOM 2995 O O . GLY B 1 24 ? -55.812 43.094 -13.484 1 15.13 24 GLY B O 1
ATOM 2996 N N . ALA B 1 25 ? -54.906 44.969 -12.453 1 16.16 25 ALA B N 1
ATOM 2997 C CA . ALA B 1 25 ? -55.125 45.781 -13.648 1 16.16 25 ALA B CA 1
ATOM 2998 C C . ALA B 1 25 ? -54.531 45.125 -14.883 1 16.16 25 ALA B C 1
ATOM 3000 O O . ALA B 1 25 ? -53.5 44.438 -14.789 1 16.16 25 ALA B O 1
ATOM 3001 N N . PRO B 1 26 ? -55.312 45.125 -15.945 1 16.53 26 PRO B N 1
ATOM 3002 C CA . PRO B 1 26 ? -55.312 44.438 -17.25 1 16.53 26 PRO B CA 1
ATOM 3003 C C . PRO B 1 26 ? -54.125 44.812 -18.125 1 16.53 26 PRO B C 1
ATOM 3005 O O . PRO B 1 26 ? -53.688 44 -18.953 1 16.53 26 PRO B O 1
ATOM 3008 N N . GLY B 1 27 ? -53.531 46.062 -17.859 1 15.32 27 GLY B N 1
ATOM 3009 C CA . GLY B 1 27 ? -53.656 46.812 -19.109 1 15.32 27 GLY B CA 1
ATOM 3010 C C . GLY B 1 27 ? -52.969 46.125 -20.281 1 15.32 27 GLY B C 1
ATOM 3011 O O . GLY B 1 27 ? -52.219 45.188 -20.109 1 15.32 27 GLY B O 1
ATOM 3012 N N . VAL B 1 28 ? -52.531 47.094 -21.234 1 16.52 28 VAL B N 1
ATOM 3013 C CA . VAL B 1 28 ? -52.75 47.344 -22.656 1 16.52 28 VAL B CA 1
ATOM 3014 C C . VAL B 1 28 ? -51.719 46.625 -23.5 1 16.52 28 VAL B C 1
ATOM 3016 O O . VAL B 1 28 ? -50.594 46.406 -23.031 1 16.52 28 VAL B O 1
ATOM 3019 N N . ALA B 1 29 ? -52.188 46.094 -24.531 1 16.89 29 ALA B N 1
ATOM 3020 C CA . ALA B 1 29 ? -51.875 45.219 -25.656 1 16.89 29 ALA B CA 1
ATOM 3021 C C . ALA B 1 29 ? -50.719 45.75 -26.5 1 16.89 29 ALA B C 1
ATOM 3023 O O . ALA B 1 29 ? -50.25 45.094 -27.422 1 16.89 29 ALA B O 1
ATOM 3024 N N . VAL B 1 30 ? -50.188 47 -26.172 1 16.73 30 VAL B N 1
ATOM 3025 C CA . VAL B 1 30 ? -50.031 47.656 -27.469 1 16.73 30 VAL B CA 1
ATOM 3026 C C . VAL B 1 30 ? -49.125 46.812 -28.359 1 16.73 30 VAL B C 1
ATOM 3028 O O . VAL B 1 30 ? -48.25 46.094 -27.875 1 16.73 30 VAL B O 1
ATOM 3031 N N . GLY B 1 31 ? -49.531 46.75 -29.578 1 16.17 31 GLY B N 1
ATOM 3032 C CA . GLY B 1 31 ? -49.406 46.031 -30.828 1 16.17 31 GLY B CA 1
ATOM 3033 C C . GLY B 1 31 ? -48 45.938 -31.359 1 16.17 31 GLY B C 1
ATOM 3034 O O . GLY B 1 31 ? -47.469 44.844 -31.531 1 16.17 31 GLY B O 1
ATOM 3035 N N . ARG B 1 32 ? -47.719 46.812 -32.375 1 16.12 32 ARG B N 1
ATOM 3036 C CA . ARG B 1 32 ? -47.594 46.438 -33.781 1 16.12 32 ARG B CA 1
ATOM 3037 C C . ARG B 1 32 ? -46.125 46.156 -34.156 1 16.12 32 ARG B C 1
ATOM 3039 O O . ARG B 1 32 ? -45.812 45.094 -34.688 1 16.12 32 ARG B O 1
ATOM 3046 N N . SER B 1 33 ? -45.438 47.281 -34.625 1 16.33 33 SER B N 1
ATOM 3047 C CA . SER B 1 33 ? -45.062 47.375 -36.031 1 16.33 33 SER B CA 1
ATOM 3048 C C . SER B 1 33 ? -43.688 46.75 -36.281 1 16.33 33 SER B C 1
ATOM 3050 O O . SER B 1 33 ? -42.906 46.531 -35.344 1 16.33 33 SER B O 1
ATOM 3052 N N . GLY B 1 34 ? -43.125 46.906 -37.531 1 16.84 34 GLY B N 1
ATOM 3053 C CA . GLY B 1 34 ? -42.531 46.219 -38.656 1 16.84 34 GLY B CA 1
ATOM 3054 C C . GLY B 1 34 ? -41 46.25 -38.625 1 16.84 34 GLY B C 1
ATOM 3055 O O . GLY B 1 34 ? -40.344 45.531 -39.406 1 16.84 34 GLY B O 1
ATOM 3056 N N . CYS B 1 35 ? -40.375 47.344 -37.938 1 16.53 35 CYS B N 1
ATOM 3057 C CA . CYS B 1 35 ? -39.375 47.906 -38.844 1 16.53 35 CYS B CA 1
ATOM 3058 C C . CYS B 1 35 ? -38.281 46.906 -39.125 1 16.53 35 CYS B C 1
ATOM 3060 O O . CYS B 1 35 ? -38.094 45.938 -38.375 1 16.53 35 CYS B O 1
ATOM 3062 N N . ASP B 1 36 ? -37.125 47.5 -39.656 1 18.41 36 ASP B N 1
ATOM 3063 C CA . ASP B 1 36 ? -36.281 47.469 -40.844 1 18.41 36 ASP B CA 1
ATOM 3064 C C . ASP B 1 36 ? -35.125 46.5 -40.688 1 18.41 36 ASP B C 1
ATOM 3066 O O . ASP B 1 36 ? -34.719 46.188 -39.562 1 18.41 36 ASP B O 1
ATOM 3070 N N . GLY B 1 37 ? -34.625 46.031 -41.812 1 18.94 37 GLY B N 1
ATOM 3071 C CA . GLY B 1 37 ? -33.906 45 -42.531 1 18.94 37 GLY B CA 1
ATOM 3072 C C . GLY B 1 37 ? -32.438 44.938 -42.188 1 18.94 37 GLY B C 1
ATOM 3073 O O . GLY B 1 37 ? -31.688 44.156 -42.781 1 18.94 37 GLY B O 1
ATOM 3074 N N . VAL B 1 38 ? -31.828 46.062 -41.562 1 20.2 38 VAL B N 1
ATOM 3075 C CA . VAL B 1 38 ? -30.5 46.25 -42.156 1 20.2 38 VAL B CA 1
ATOM 3076 C C . VAL B 1 38 ? -29.625 45.062 -41.844 1 20.2 38 VAL B C 1
ATOM 3078 O O . VAL B 1 38 ? -29.75 44.438 -40.781 1 20.2 38 VAL B O 1
ATOM 3081 N N . THR B 1 39 ? -28.859 44.656 -42.906 1 21.67 39 THR B N 1
ATOM 3082 C CA . THR B 1 39 ? -28.078 43.594 -43.562 1 21.67 39 THR B CA 1
ATOM 3083 C C . THR B 1 39 ? -26.766 43.375 -42.812 1 21.67 39 THR B C 1
ATOM 3085 O O . THR B 1 39 ? -25.984 44.281 -42.625 1 21.67 39 THR B O 1
ATOM 3088 N N . GLU B 1 40 ? -26.688 42.438 -41.938 1 19.64 40 GLU B N 1
ATOM 3089 C CA . GLU B 1 40 ? -25.672 42.031 -41 1 19.64 40 GLU B CA 1
ATOM 3090 C C . GLU B 1 40 ? -24.359 41.719 -41.688 1 19.64 40 GLU B C 1
ATOM 3092 O O . GLU B 1 40 ? -23.422 41.188 -41.062 1 19.64 40 GLU B O 1
ATOM 3097 N N . ARG B 1 41 ? -24.359 41.656 -43.125 1 25.27 41 ARG B N 1
ATOM 3098 C CA . ARG B 1 41 ? -23.203 41.062 -43.75 1 25.27 41 ARG B CA 1
ATOM 3099 C C . ARG B 1 41 ? -21.906 41.719 -43.25 1 25.27 41 ARG B C 1
ATOM 3101 O O . ARG B 1 41 ? -20.875 41.062 -43.156 1 25.27 41 ARG B O 1
ATOM 3108 N N . GLU B 1 42 ? -21.891 43.156 -43.281 1 23.05 42 GLU B N 1
ATOM 3109 C CA . GLU B 1 42 ? -20.641 43.938 -43.375 1 23.05 42 GLU B CA 1
ATOM 3110 C C . GLU B 1 42 ? -19.828 43.812 -42.094 1 23.05 42 GLU B C 1
ATOM 3112 O O . GLU B 1 42 ? -18.656 44.219 -42.062 1 23.05 42 GLU B O 1
ATOM 3117 N N . ARG B 1 43 ? -20.516 43.531 -40.969 1 22.41 43 ARG B N 1
ATOM 3118 C CA . ARG B 1 43 ? -19.688 43.812 -39.812 1 22.41 43 ARG B CA 1
ATOM 3119 C C . ARG B 1 43 ? -18.562 42.781 -39.656 1 22.41 43 ARG B C 1
ATOM 3121 O O . ARG B 1 43 ? -17.75 42.844 -38.75 1 22.41 43 ARG B O 1
ATOM 3128 N N . GLU B 1 44 ? -18.828 41.594 -40.312 1 22.34 44 GLU B N 1
ATOM 3129 C CA . GLU B 1 44 ? -17.938 40.531 -39.875 1 22.34 44 GLU B CA 1
ATOM 3130 C C . GLU B 1 44 ? -16.5 40.75 -40.375 1 22.34 44 GLU B C 1
ATOM 3132 O O . GLU B 1 44 ? -15.555 40.188 -39.844 1 22.34 44 GLU B O 1
ATOM 3137 N N . ASN B 1 45 ? -16.344 41.344 -41.656 1 23.34 45 ASN B N 1
ATOM 3138 C CA . ASN B 1 45 ? -15.055 41.281 -42.344 1 23.34 45 ASN B CA 1
ATOM 3139 C C . ASN B 1 45 ? -13.969 42 -41.531 1 23.34 45 ASN B C 1
ATOM 3141 O O . ASN B 1 45 ? -12.781 41.812 -41.812 1 23.34 45 ASN B O 1
ATOM 3145 N N . PHE B 1 46 ? -14.328 43.281 -41 1 23.27 46 PHE B N 1
ATOM 3146 C CA . PHE B 1 46 ? -13.297 44.281 -40.75 1 23.27 46 PHE B CA 1
ATOM 3147 C C . PHE B 1 46 ? -12.312 43.812 -39.688 1 23.27 46 PHE B C 1
ATOM 3149 O O . PHE B 1 46 ? -11.164 44.281 -39.656 1 23.27 46 PHE B O 1
ATOM 3156 N N . ARG B 1 47 ? -12.758 43.094 -38.625 1 21.64 47 ARG B N 1
ATOM 3157 C CA . ARG B 1 47 ? -11.906 43.094 -37.438 1 21.64 47 ARG B CA 1
ATOM 3158 C C . ARG B 1 47 ? -10.664 42.219 -37.656 1 21.64 47 ARG B C 1
ATOM 3160 O O . ARG B 1 47 ? -9.852 42.062 -36.75 1 21.64 47 ARG B O 1
ATOM 3167 N N . LEU B 1 48 ? -10.68 41.375 -38.688 1 22.97 48 LEU B N 1
ATOM 3168 C CA . LEU B 1 48 ? -9.602 40.406 -38.781 1 22.97 48 LEU B CA 1
ATOM 3169 C C . LEU B 1 48 ? -8.273 41.094 -39.094 1 22.97 48 LEU B C 1
ATOM 3171 O O . LEU B 1 48 ? -7.211 40.5 -38.875 1 22.97 48 LEU B O 1
ATOM 3175 N N . ALA B 1 49 ? -8.234 42.031 -40.094 1 23.8 49 ALA B N 1
ATOM 3176 C CA . ALA B 1 49 ? -7.004 42.406 -40.781 1 23.8 49 ALA B CA 1
ATOM 3177 C C . ALA B 1 49 ? -6.02 43.062 -39.844 1 23.8 49 ALA B C 1
ATOM 3179 O O . ALA B 1 49 ? -4.844 43.219 -40.156 1 23.8 49 ALA B O 1
ATOM 3180 N N . MET B 1 50 ? -6.504 43.875 -38.844 1 23.02 50 MET B N 1
ATOM 3181 C CA . MET B 1 50 ? -5.598 44.938 -38.438 1 23.02 50 MET B CA 1
ATOM 3182 C C . MET B 1 50 ? -4.379 44.375 -37.719 1 23.02 50 MET B C 1
ATOM 3184 O O . MET B 1 50 ? -3.523 45.156 -37.281 1 23.02 50 MET B O 1
ATOM 3188 N N . LYS B 1 51 ? -4.469 43.156 -37.156 1 25.27 51 LYS B N 1
ATOM 3189 C CA . LYS B 1 51 ? -3.498 43 -36.094 1 25.27 51 LYS B CA 1
ATOM 3190 C C . LYS B 1 51 ? -2.094 42.781 -36.656 1 25.27 51 LYS B C 1
ATOM 3192 O O . LYS B 1 51 ? -1.223 42.25 -35.969 1 25.27 51 LYS B O 1
ATOM 3197 N N . SER B 1 52 ? -1.921 42.938 -37.969 1 24.05 52 SER B N 1
ATOM 3198 C CA . SER B 1 52 ? -0.623 42.594 -38.531 1 24.05 52 SER B CA 1
ATOM 3199 C C . SER B 1 52 ? 0.502 43.375 -37.844 1 24.05 52 SER B C 1
ATOM 3201 O O . SER B 1 52 ? 1.654 42.938 -37.844 1 24.05 52 SER B O 1
ATOM 3203 N N . VAL B 1 53 ? 0.274 44.719 -37.812 1 25.78 53 VAL B N 1
ATOM 3204 C CA . VAL B 1 53 ? 1.378 45.625 -38.062 1 25.78 53 VAL B CA 1
ATOM 3205 C C . VAL B 1 53 ? 2.4 45.531 -36.938 1 25.78 53 VAL B C 1
ATOM 3207 O O . VAL B 1 53 ? 3.559 45.938 -37.094 1 25.78 53 VAL B O 1
ATOM 3210 N N . PHE B 1 54 ? 1.977 45.5 -35.656 1 24.72 54 PHE B N 1
ATOM 3211 C CA . PHE B 1 54 ? 2.82 46.25 -34.719 1 24.72 54 PHE B CA 1
ATOM 3212 C C . PHE B 1 54 ? 4.125 45.5 -34.469 1 24.72 54 PHE B C 1
ATOM 3214 O O . PHE B 1 54 ? 4.949 45.938 -33.656 1 24.72 54 PHE B O 1
ATOM 3221 N N . PHE B 1 55 ? 4.207 44.188 -34.812 1 24.41 55 PHE B N 1
ATOM 3222 C CA . PHE B 1 55 ? 5.316 43.562 -34.094 1 24.41 55 PHE B CA 1
ATOM 3223 C C . PHE B 1 55 ? 6.652 44 -34.656 1 24.41 55 PHE B C 1
ATOM 3225 O O . PHE B 1 55 ? 7.367 43.219 -35.281 1 24.41 55 PHE B O 1
ATOM 3232 N N . SER B 1 56 ? 6.707 44.969 -35.531 1 21.97 56 SER B N 1
ATOM 3233 C CA . SER B 1 56 ? 7.969 45.219 -36.219 1 21.97 56 SER B CA 1
ATOM 3234 C C . SER B 1 56 ? 9.102 45.438 -35.219 1 21.97 56 SER B C 1
ATOM 3236 O O . SER B 1 56 ? 10.258 45.125 -35.5 1 21.97 56 SER B O 1
ATOM 3238 N N . ARG B 1 57 ? 8.977 46.469 -34.312 1 23 57 ARG B N 1
ATOM 3239 C CA . ARG B 1 57 ? 10.086 47.375 -34.062 1 23 57 ARG B CA 1
ATOM 3240 C C . ARG B 1 57 ? 11.164 46.719 -33.219 1 23 57 ARG B C 1
ATOM 3242 O O . ARG B 1 57 ? 12.336 47.094 -33.312 1 23 57 ARG B O 1
ATOM 3249 N N . PHE B 1 58 ? 10.852 46.125 -32 1 24.33 58 PHE B N 1
ATOM 3250 C CA . PHE B 1 58 ? 11.844 46.312 -30.953 1 24.33 58 PHE B CA 1
ATOM 3251 C C . PHE B 1 58 ? 13.047 45.406 -31.156 1 24.33 58 PHE B C 1
ATOM 3253 O O . PHE B 1 58 ? 13.055 44.281 -30.703 1 24.33 58 PHE B O 1
ATOM 3260 N N . PHE B 1 59 ? 13.453 44.969 -32.312 1 26.17 59 PHE B N 1
ATOM 3261 C CA . PHE B 1 59 ? 14.602 44.094 -32.562 1 26.17 59 PHE B CA 1
ATOM 3262 C C . PHE B 1 59 ? 15.859 44.688 -31.906 1 26.17 59 PHE B C 1
ATOM 3264 O O . PHE B 1 59 ? 16.922 44.062 -31.969 1 26.17 59 PHE B O 1
ATOM 3271 N N . ILE B 1 60 ? 16.016 46.031 -31.859 1 24.59 60 ILE B N 1
ATOM 3272 C CA . ILE B 1 60 ? 17.328 46.625 -32.031 1 24.59 60 ILE B CA 1
ATOM 3273 C C . ILE B 1 60 ? 18.266 46.156 -30.922 1 24.59 60 ILE B C 1
ATOM 3275 O O . ILE B 1 60 ? 19.391 45.75 -31.188 1 24.59 60 ILE B O 1
ATOM 3279 N N . LEU B 1 61 ? 18.219 46.719 -29.656 1 21.94 61 LEU B N 1
ATOM 3280 C CA . LEU B 1 61 ? 19.344 47.312 -28.969 1 21.94 61 LEU B CA 1
ATOM 3281 C C . LEU B 1 61 ? 20.156 46.281 -28.203 1 21.94 61 LEU B C 1
ATOM 3283 O O . LEU B 1 61 ? 21.219 46.594 -27.672 1 21.94 61 LEU B O 1
ATOM 3287 N N . LEU B 1 62 ? 19.672 45.125 -27.703 1 24.31 62 LEU B N 1
ATOM 3288 C CA . LEU B 1 62 ? 20.375 44.719 -26.5 1 24.31 62 LEU B CA 1
ATOM 3289 C C . LEU B 1 62 ? 21.734 44.125 -26.844 1 24.31 62 LEU B C 1
ATOM 3291 O O . LEU B 1 62 ? 21.859 42.969 -27.172 1 24.31 62 LEU B O 1
ATOM 3295 N N . PRO B 1 63 ? 22.516 44.5 -27.781 1 23.91 63 PRO B N 1
ATOM 3296 C CA . PRO B 1 63 ? 23.859 44 -28.062 1 23.91 63 PRO B CA 1
ATOM 3297 C C . PRO B 1 63 ? 24.797 44.125 -26.859 1 23.91 63 PRO B C 1
ATOM 3299 O O . PRO B 1 63 ? 25.797 43.406 -26.781 1 23.91 63 PRO B O 1
ATOM 3302 N N . TRP B 1 64 ? 24.828 45.25 -26.031 1 22.34 64 TRP B N 1
ATOM 3303 C CA . TRP B 1 64 ? 26.047 45.906 -25.625 1 22.34 64 TRP B CA 1
ATOM 3304 C C . TRP B 1 64 ? 26.812 45.094 -24.594 1 22.34 64 TRP B C 1
ATOM 3306 O O . TRP B 1 64 ? 28.047 45.094 -24.578 1 22.34 64 TRP B O 1
ATOM 3316 N N . VAL B 1 65 ? 26.422 44.781 -23.266 1 23.62 65 VAL B N 1
ATOM 3317 C CA . VAL B 1 65 ? 27.328 44.938 -22.125 1 23.62 65 VAL B CA 1
ATOM 3318 C C . VAL B 1 65 ? 28.219 43.688 -22.031 1 23.62 65 VAL B C 1
ATOM 3320 O O . VAL B 1 65 ? 27.766 42.625 -21.609 1 23.62 65 VAL B O 1
ATOM 3323 N N . LEU B 1 66 ? 28.891 43.094 -22.938 1 23.98 66 LEU B N 1
ATOM 3324 C CA . LEU B 1 66 ? 29.844 42 -22.984 1 23.98 66 LEU B CA 1
ATOM 3325 C C . LEU B 1 66 ? 31.078 42.312 -22.156 1 23.98 66 LEU B C 1
ATOM 3327 O O . LEU B 1 66 ? 31.938 41.438 -21.953 1 23.98 66 LEU B O 1
ATOM 3331 N N . ILE B 1 67 ? 31.516 43.531 -21.875 1 22.91 67 ILE B N 1
ATOM 3332 C CA . ILE B 1 67 ? 32.938 43.875 -21.812 1 22.91 67 ILE B CA 1
ATOM 3333 C C . ILE B 1 67 ? 33.594 43.156 -20.625 1 22.91 67 ILE B C 1
ATOM 3335 O O . ILE B 1 67 ? 34.594 42.469 -20.781 1 22.91 67 ILE B O 1
ATOM 3339 N N . VAL B 1 68 ? 33.906 43.812 -19.359 1 20.94 68 VAL B N 1
ATOM 3340 C CA . VAL B 1 68 ? 35.156 44.219 -18.766 1 20.94 68 VAL B CA 1
ATOM 3341 C C . VAL B 1 68 ? 35.656 43.125 -17.812 1 20.94 68 VAL B C 1
ATOM 3343 O O . VAL B 1 68 ? 36.844 42.844 -17.75 1 20.94 68 VAL B O 1
ATOM 3346 N N . ILE B 1 69 ? 34.969 42.531 -16.781 1 22.81 69 ILE B N 1
ATOM 3347 C CA . ILE B 1 69 ? 35.688 42.469 -15.5 1 22.81 69 ILE B CA 1
ATOM 3348 C C . ILE B 1 69 ? 36.688 41.281 -15.539 1 22.81 69 ILE B C 1
ATOM 3350 O O . ILE B 1 69 ? 36.281 40.125 -15.602 1 22.81 69 ILE B O 1
ATOM 3354 N N . ILE B 1 70 ? 37.812 41.406 -16.25 1 22.5 70 ILE B N 1
ATOM 3355 C CA . ILE B 1 70 ? 39.031 40.625 -16.438 1 22.5 70 ILE B CA 1
ATOM 3356 C C . ILE B 1 70 ? 39.719 40.375 -15.094 1 22.5 70 ILE B C 1
ATOM 3358 O O . ILE B 1 70 ? 40.25 39.281 -14.852 1 22.5 70 ILE B O 1
ATOM 3362 N N . MET B 1 71 ? 40 41.406 -14.234 1 21.28 71 MET B N 1
ATOM 3363 C CA . MET B 1 71 ? 41.312 41.625 -13.688 1 21.28 71 MET B CA 1
ATOM 3364 C C . MET B 1 71 ? 41.625 40.594 -12.617 1 21.28 71 MET B C 1
ATOM 3366 O O . MET B 1 71 ? 42.781 40.188 -12.453 1 21.28 71 MET B O 1
ATOM 3370 N N . ILE B 1 72 ? 41.062 40.625 -11.383 1 21.97 72 ILE B N 1
ATOM 3371 C CA . ILE B 1 72 ? 41.844 40.562 -10.156 1 21.97 72 ILE B CA 1
ATOM 3372 C C . ILE B 1 72 ? 42.312 39.125 -9.906 1 21.97 72 ILE B C 1
ATOM 3374 O O . ILE B 1 72 ? 41.531 38.25 -9.656 1 21.97 72 ILE B O 1
ATOM 3378 N N . ASP B 1 73 ? 43.375 38.688 -10.555 1 21.22 73 ASP B N 1
ATOM 3379 C CA . ASP B 1 73 ? 44.156 37.438 -10.547 1 21.22 73 ASP B CA 1
ATOM 3380 C C . ASP B 1 73 ? 44.844 37.219 -9.211 1 21.22 73 ASP B C 1
ATOM 3382 O O . ASP B 1 73 ? 45.531 36.219 -9.008 1 21.22 73 ASP B O 1
ATOM 3386 N N . ILE B 1 74 ? 45.094 38.312 -8.359 1 20.27 74 ILE B N 1
ATOM 3387 C CA . ILE B 1 74 ? 46.438 38.25 -7.781 1 20.27 74 ILE B CA 1
ATOM 3388 C C . ILE B 1 74 ? 46.594 37 -6.922 1 20.27 74 ILE B C 1
ATOM 3390 O O . ILE B 1 74 ? 45.594 36.406 -6.504 1 20.27 74 ILE B O 1
ATOM 3394 N N . ASP B 1 75 ? 47.406 37.125 -5.766 1 17.77 75 ASP B N 1
ATOM 3395 C CA . ASP B 1 75 ? 48.688 36.719 -5.18 1 17.77 75 ASP B CA 1
ATOM 3396 C C . ASP B 1 75 ? 48.469 35.562 -4.199 1 17.77 75 ASP B C 1
ATOM 3398 O O . ASP B 1 75 ? 49.188 34.531 -4.285 1 17.77 75 ASP B O 1
ATOM 3402 N N . SER B 1 76 ? 48.281 35.875 -2.811 1 17.33 76 SER B N 1
ATOM 3403 C CA . SER B 1 76 ? 49.125 35.562 -1.672 1 17.33 76 SER B CA 1
ATOM 3404 C C . SER B 1 76 ? 48.875 34.125 -1.199 1 17.33 76 SER B C 1
ATOM 3406 O O . SER B 1 76 ? 47.75 33.719 -1.017 1 17.33 76 SER B O 1
ATOM 3408 N N . LYS B 1 77 ? 49.969 33.25 -1.248 1 22.31 77 LYS B N 1
ATOM 3409 C CA . LYS B 1 77 ? 50.438 31.891 -0.914 1 22.31 77 LYS B CA 1
ATOM 3410 C C . LYS B 1 77 ? 50.438 31.672 0.595 1 22.31 77 LYS B C 1
ATOM 3412 O O . LYS B 1 77 ? 51.094 30.75 1.098 1 22.31 77 LYS B O 1
ATOM 3417 N N . ARG B 1 78 ? 49.688 32.375 1.507 1 18.31 78 ARG B N 1
ATOM 3418 C CA . ARG B 1 78 ? 50.281 32.281 2.844 1 18.31 78 ARG B CA 1
ATOM 3419 C C . ARG B 1 78 ? 50.25 30.812 3.324 1 18.31 78 ARG B C 1
ATOM 3421 O O . ARG B 1 78 ? 49.406 30.031 2.885 1 18.31 78 ARG B O 1
ATOM 3428 N N . THR B 1 79 ? 51.156 30.438 4.426 1 19 79 THR B N 1
ATOM 3429 C CA . THR B 1 79 ? 52 29.469 5.094 1 19 79 THR B CA 1
ATOM 3430 C C . THR B 1 79 ? 51.188 28.594 6.051 1 19 79 THR B C 1
ATOM 3432 O O . THR B 1 79 ? 51.688 27.594 6.551 1 19 79 THR B O 1
ATOM 3435 N N . ILE B 1 80 ? 49.969 28.969 6.418 1 18.41 80 ILE B N 1
ATOM 3436 C CA . ILE B 1 80 ? 49.875 28.656 7.844 1 18.41 80 ILE B CA 1
ATOM 3437 C C . ILE B 1 80 ? 50.188 27.172 8.07 1 18.41 80 ILE B C 1
ATOM 3439 O O . ILE B 1 80 ? 49.969 26.359 7.18 1 18.41 80 ILE B O 1
ATOM 3443 N N . ARG B 1 81 ? 49.969 26.828 9.461 1 19.09 81 ARG B N 1
ATOM 3444 C CA . ARG B 1 81 ? 50.531 26.234 10.664 1 19.09 81 ARG B CA 1
ATOM 3445 C C . ARG B 1 81 ? 50.312 24.734 10.703 1 19.09 81 ARG B C 1
ATOM 3447 O O . ARG B 1 81 ? 49.438 24.219 9.992 1 19.09 81 ARG B O 1
ATOM 3454 N N . ALA B 1 82 ? 50.375 24.266 12.016 1 20.25 82 ALA B N 1
ATOM 3455 C CA . ALA B 1 82 ? 51.031 23.234 12.82 1 20.25 82 ALA B CA 1
ATOM 3456 C C . ALA B 1 82 ? 50.25 21.922 12.797 1 20.25 82 ALA B C 1
ATOM 3458 O O . ALA B 1 82 ? 49.031 21.922 12.602 1 20.25 82 ALA B O 1
ATOM 3459 N N . PRO B 1 83 ? 51 20.859 12.836 1 20.81 83 PRO B N 1
ATOM 3460 C CA . PRO B 1 83 ? 50.75 19.422 12.648 1 20.81 83 PRO B CA 1
ATOM 3461 C C . PRO B 1 83 ? 49.906 18.812 13.766 1 20.81 83 PRO B C 1
ATOM 3463 O O . PRO B 1 83 ? 49.719 17.594 13.805 1 20.81 83 PRO B O 1
ATOM 3466 N N . LEU B 1 84 ? 49.125 19.578 14.617 1 18.41 84 LEU B N 1
ATOM 3467 C CA . LEU B 1 84 ? 49.062 18.828 15.867 1 18.41 84 LEU B CA 1
ATOM 3468 C C . LEU B 1 84 ? 48.469 17.438 15.625 1 18.41 84 LEU B C 1
ATOM 3470 O O . LEU B 1 84 ? 47.531 17.297 14.836 1 18.41 84 LEU B O 1
ATOM 3474 N N . ALA B 1 85 ? 49.281 16.453 16.078 1 20.92 85 ALA B N 1
ATOM 3475 C CA . ALA B 1 85 ? 49.312 14.992 16.188 1 20.92 85 ALA B CA 1
ATOM 3476 C C . ALA B 1 85 ? 48.094 14.477 16.969 1 20.92 85 ALA B C 1
ATOM 3478 O O . ALA B 1 85 ? 48.125 13.375 17.516 1 20.92 85 ALA B O 1
ATOM 3479 N N . GLY B 1 86 ? 46.875 15.133 16.812 1 17.95 86 GLY B N 1
ATOM 3480 C CA . GLY B 1 86 ? 45.938 14.68 17.844 1 17.95 86 GLY B CA 1
ATOM 3481 C C . GLY B 1 86 ? 45.844 13.172 17.922 1 17.95 86 GLY B C 1
ATOM 3482 O O . GLY B 1 86 ? 46.156 12.469 16.953 1 17.95 86 GLY B O 1
ATOM 3483 N N . ARG B 1 87 ? 45.812 12.617 19.219 1 20.95 87 ARG B N 1
ATOM 3484 C CA . ARG B 1 87 ? 45.688 11.406 20.016 1 20.95 87 ARG B CA 1
ATOM 3485 C C . ARG B 1 87 ? 44.5 10.555 19.562 1 20.95 87 ARG B C 1
ATOM 3487 O O . ARG B 1 87 ? 43.406 11.078 19.328 1 20.95 87 ARG B O 1
ATOM 3494 N N . THR B 1 88 ? 44.844 9.469 19.016 1 19.97 88 THR B N 1
ATOM 3495 C CA . THR B 1 88 ? 44.156 8.305 18.453 1 19.97 88 THR B CA 1
ATOM 3496 C C . THR B 1 88 ? 43.188 7.711 19.469 1 19.97 88 THR B C 1
ATOM 3498 O O . THR B 1 88 ? 42.656 6.625 19.266 1 19.97 88 THR B O 1
ATOM 3501 N N . GLY B 1 89 ? 42.781 8.492 20.516 1 19.08 89 GLY B N 1
ATOM 3502 C CA . GLY B 1 89 ? 42.219 7.555 21.469 1 19.08 89 GLY B CA 1
ATOM 3503 C C . GLY B 1 89 ? 41.062 6.746 20.906 1 19.08 89 GLY B C 1
ATOM 3504 O O . GLY B 1 89 ? 40.281 7.266 20.109 1 19.08 89 GLY B O 1
ATOM 3505 N N . ARG B 1 90 ? 41.25 5.426 20.75 1 21.22 90 ARG B N 1
ATOM 3506 C CA . ARG B 1 90 ? 40.406 4.297 20.406 1 21.22 90 ARG B CA 1
ATOM 3507 C C . ARG B 1 90 ? 39.125 4.285 21.25 1 21.22 90 ARG B C 1
ATOM 3509 O O . ARG B 1 90 ? 39.156 3.854 22.406 1 21.22 90 ARG B O 1
ATOM 3516 N N . ALA B 1 91 ? 38.375 5.383 21.359 1 19.22 91 ALA B N 1
ATOM 3517 C CA . ALA B 1 91 ? 37.219 5.148 22.219 1 19.22 91 ALA B CA 1
ATOM 3518 C C . ALA B 1 91 ? 36.375 4.004 21.688 1 19.22 91 ALA B C 1
ATOM 3520 O O . ALA B 1 91 ? 36 3.984 20.5 1 19.22 91 ALA B O 1
ATOM 3521 N N . GLN B 1 92 ? 36.469 2.875 22.328 1 21.02 92 GLN B N 1
ATOM 3522 C CA . GLN B 1 92 ? 35.719 1.63 22.234 1 21.02 92 GLN B CA 1
ATOM 3523 C C . GLN B 1 92 ? 34.219 1.894 22.266 1 21.02 92 GLN B C 1
ATOM 3525 O O . GLN B 1 92 ? 33.688 2.479 23.234 1 21.02 92 GLN B O 1
ATOM 3530 N N . ARG B 1 93 ? 33.625 2.201 21.156 1 22.75 93 ARG B N 1
ATOM 3531 C CA . ARG B 1 93 ? 32.188 2.361 21.047 1 22.75 93 ARG B CA 1
ATOM 3532 C C . ARG B 1 93 ? 31.453 1.146 21.625 1 22.75 93 ARG B C 1
ATOM 3534 O O . ARG B 1 93 ? 31.578 0.04 21.094 1 22.75 93 ARG B O 1
ATOM 3541 N N . ALA B 1 94 ? 31.328 1.104 22.859 1 20.12 94 ALA B N 1
ATOM 3542 C CA . ALA B 1 94 ? 30.453 0.136 23.516 1 20.12 94 ALA B CA 1
ATOM 3543 C C . ALA B 1 94 ? 29.078 0.096 22.828 1 20.12 94 ALA B C 1
ATOM 3545 O O . ALA B 1 94 ? 28.422 1.127 22.703 1 20.12 94 ALA B O 1
ATOM 3546 N N . VAL B 1 95 ? 28.969 -0.765 21.922 1 22.47 95 VAL B N 1
ATOM 3547 C CA . VAL B 1 95 ? 27.688 -1.121 21.312 1 22.47 95 VAL B CA 1
ATOM 3548 C C . VAL B 1 95 ? 26.641 -1.357 22.391 1 22.47 95 VAL B C 1
ATOM 3550 O O . VAL B 1 95 ? 26.781 -2.264 23.219 1 22.47 95 VAL B O 1
ATOM 3553 N N . ARG B 1 96 ? 26.109 -0.285 22.906 1 26.7 96 ARG B N 1
ATOM 3554 C CA . ARG B 1 96 ? 24.969 -0.426 23.812 1 26.7 96 ARG B CA 1
ATOM 3555 C C . ARG B 1 96 ? 23.969 -1.445 23.281 1 26.7 96 ARG B C 1
ATOM 3557 O O . ARG B 1 96 ? 23.594 -1.409 22.109 1 26.7 96 ARG B O 1
ATOM 3564 N N . SER B 1 97 ? 24.094 -2.633 23.766 1 25.98 97 SER B N 1
ATOM 3565 C CA . SER B 1 97 ? 23.094 -3.684 23.625 1 25.98 97 SER B CA 1
ATOM 3566 C C . SER B 1 97 ? 21.688 -3.102 23.625 1 25.98 97 SER B C 1
ATOM 3568 O O . SER B 1 97 ? 21.391 -2.182 24.391 1 25.98 97 SER B O 1
ATOM 3570 N N . PRO B 1 98 ? 21.016 -3.15 22.516 1 28.59 98 PRO B N 1
ATOM 3571 C CA . PRO B 1 98 ? 19.641 -2.656 22.531 1 28.59 98 PRO B CA 1
ATOM 3572 C C . PRO B 1 98 ? 18.875 -3.062 23.781 1 28.59 98 PRO B C 1
ATOM 3574 O O . PRO B 1 98 ? 18.766 -4.254 24.094 1 28.59 98 PRO B O 1
ATOM 3577 N N . GLY B 1 99 ? 19.203 -2.471 24.922 1 25.22 99 GLY B N 1
ATOM 3578 C CA . GLY B 1 99 ? 18.438 -2.719 26.125 1 25.22 99 GLY B CA 1
ATOM 3579 C C . GLY B 1 99 ? 16.984 -3.057 25.859 1 25.22 99 GLY B C 1
ATOM 3580 O O . GLY B 1 99 ? 16.484 -2.811 24.766 1 25.22 99 GLY B O 1
ATOM 3581 N N . ALA B 1 100 ? 16.359 -3.994 26.625 1 31.31 100 ALA B N 1
ATOM 3582 C CA . ALA B 1 100 ? 14.953 -4.305 26.891 1 31.31 100 ALA B CA 1
ATOM 3583 C C . ALA B 1 100 ? 14.102 -3.041 26.891 1 31.31 100 ALA B C 1
ATOM 3585 O O . ALA B 1 100 ? 14.273 -2.164 27.734 1 31.31 100 ALA B O 1
ATOM 3586 N N . GLY B 1 101 ? 13.977 -2.367 25.75 1 31.67 101 GLY B N 1
ATOM 3587 C CA . GLY B 1 101 ? 13.102 -1.209 25.688 1 31.67 101 GLY B CA 1
ATOM 3588 C C . GLY B 1 101 ? 12.062 -1.186 26.797 1 31.67 101 GLY B C 1
ATOM 3589 O O . GLY B 1 101 ? 11.391 -2.188 27.031 1 31.67 101 GLY B O 1
ATOM 3590 N N . GLY B 1 102 ? 12.367 -0.639 27.828 1 33.97 102 GLY B N 1
ATOM 3591 C CA . GLY B 1 102 ? 11.453 -0.423 28.938 1 33.97 102 GLY B CA 1
ATOM 3592 C C . GLY B 1 102 ? 10 -0.388 28.516 1 33.97 102 GLY B C 1
ATOM 3593 O O . GLY B 1 102 ? 9.68 -0.004 27.391 1 33.97 102 GLY B O 1
ATOM 3594 N N . SER B 1 103 ? 9.211 -1.421 28.875 1 39.31 103 SER B N 1
ATOM 3595 C CA . SER B 1 103 ? 7.75 -1.343 28.922 1 39.31 103 SER B CA 1
ATOM 3596 C C . SER B 1 103 ? 7.281 0.087 29.156 1 39.31 103 SER B C 1
ATOM 3598 O O . SER B 1 103 ? 7.211 0.533 30.312 1 39.31 103 SER B O 1
ATOM 3600 N N . GLN B 1 104 ? 7.875 1.105 28.625 1 42.66 104 GLN B N 1
ATOM 3601 C CA . GLN B 1 104 ? 7.152 2.357 28.828 1 42.66 104 GLN B CA 1
ATOM 3602 C C . GLN B 1 104 ? 5.645 2.125 28.828 1 42.66 104 GLN B C 1
ATOM 3604 O O . GLN B 1 104 ? 5.141 1.278 28.094 1 42.66 104 GLN B O 1
ATOM 3609 N N . ASN B 1 105 ? 4.984 2.398 29.828 1 49.09 105 ASN B N 1
ATOM 3610 C CA . ASN B 1 105 ? 3.541 2.324 30.047 1 49.09 105 ASN B CA 1
ATOM 3611 C C . ASN B 1 105 ? 2.771 2.74 28.797 1 49.09 105 ASN B C 1
ATOM 3613 O O . ASN B 1 105 ? 2.641 3.932 28.5 1 49.09 105 ASN B O 1
ATOM 3617 N N . GLN B 1 106 ? 2.854 1.924 27.719 1 61.19 106 GLN B N 1
ATOM 3618 C CA . GLN B 1 106 ? 2.068 2.096 26.5 1 61.19 106 GLN B CA 1
ATOM 3619 C C . GLN B 1 106 ? 0.759 2.822 26.797 1 61.19 106 GLN B C 1
ATOM 3621 O O . GLN B 1 106 ? 0.234 3.531 25.938 1 61.19 106 GLN B O 1
ATOM 3626 N N . SER B 1 107 ? 0.252 2.719 28.047 1 61.94 107 SER B N 1
ATOM 3627 C CA . SER B 1 107 ? -1.018 3.361 28.375 1 61.94 107 SER B CA 1
ATOM 3628 C C . SER B 1 107 ? -0.861 4.875 28.484 1 61.94 107 SER B C 1
ATOM 3630 O O . SER B 1 107 ? -1.842 5.613 28.375 1 61.94 107 SER B O 1
ATOM 3632 N N . ALA B 1 108 ? 0.373 5.281 28.391 1 80.31 108 ALA B N 1
ATOM 3633 C CA . ALA B 1 108 ? 0.577 6.711 28.625 1 80.31 108 ALA B CA 1
ATOM 3634 C C . ALA B 1 108 ? 0.917 7.434 27.328 1 80.31 108 ALA B C 1
ATOM 3636 O O . ALA B 1 108 ? 0.956 8.664 27.281 1 80.31 108 ALA B O 1
ATOM 3637 N N . LEU B 1 109 ? 0.993 6.691 26.156 1 90.94 109 LEU B N 1
ATOM 3638 C CA . LEU B 1 109 ? 1.348 7.332 24.891 1 90.94 109 LEU B CA 1
ATOM 3639 C C . LEU B 1 109 ? 0.18 8.148 24.359 1 90.94 109 LEU B C 1
ATOM 3641 O O . LEU B 1 109 ? -0.974 7.719 24.438 1 90.94 109 LEU B O 1
ATOM 3645 N N . PRO B 1 110 ? 0.51 9.336 23.844 1 96.19 110 PRO B N 1
ATOM 3646 C CA . PRO B 1 110 ? -0.56 10.078 23.172 1 96.19 110 PRO B CA 1
ATOM 3647 C C . PRO B 1 110 ? -1.194 9.305 22.016 1 96.19 110 PRO B C 1
ATOM 3649 O O . PRO B 1 110 ? -0.499 8.586 21.297 1 96.19 110 PRO B O 1
ATOM 3652 N N . VAL B 1 111 ? -2.506 9.398 21.906 1 98.31 111 VAL B N 1
ATOM 3653 C CA . VAL B 1 111 ? -3.221 8.75 20.812 1 98.31 111 VAL B CA 1
ATOM 3654 C C . VAL B 1 111 ? -2.967 9.508 19.516 1 98.31 111 VAL B C 1
ATOM 3656 O O . VAL B 1 111 ? -2.949 10.742 19.5 1 98.31 111 VAL B O 1
ATOM 3659 N N . ILE B 1 112 ? -2.686 8.789 18.469 1 98.88 112 ILE B N 1
ATOM 3660 C CA . ILE B 1 112 ? -2.641 9.391 17.141 1 98.88 112 ILE B CA 1
ATOM 3661 C C . ILE B 1 112 ? -4.008 9.266 16.469 1 98.88 112 ILE B C 1
ATOM 3663 O O . ILE B 1 112 ? -4.496 8.156 16.25 1 98.88 112 ILE B O 1
ATOM 3667 N N . TYR B 1 113 ? -4.66 10.383 16.219 1 98.94 113 TYR B N 1
ATOM 3668 C CA . TYR B 1 113 ? -5.887 10.445 15.422 1 98.94 113 TYR B CA 1
ATOM 3669 C C . TYR B 1 113 ? -5.578 10.688 13.953 1 98.94 113 TYR B C 1
ATOM 3671 O O . TYR B 1 113 ? -5.152 11.781 13.57 1 98.94 113 TYR B O 1
ATOM 3679 N N . ALA B 1 114 ? -5.75 9.656 13.148 1 98.94 114 ALA B N 1
ATOM 3680 C CA . ALA B 1 114 ? -5.5 9.781 11.719 1 98.94 114 ALA B CA 1
ATOM 3681 C C . ALA B 1 114 ? -6.801 10.008 10.953 1 98.94 114 ALA B C 1
ATOM 3683 O O . ALA B 1 114 ? -7.715 9.18 11.008 1 98.94 114 ALA B O 1
ATOM 3684 N N . ILE B 1 115 ? -6.91 11.094 10.281 1 98.94 115 ILE B N 1
ATOM 3685 C CA . ILE B 1 115 ? -8.094 11.461 9.508 1 98.94 115 ILE B CA 1
ATOM 3686 C C . ILE B 1 115 ? -7.891 11.078 8.039 1 98.94 115 ILE B C 1
ATOM 3688 O O . ILE B 1 115 ? -6.965 11.562 7.387 1 98.94 115 ILE B O 1
ATOM 3692 N N . THR B 1 116 ? -8.75 10.203 7.539 1 98.94 116 THR B N 1
ATOM 3693 C CA . THR B 1 116 ? -8.641 9.727 6.164 1 98.94 116 THR B CA 1
ATOM 3694 C C . THR B 1 116 ? -9.938 9.969 5.402 1 98.94 116 THR B C 1
ATOM 3696 O O . THR B 1 116 ? -10.898 9.211 5.547 1 98.94 116 THR B O 1
ATOM 3699 N N . PRO B 1 117 ? -9.977 11.055 4.605 1 98.69 117 PRO B N 1
ATOM 3700 C CA . PRO B 1 117 ? -11.07 11.141 3.629 1 98.69 117 PRO B CA 1
ATOM 3701 C C . PRO B 1 117 ? -11 10.039 2.57 1 98.69 117 PRO B C 1
ATOM 3703 O O . PRO B 1 117 ? -9.914 9.648 2.146 1 98.69 117 PRO B O 1
ATOM 3706 N N . THR B 1 118 ? -12.094 9.5 2.162 1 98.75 118 THR B N 1
ATOM 3707 C CA . THR B 1 118 ? -12.148 8.5 1.104 1 98.75 118 THR B CA 1
ATOM 3708 C C . THR B 1 118 ? -13.445 8.617 0.308 1 98.75 118 THR B C 1
ATOM 3710 O O . THR B 1 118 ? -14.375 9.312 0.729 1 98.75 118 THR B O 1
ATOM 3713 N N . TYR B 1 119 ? -13.523 8.117 -0.875 1 97.69 119 TYR B N 1
ATOM 3714 C CA . TYR B 1 119 ? -14.688 8.156 -1.748 1 97.69 119 TYR B CA 1
ATOM 3715 C C . TYR B 1 119 ? -14.805 6.867 -2.559 1 97.69 119 TYR B C 1
ATOM 3717 O O . TYR B 1 119 ? -13.836 6.117 -2.689 1 97.69 119 TYR B O 1
ATOM 3725 N N . THR B 1 120 ? -15.945 6.656 -3.061 1 97.44 120 THR B N 1
ATOM 3726 C CA . THR B 1 120 ? -16.219 5.422 -3.787 1 97.44 120 THR B CA 1
ATOM 3727 C C . THR B 1 120 ? -15.508 5.422 -5.141 1 97.44 120 THR B C 1
ATOM 3729 O O . THR B 1 120 ? -15.734 6.312 -5.965 1 97.44 120 THR B O 1
ATOM 3732 N N . ARG B 1 121 ? -14.703 4.473 -5.34 1 96.88 121 ARG B N 1
ATOM 3733 C CA . ARG B 1 121 ? -14.039 4.145 -6.594 1 96.88 121 ARG B CA 1
ATOM 3734 C C . ARG B 1 121 ? -13.531 2.707 -6.586 1 96.88 121 ARG B C 1
ATOM 3736 O O . ARG B 1 121 ? -13.43 2.082 -5.527 1 96.88 121 ARG B O 1
ATOM 3743 N N . PRO B 1 122 ? -13.18 2.111 -7.699 1 97 122 PRO B N 1
ATOM 3744 C CA . PRO B 1 122 ? -12.867 0.681 -7.758 1 97 122 PRO B CA 1
ATOM 3745 C C . PRO B 1 122 ? -11.75 0.283 -6.793 1 97 122 PRO B C 1
ATOM 3747 O O . PRO B 1 122 ? -11.82 -0.776 -6.168 1 97 122 PRO B O 1
ATOM 3750 N N . VAL B 1 123 ? -10.766 1.132 -6.566 1 98.31 123 VAL B N 1
ATOM 3751 C CA . VAL B 1 123 ? -9.578 0.738 -5.812 1 98.31 123 VAL B CA 1
ATOM 3752 C C . VAL B 1 123 ? -9.75 1.11 -4.344 1 98.31 123 VAL B C 1
ATOM 3754 O O . VAL B 1 123 ? -8.828 0.939 -3.539 1 98.31 123 VAL B O 1
ATOM 3757 N N . GLN B 1 124 ? -10.906 1.618 -3.922 1 98.5 124 GLN B N 1
ATOM 3758 C CA . GLN B 1 124 ? -11.117 2.145 -2.576 1 98.5 124 GLN B CA 1
ATOM 3759 C C . GLN B 1 124 ? -10.781 1.099 -1.519 1 98.5 124 GLN B C 1
ATOM 3761 O O . GLN B 1 124 ? -10.016 1.372 -0.591 1 98.5 124 GLN B O 1
ATOM 3766 N N . LYS B 1 125 ? -11.281 -0.095 -1.651 1 98.56 125 LYS B N 1
ATOM 3767 C CA . LYS B 1 125 ? -11.055 -1.146 -0.663 1 98.56 125 LYS B CA 1
ATOM 3768 C C . LYS B 1 125 ? -9.578 -1.548 -0.618 1 98.56 125 LYS B C 1
ATOM 3770 O O . LYS B 1 125 ? -9.023 -1.749 0.461 1 98.56 125 LYS B O 1
ATOM 3775 N N . ALA B 1 126 ? -8.977 -1.693 -1.769 1 98.62 126 ALA B N 1
ATOM 3776 C CA . ALA B 1 126 ? -7.562 -2.041 -1.837 1 98.62 126 ALA B CA 1
ATOM 3777 C C . ALA B 1 126 ? -6.707 -0.994 -1.131 1 98.62 126 ALA B C 1
ATOM 3779 O O . ALA B 1 126 ? -5.781 -1.336 -0.388 1 98.62 126 ALA B O 1
ATOM 3780 N N . GLU B 1 127 ? -7.012 0.257 -1.335 1 98.69 127 GLU B N 1
ATOM 3781 C CA . GLU B 1 127 ? -6.266 1.349 -0.717 1 98.69 127 GLU B CA 1
ATOM 3782 C C . GLU B 1 127 ? -6.461 1.364 0.796 1 98.69 127 GLU B C 1
ATOM 3784 O O . GLU B 1 127 ? -5.504 1.533 1.552 1 98.69 127 GLU B O 1
ATOM 3789 N N . LEU B 1 128 ? -7.664 1.182 1.219 1 98.81 128 LEU B N 1
ATOM 3790 C CA . LEU B 1 128 ? -7.941 1.131 2.65 1 98.81 128 LEU B CA 1
ATOM 3791 C C . LEU B 1 128 ? -7.258 -0.069 3.295 1 98.81 128 LEU B C 1
ATOM 3793 O O . LEU B 1 128 ? -6.785 0.016 4.434 1 98.81 128 LEU B O 1
ATOM 3797 N N . THR B 1 129 ? -7.156 -1.165 2.602 1 98.81 129 THR B N 1
ATOM 3798 C CA . THR B 1 129 ? -6.473 -2.357 3.086 1 98.81 129 THR B CA 1
ATOM 3799 C C . THR B 1 129 ? -4.992 -2.07 3.328 1 98.81 129 THR B C 1
ATOM 3801 O O . THR B 1 129 ? -4.449 -2.428 4.375 1 98.81 129 THR B O 1
ATOM 3804 N N . ARG B 1 130 ? -4.406 -1.381 2.414 1 98.44 130 ARG B N 1
ATOM 3805 C CA . ARG B 1 130 ? -3.002 -1.017 2.559 1 98.44 130 ARG B CA 1
ATOM 3806 C C . ARG B 1 130 ? -2.787 -0.142 3.791 1 98.44 130 ARG B C 1
ATOM 3808 O O . ARG B 1 130 ? -1.839 -0.353 4.551 1 98.44 130 ARG B O 1
ATOM 3815 N N . LEU B 1 131 ? -3.643 0.796 3.93 1 98.75 131 LEU B N 1
ATOM 3816 C CA . LEU B 1 131 ? -3.521 1.681 5.082 1 98.75 131 LEU B CA 1
ATOM 3817 C C . LEU B 1 131 ? -3.678 0.901 6.387 1 98.75 131 LEU B C 1
ATOM 3819 O O . LEU B 1 131 ? -2.928 1.119 7.34 1 98.75 131 LEU B O 1
ATOM 3823 N N . ALA B 1 132 ? -4.621 0.004 6.375 1 98.81 132 ALA B N 1
ATOM 3824 C CA . ALA B 1 132 ? -4.879 -0.779 7.582 1 98.81 132 ALA B CA 1
ATOM 3825 C C . ALA B 1 132 ? -3.656 -1.602 7.977 1 98.81 132 ALA B C 1
ATOM 3827 O O . ALA B 1 132 ? -3.395 -1.808 9.164 1 98.81 132 ALA B O 1
ATOM 3828 N N . HIS B 1 133 ? -2.93 -2.068 7 1 98.62 133 HIS B N 1
ATOM 3829 C CA . HIS B 1 133 ? -1.705 -2.807 7.293 1 98.62 133 HIS B CA 1
ATOM 3830 C C . HIS B 1 133 ? -0.743 -1.97 8.133 1 98.62 133 HIS B C 1
ATOM 3832 O O . HIS B 1 133 ? -0.11 -2.484 9.055 1 98.62 133 HIS B O 1
ATOM 3838 N N . ALA B 1 134 ? -0.633 -0.753 7.77 1 98.62 134 ALA B N 1
ATOM 3839 C CA . ALA B 1 134 ? 0.263 0.139 8.5 1 98.62 134 ALA B CA 1
ATOM 3840 C C . ALA B 1 134 ? -0.322 0.511 9.859 1 98.62 134 ALA B C 1
ATOM 3842 O O . ALA B 1 134 ? 0.343 0.37 10.891 1 98.62 134 ALA B O 1
ATOM 3843 N N . PHE B 1 135 ? -1.539 0.875 9.875 1 98.75 135 PHE B N 1
ATOM 3844 C CA . PHE B 1 135 ? -2.156 1.484 11.047 1 98.75 135 PHE B CA 1
ATOM 3845 C C . PHE B 1 135 ? -2.312 0.464 12.164 1 98.75 135 PHE B C 1
ATOM 3847 O O . PHE B 1 135 ? -2.215 0.81 13.344 1 98.75 135 PHE B O 1
ATOM 3854 N N . ARG B 1 136 ? -2.465 -0.785 11.828 1 97.44 136 ARG B N 1
ATOM 3855 C CA . ARG B 1 136 ? -2.617 -1.84 12.82 1 97.44 136 ARG B CA 1
ATOM 3856 C C . ARG B 1 136 ? -1.342 -2.008 13.641 1 97.44 136 ARG B C 1
ATOM 3858 O O . ARG B 1 136 ? -1.379 -2.531 14.758 1 97.44 136 ARG B O 1
ATOM 3865 N N . GLN B 1 137 ? -0.349 -1.541 13.109 1 97.94 137 GLN B N 1
ATOM 3866 C CA . GLN B 1 137 ? 0.95 -1.744 13.742 1 97.94 137 GLN B CA 1
ATOM 3867 C C . GLN B 1 137 ? 1.357 -0.526 14.57 1 97.94 137 GLN B C 1
ATOM 3869 O O . GLN B 1 137 ? 2.443 -0.5 15.148 1 97.94 137 GLN B O 1
ATOM 3874 N N . VAL B 1 138 ? 0.568 0.473 14.664 1 98.12 138 VAL B N 1
ATOM 3875 C CA . VAL B 1 138 ? 0.844 1.696 15.406 1 98.12 138 VAL B CA 1
ATOM 3876 C C . VAL B 1 138 ? 0.095 1.672 16.734 1 98.12 138 VAL B C 1
ATOM 3878 O O . VAL B 1 138 ? -1.138 1.65 16.766 1 98.12 138 VAL B O 1
ATOM 3881 N N . PRO B 1 139 ? 0.833 1.635 17.859 1 97.12 139 PRO B N 1
ATOM 3882 C CA . PRO B 1 139 ? 0.149 1.643 19.156 1 97.12 139 PRO B CA 1
ATOM 3883 C C . PRO B 1 139 ? -0.632 2.932 19.406 1 97.12 139 PRO B C 1
ATOM 3885 O O . PRO B 1 139 ? -0.228 4 18.938 1 97.12 139 PRO B O 1
ATOM 3888 N N . ARG B 1 140 ? -1.796 2.82 20.203 1 97.62 140 ARG B N 1
ATOM 3889 C CA . ARG B 1 140 ? -2.617 3.963 20.594 1 97.62 140 ARG B CA 1
ATOM 3890 C C . ARG B 1 140 ? -3 4.797 19.375 1 97.62 140 ARG B C 1
ATOM 3892 O O . ARG B 1 140 ? -2.721 5.996 19.312 1 97.62 140 ARG B O 1
ATOM 3899 N N . PHE B 1 141 ? -3.568 4.113 18.469 1 98.56 141 PHE B N 1
ATOM 3900 C CA . PHE B 1 141 ? -3.953 4.672 17.172 1 98.56 141 PHE B CA 1
ATOM 3901 C C . PHE B 1 141 ? -5.469 4.66 17.016 1 98.56 141 PHE B C 1
ATOM 3903 O O . PHE B 1 141 ? -6.133 3.689 17.375 1 98.56 141 PHE B O 1
ATOM 3910 N N . HIS B 1 142 ? -6.066 5.773 16.516 1 98.81 142 HIS B N 1
ATOM 3911 C CA . HIS B 1 142 ? -7.492 5.887 16.234 1 98.81 142 HIS B CA 1
ATOM 3912 C C . HIS B 1 142 ? -7.723 6.402 14.812 1 98.81 142 HIS B C 1
ATOM 3914 O O . HIS B 1 142 ? -7.34 7.531 14.484 1 98.81 142 HIS B O 1
ATOM 3920 N N . TRP B 1 143 ? -8.32 5.547 14 1 98.94 143 TRP B N 1
ATOM 3921 C CA . TRP B 1 143 ? -8.562 5.836 12.586 1 98.94 143 TRP B CA 1
ATOM 3922 C C . TRP B 1 143 ? -9.914 6.52 12.391 1 98.94 143 TRP B C 1
ATOM 3924 O O . TRP B 1 143 ? -10.961 5.941 12.703 1 98.94 143 TRP B O 1
ATOM 3934 N N . ILE B 1 144 ? -9.938 7.762 11.961 1 98.94 144 ILE B N 1
ATOM 3935 C CA . ILE B 1 144 ? -11.164 8.469 11.609 1 98.94 144 ILE B CA 1
ATOM 3936 C C . ILE B 1 144 ? -11.344 8.469 10.086 1 98.94 144 ILE B C 1
ATOM 3938 O O . ILE B 1 144 ? -10.68 9.234 9.383 1 98.94 144 ILE B O 1
ATOM 3942 N N . VAL B 1 145 ? -12.188 7.621 9.609 1 98.94 145 VAL B N 1
ATOM 3943 C CA . VAL B 1 145 ? -12.453 7.5 8.18 1 98.94 145 VAL B CA 1
ATOM 3944 C C . VAL B 1 145 ? -13.695 8.305 7.809 1 98.94 145 VAL B C 1
ATOM 3946 O O . VAL B 1 145 ? -14.75 8.141 8.422 1 98.94 145 VAL B O 1
ATOM 3949 N N . VAL B 1 146 ? -13.594 9.227 6.836 1 98.94 146 VAL B N 1
ATOM 3950 C CA . VAL B 1 146 ? -14.703 10.078 6.43 1 98.94 146 VAL B CA 1
ATOM 3951 C C . VAL B 1 146 ? -15.016 9.859 4.953 1 98.94 146 VAL B C 1
ATOM 3953 O O . VAL B 1 146 ? -14.234 10.266 4.082 1 98.94 146 VAL B O 1
ATOM 3956 N N . GLU B 1 147 ? -16.156 9.305 4.645 1 98.81 147 GLU B N 1
ATOM 3957 C CA . GLU B 1 147 ? -16.531 9.047 3.258 1 98.81 147 GLU B CA 1
ATOM 3958 C C . GLU B 1 147 ? -17.141 10.289 2.613 1 98.81 147 GLU B C 1
ATOM 3960 O O . GLU B 1 147 ? -17.969 10.969 3.225 1 98.81 147 GLU B O 1
ATOM 3965 N N . ASP B 1 148 ? -16.641 10.609 1.453 1 98.38 148 ASP B N 1
ATOM 3966 C CA . ASP B 1 148 ? -17.375 11.555 0.604 1 98.38 148 ASP B CA 1
ATOM 3967 C C . ASP B 1 148 ? -18.609 10.906 0.008 1 98.38 148 ASP B C 1
ATOM 3969 O O . ASP B 1 148 ? -18.609 10.477 -1.146 1 98.38 148 ASP B O 1
ATOM 3973 N N . SER B 1 149 ? -19.578 10.867 0.802 1 98.12 149 SER B N 1
ATOM 3974 C CA . SER B 1 149 ? -20.812 10.156 0.489 1 98.12 149 SER B CA 1
ATOM 3975 C C . SER B 1 149 ? -21.984 10.688 1.319 1 98.12 149 SER B C 1
ATOM 3977 O O . SER B 1 149 ? -21.781 11.359 2.332 1 98.12 149 SER B O 1
ATOM 3979 N N . THR B 1 150 ? -23.203 10.461 0.839 1 97.88 150 THR B N 1
ATOM 3980 C CA . THR B 1 150 ? -24.406 10.859 1.576 1 97.88 150 THR B CA 1
ATOM 3981 C C . THR B 1 150 ? -24.688 9.883 2.713 1 97.88 150 THR B C 1
ATOM 3983 O O . THR B 1 150 ? -25.469 10.188 3.619 1 97.88 150 THR B O 1
ATOM 3986 N N . THR B 1 151 ? -24.047 8.727 2.65 1 98.25 151 THR B N 1
ATOM 3987 C CA . THR B 1 151 ? -24.188 7.695 3.674 1 98.25 151 THR B CA 1
ATOM 3988 C C . THR B 1 151 ? -22.875 6.977 3.914 1 98.25 151 THR B C 1
ATOM 3990 O O . THR B 1 151 ? -21.922 7.117 3.131 1 98.25 151 THR B O 1
ATOM 3993 N N . ARG B 1 152 ? -22.781 6.289 5.035 1 98.44 152 ARG B N 1
ATOM 3994 C CA . ARG B 1 152 ? -21.719 5.309 5.223 1 98.44 152 ARG B CA 1
ATOM 3995 C C . ARG B 1 152 ? -21.953 4.078 4.359 1 98.44 152 ARG B C 1
ATOM 3997 O O . ARG B 1 152 ? -22.922 3.352 4.551 1 98.44 152 ARG B O 1
ATOM 4004 N N . THR B 1 153 ? -21.125 3.877 3.396 1 98.5 153 THR B N 1
ATOM 4005 C CA . THR B 1 153 ? -21.328 2.768 2.473 1 98.5 153 THR B CA 1
ATOM 4006 C C . THR B 1 153 ? -21.109 1.431 3.17 1 98.5 153 THR B C 1
ATOM 4008 O O . THR B 1 153 ? -20.312 1.342 4.105 1 98.5 153 THR B O 1
ATOM 4011 N N . GLU B 1 154 ? -21.75 0.381 2.672 1 98 154 GLU B N 1
ATOM 4012 C CA . GLU B 1 154 ? -21.609 -0.959 3.232 1 98 154 GLU B CA 1
ATOM 4013 C C . GLU B 1 154 ? -20.172 -1.475 3.066 1 98 154 GLU B C 1
ATOM 4015 O O . GLU B 1 154 ? -19.641 -2.145 3.955 1 98 154 GLU B O 1
ATOM 4020 N N . LEU B 1 155 ? -19.609 -1.216 1.96 1 98 155 LEU B N 1
ATOM 4021 C CA . LEU B 1 155 ? -18.25 -1.668 1.688 1 98 155 LEU B CA 1
ATOM 4022 C C . LEU B 1 155 ? -17.281 -1.173 2.764 1 98 155 LEU B C 1
ATOM 4024 O O . LEU B 1 155 ? -16.547 -1.965 3.355 1 98 155 LEU B O 1
ATOM 4028 N N . VAL B 1 156 ? -17.344 0.111 3.02 1 98.81 156 VAL B N 1
ATOM 4029 C CA . VAL B 1 156 ? -16.406 0.698 3.975 1 98.81 156 VAL B CA 1
ATOM 4030 C C . VAL B 1 156 ? -16.766 0.242 5.391 1 98.81 156 VAL B C 1
ATOM 4032 O O . VAL B 1 156 ? -15.875 -0.047 6.195 1 98.81 156 VAL B O 1
ATOM 4035 N N . ALA B 1 157 ? -18.031 0.128 5.672 1 98.75 157 ALA B N 1
ATOM 4036 C CA . ALA B 1 157 ? -18.453 -0.336 6.988 1 98.75 157 ALA B CA 1
ATOM 4037 C C . ALA B 1 157 ? -17.969 -1.752 7.262 1 98.75 157 ALA B C 1
ATOM 4039 O O . ALA B 1 157 ? -17.422 -2.031 8.336 1 98.75 157 ALA B O 1
ATOM 4040 N N . ARG B 1 158 ? -18.141 -2.652 6.32 1 98.19 158 ARG B N 1
ATOM 4041 C CA . ARG B 1 158 ? -17.688 -4.035 6.469 1 98.19 158 ARG B CA 1
ATOM 4042 C C . ARG B 1 158 ? -16.172 -4.105 6.574 1 98.19 158 ARG B C 1
ATOM 4044 O O . ARG B 1 158 ? -15.633 -4.867 7.383 1 98.19 158 ARG B O 1
ATOM 4051 N N . PHE B 1 159 ? -15.547 -3.336 5.777 1 98.56 159 PHE B N 1
ATOM 4052 C CA . PHE B 1 159 ? -14.094 -3.293 5.836 1 98.56 159 PHE B CA 1
ATOM 4053 C C . PHE B 1 159 ? -13.617 -2.883 7.223 1 98.56 159 PHE B C 1
ATOM 4055 O O . PHE B 1 159 ? -12.766 -3.553 7.816 1 98.56 159 PHE B O 1
ATOM 4062 N N . LEU B 1 160 ? -14.117 -1.751 7.723 1 98.81 160 LEU B N 1
ATOM 4063 C CA . LEU B 1 160 ? -13.672 -1.195 9 1 98.81 160 LEU B CA 1
ATOM 4064 C C . LEU B 1 160 ? -13.977 -2.158 10.141 1 98.81 160 LEU B C 1
ATOM 4066 O O . LEU B 1 160 ? -13.18 -2.283 11.078 1 98.81 160 LEU B O 1
ATOM 4070 N N . ALA B 1 161 ? -15.07 -2.875 10.078 1 98.19 161 ALA B N 1
ATOM 4071 C CA . ALA B 1 161 ? -15.469 -3.812 11.133 1 98.19 161 ALA B CA 1
ATOM 4072 C C . ALA B 1 161 ? -14.445 -4.938 11.273 1 98.19 161 ALA B C 1
ATOM 4074 O O . ALA B 1 161 ? -14.289 -5.5 12.359 1 98.19 161 ALA B O 1
ATOM 4075 N N . ARG B 1 162 ? -13.633 -5.141 10.234 1 96.56 162 ARG B N 1
ATOM 4076 C CA . ARG B 1 162 ? -12.75 -6.305 10.25 1 96.56 162 ARG B CA 1
ATOM 4077 C C . ARG B 1 162 ? -11.289 -5.887 10.148 1 96.56 162 ARG B C 1
ATOM 4079 O O . ARG B 1 162 ? -10.391 -6.734 10.148 1 96.56 162 ARG B O 1
ATOM 4086 N N . CYS B 1 163 ? -11.023 -4.617 10.062 1 96.69 163 CYS B N 1
ATOM 4087 C CA . CYS B 1 163 ? -9.688 -4.184 9.672 1 96.69 163 CYS B CA 1
ATOM 4088 C C . CYS B 1 163 ? -8.719 -4.254 10.852 1 96.69 163 CYS B C 1
ATOM 4090 O O . CYS B 1 163 ? -7.504 -4.184 10.664 1 96.69 163 CYS B O 1
ATOM 4092 N N . GLY B 1 164 ? -9.18 -4.352 12.133 1 97 164 GLY B N 1
ATOM 4093 C CA . GLY B 1 164 ? -8.328 -4.516 13.305 1 97 164 GLY B CA 1
ATOM 4094 C C . GLY B 1 164 ? -7.773 -3.203 13.82 1 97 164 GLY B C 1
ATOM 4095 O O . GLY B 1 164 ? -6.84 -3.195 14.625 1 97 164 GLY B O 1
ATOM 4096 N N . VAL B 1 165 ? -8.273 -2.088 13.359 1 98.56 165 VAL B N 1
ATOM 4097 C CA . VAL B 1 165 ? -7.875 -0.756 13.805 1 98.56 165 VAL B CA 1
ATOM 4098 C C . VAL B 1 165 ? -9.062 -0.067 14.484 1 98.56 165 VAL B C 1
ATOM 4100 O O . VAL B 1 165 ? -10.172 -0.061 13.945 1 98.56 165 VAL B O 1
ATOM 4103 N N . PRO B 1 166 ? -8.883 0.444 15.82 1 98.69 166 PRO B N 1
ATOM 4104 C CA . PRO B 1 166 ? -9.945 1.295 16.359 1 98.69 166 PRO B CA 1
ATOM 4105 C C . PRO B 1 166 ? -10.312 2.443 15.422 1 98.69 166 PRO B C 1
ATOM 4107 O O . PRO B 1 166 ? -9.43 3.08 14.844 1 98.69 166 PRO B O 1
ATOM 4110 N N . TYR B 1 167 ? -11.641 2.631 15.258 1 98.88 167 TYR B N 1
ATOM 4111 C CA . TYR B 1 167 ? -11.984 3.588 14.219 1 98.88 167 TYR B CA 1
ATOM 4112 C C . TYR B 1 167 ? -13.25 4.359 14.578 1 98.88 167 TYR B C 1
ATOM 4114 O O . TYR B 1 167 ? -13.969 3.979 15.508 1 98.88 167 TYR B O 1
ATOM 4122 N N . THR B 1 168 ? -13.422 5.496 13.984 1 98.94 168 THR B N 1
ATOM 4123 C CA . THR B 1 168 ? -14.664 6.242 13.82 1 98.94 168 THR B CA 1
ATOM 4124 C C . THR B 1 168 ? -15.016 6.383 12.344 1 98.94 168 THR B C 1
ATOM 4126 O O . THR B 1 168 ? -14.164 6.73 11.531 1 98.94 168 THR B O 1
ATOM 4129 N N . HIS B 1 169 ? -16.188 6.02 11.984 1 98.94 169 HIS B N 1
ATOM 4130 C CA . HIS B 1 169 ? -16.656 6.043 10.609 1 98.94 169 HIS B CA 1
ATOM 4131 C C . HIS B 1 169 ? -17.641 7.184 10.383 1 98.94 169 HIS B C 1
ATOM 4133 O O . HIS B 1 169 ? -18.766 7.16 10.906 1 98.94 169 HIS B O 1
ATOM 4139 N N . LEU B 1 170 ? -17.234 8.219 9.625 1 98.94 170 LEU B N 1
ATOM 4140 C CA . LEU B 1 170 ? -18.047 9.398 9.336 1 98.94 170 LEU B CA 1
ATOM 4141 C C . LEU B 1 170 ? -18.344 9.5 7.84 1 98.94 170 LEU B C 1
ATOM 4143 O O . LEU B 1 170 ? -17.828 8.703 7.051 1 98.94 170 LEU B O 1
ATOM 4147 N N . HIS B 1 171 ? -19.188 10.352 7.469 1 98.75 171 HIS B N 1
ATOM 4148 C CA . HIS B 1 171 ? -19.484 10.656 6.07 1 98.75 171 HIS B CA 1
ATOM 4149 C C . HIS B 1 171 ? -19.953 12.102 5.914 1 98.75 171 HIS B C 1
ATOM 4151 O O . HIS B 1 171 ? -20.562 12.664 6.828 1 98.75 171 HIS B O 1
ATOM 4157 N N . VAL B 1 172 ? -19.578 12.75 4.875 1 98.44 172 VAL B N 1
ATOM 4158 C CA . VAL B 1 172 ? -20.109 14.031 4.422 1 98.44 172 VAL B CA 1
ATOM 4159 C C . VAL B 1 172 ? -19.969 14.141 2.904 1 98.44 172 VAL B C 1
ATOM 4161 O O . VAL B 1 172 ? -18.875 13.945 2.363 1 98.44 172 VAL B O 1
ATOM 4164 N N . PHE B 1 173 ? -21.031 14.375 2.291 1 97.12 173 PHE B N 1
ATOM 4165 C CA . PHE B 1 173 ? -21.047 14.453 0.835 1 97.12 173 PHE B CA 1
ATOM 4166 C C . PHE B 1 173 ? -20.516 15.805 0.365 1 97.12 173 PHE B C 1
ATOM 4168 O O . PHE B 1 173 ? -20.891 16.844 0.902 1 97.12 173 PHE B O 1
ATOM 4175 N N . THR B 1 174 ? -19.562 15.789 -0.609 1 95.12 174 THR B N 1
ATOM 4176 C CA . THR B 1 174 ? -19.109 17.016 -1.266 1 95.12 174 THR B CA 1
ATOM 4177 C C . THR B 1 174 ? -20.062 17.406 -2.391 1 95.12 174 THR B C 1
ATOM 4179 O O . THR B 1 174 ? -20.281 16.641 -3.33 1 95.12 174 THR B O 1
ATOM 4182 N N . PRO B 1 175 ? -20.594 18.578 -2.338 1 91.62 175 PRO B N 1
ATOM 4183 C CA . PRO B 1 175 ? -21.469 19.016 -3.42 1 91.62 175 PRO B CA 1
ATOM 4184 C C . PRO B 1 175 ? -20.797 18.953 -4.789 1 91.62 175 PRO B C 1
ATOM 4186 O O . PRO B 1 175 ? -19.609 19.266 -4.914 1 91.62 175 PRO B O 1
ATOM 4189 N N . ARG B 1 176 ? -21.531 18.688 -5.816 1 90.5 176 ARG B N 1
ATOM 4190 C CA . ARG B 1 176 ? -21.047 18.438 -7.172 1 90.5 176 ARG B CA 1
ATOM 4191 C C . ARG B 1 176 ? -20.281 19.656 -7.703 1 90.5 176 ARG B C 1
ATOM 4193 O O . ARG B 1 176 ? -19.297 19.5 -8.422 1 90.5 176 ARG B O 1
ATOM 4200 N N . ARG B 1 177 ? -20.688 20.828 -7.379 1 87.69 177 ARG B N 1
ATOM 4201 C CA . ARG B 1 177 ? -20.047 22.047 -7.859 1 87.69 177 ARG B CA 1
ATOM 4202 C C . ARG B 1 177 ? -18.609 22.156 -7.375 1 87.69 177 ARG B C 1
ATOM 4204 O O . ARG B 1 177 ? -17.797 22.859 -7.969 1 87.69 177 ARG B O 1
ATOM 4211 N N . PHE B 1 178 ? -18.328 21.375 -6.332 1 86.44 178 PHE B N 1
ATOM 4212 C CA . PHE B 1 178 ? -16.984 21.453 -5.758 1 86.44 178 PHE B CA 1
ATOM 4213 C C . PHE B 1 178 ? -16.141 20.281 -6.211 1 86.44 178 PHE B C 1
ATOM 4215 O O . PHE B 1 178 ? -15 20.109 -5.758 1 86.44 178 PHE B O 1
ATOM 4222 N N . LYS B 1 179 ? -16.625 19.406 -7.066 1 83.62 179 LYS B N 1
ATOM 4223 C CA . LYS B 1 179 ? -15.875 18.219 -7.5 1 83.62 179 LYS B CA 1
ATOM 4224 C C . LYS B 1 179 ? -15.211 18.453 -8.852 1 83.62 179 LYS B C 1
ATOM 4226 O O . LYS B 1 179 ? -14.672 17.531 -9.453 1 83.62 179 LYS B O 1
ATOM 4231 N N . ARG B 1 180 ? -15.102 19.594 -9.211 1 80.94 180 ARG B N 1
ATOM 4232 C CA . ARG B 1 180 ? -14.477 19.922 -10.492 1 80.94 180 ARG B CA 1
ATOM 4233 C C . ARG B 1 180 ? -12.953 19.844 -10.398 1 80.94 180 ARG B C 1
ATOM 4235 O O . ARG B 1 180 ? -12.391 20 -9.312 1 80.94 180 ARG B O 1
ATOM 4242 N N . THR B 1 181 ? -12.367 19.578 -11.57 1 78.5 181 THR B N 1
ATOM 4243 C CA . THR B 1 181 ? -10.914 19.5 -11.633 1 78.5 181 THR B CA 1
ATOM 4244 C C . THR B 1 181 ? -10.273 20.781 -11.125 1 78.5 181 THR B C 1
ATOM 4246 O O . THR B 1 181 ? -10.734 21.875 -11.445 1 78.5 181 THR B O 1
ATOM 4249 N N . GLY B 1 182 ? -9.289 20.703 -10.258 1 74.56 182 GLY B N 1
ATOM 4250 C CA . GLY B 1 182 ? -8.562 21.859 -9.766 1 74.56 182 GLY B CA 1
ATOM 4251 C C . GLY B 1 182 ? -9.047 22.328 -8.414 1 74.56 182 GLY B C 1
ATOM 4252 O O . GLY B 1 182 ? -8.367 23.109 -7.738 1 74.56 182 GLY B O 1
ATOM 4253 N N . MET B 1 183 ? -10.195 21.906 -8.055 1 78.81 183 MET B N 1
ATOM 4254 C CA . MET B 1 183 ? -10.727 22.297 -6.75 1 78.81 183 MET B CA 1
ATOM 4255 C C . MET B 1 183 ? -10.156 21.406 -5.645 1 78.81 183 MET B C 1
ATOM 4257 O O . MET B 1 183 ? -9.852 20.234 -5.875 1 78.81 183 MET B O 1
ATOM 4261 N N . PRO B 1 184 ? -10.07 22.078 -4.508 1 83.31 184 PRO B N 1
ATOM 4262 C CA . PRO B 1 184 ? -9.586 21.266 -3.383 1 83.31 184 PRO B CA 1
ATOM 4263 C C . PRO B 1 184 ? -10.508 20.094 -3.068 1 83.31 184 PRO B C 1
ATOM 4265 O O . PRO B 1 184 ? -11.727 20.219 -3.154 1 83.31 184 PRO B O 1
ATOM 4268 N N . ARG B 1 185 ? -9.797 19.078 -2.791 1 86.62 185 ARG B N 1
ATOM 4269 C CA . ARG B 1 185 ? -10.539 17.859 -2.463 1 86.62 185 ARG B CA 1
ATOM 4270 C C . ARG B 1 185 ? -10.57 17.625 -0.955 1 86.62 185 ARG B C 1
ATOM 4272 O O . ARG B 1 185 ? -9.719 18.156 -0.224 1 86.62 185 ARG B O 1
ATOM 4279 N N . ALA B 1 186 ? -11.578 17.047 -0.466 1 93 186 ALA B N 1
ATOM 4280 C CA . ALA B 1 186 ? -11.703 16.469 0.869 1 93 186 ALA B CA 1
ATOM 4281 C C . ALA B 1 186 ? -11.773 17.547 1.936 1 93 186 ALA B C 1
ATOM 4283 O O . ALA B 1 186 ? -11.461 17.312 3.104 1 93 186 ALA B O 1
ATOM 4284 N N . THR B 1 187 ? -12.141 18.812 1.599 1 93.81 187 THR B N 1
ATOM 4285 C CA . THR B 1 187 ? -12.266 19.906 2.561 1 93.81 187 THR B CA 1
ATOM 4286 C C . THR B 1 187 ? -13.344 19.594 3.592 1 93.81 187 THR B C 1
ATOM 4288 O O . THR B 1 187 ? -13.102 19.656 4.797 1 93.81 187 THR B O 1
ATOM 4291 N N . GLU B 1 188 ? -14.492 19.172 3.061 1 95.12 188 GLU B N 1
ATOM 4292 C CA . GLU B 1 188 ? -15.633 18.875 3.93 1 95.12 188 GLU B CA 1
ATOM 4293 C C . GLU B 1 188 ? -15.328 17.703 4.844 1 95.12 188 GLU B C 1
ATOM 4295 O O . GLU B 1 188 ? -15.703 17.703 6.02 1 95.12 188 GLU B O 1
ATOM 4300 N N . GLN B 1 189 ? -14.711 16.719 4.309 1 97.94 189 GLN B N 1
ATOM 4301 C CA . GLN B 1 189 ? -14.391 15.508 5.062 1 97.94 189 GLN B CA 1
ATOM 4302 C C . GLN B 1 189 ? -13.414 15.805 6.195 1 97.94 189 GLN B C 1
ATOM 4304 O O . GLN B 1 189 ? -13.602 15.352 7.324 1 97.94 189 GLN B O 1
ATOM 4309 N N . ARG B 1 190 ? -12.359 16.547 5.957 1 97.88 190 ARG B N 1
ATOM 4310 C CA . ARG B 1 190 ? -11.398 16.906 6.984 1 97.88 190 ARG B CA 1
ATOM 4311 C C . ARG B 1 190 ? -12.055 17.734 8.086 1 97.88 190 ARG B C 1
ATOM 4313 O O . ARG B 1 190 ? -11.812 17.5 9.273 1 97.88 190 ARG B O 1
ATOM 4320 N N . ASN B 1 191 ? -12.875 18.703 7.707 1 97.88 191 ASN B N 1
ATOM 4321 C CA . ASN B 1 191 ? -13.555 19.547 8.688 1 97.88 191 ASN B CA 1
ATOM 4322 C C . ASN B 1 191 ? -14.539 18.734 9.539 1 97.88 191 ASN B C 1
ATOM 4324 O O . ASN B 1 191 ? -14.711 19.016 10.727 1 97.88 191 ASN B O 1
ATOM 4328 N N . ALA B 1 192 ? -15.188 17.766 8.898 1 98.56 192 ALA B N 1
ATOM 4329 C CA . ALA B 1 192 ? -16.078 16.891 9.656 1 98.56 192 ALA B CA 1
ATOM 4330 C C . ALA B 1 192 ? -15.32 16.141 10.742 1 98.56 192 ALA B C 1
ATOM 4332 O O . ALA B 1 192 ? -15.812 15.969 11.859 1 98.56 192 ALA B O 1
ATOM 4333 N N . ALA B 1 193 ? -14.195 15.68 10.422 1 98.88 193 ALA B N 1
ATOM 4334 C CA . ALA B 1 193 ? -13.367 14.969 11.398 1 98.88 193 ALA B CA 1
ATOM 4335 C C . ALA B 1 193 ? -12.898 15.906 12.508 1 98.88 193 ALA B C 1
ATOM 4337 O O . ALA B 1 193 ? -12.883 15.523 13.68 1 98.88 193 ALA B O 1
ATOM 4338 N N . LEU B 1 194 ? -12.492 17.125 12.164 1 98.75 194 LEU B N 1
ATOM 4339 C CA . LEU B 1 194 ? -12.086 18.109 13.164 1 98.75 194 LEU B CA 1
ATOM 4340 C C . LEU B 1 194 ? -13.227 18.422 14.117 1 98.75 194 LEU B C 1
ATOM 4342 O O . LEU B 1 194 ? -13.023 18.516 15.328 1 98.75 194 LEU B O 1
ATOM 4346 N N . THR B 1 195 ? -14.406 18.609 13.539 1 98.62 195 THR B N 1
ATOM 4347 C CA . THR B 1 195 ? -15.594 18.844 14.359 1 98.62 195 THR B CA 1
ATOM 4348 C C . THR B 1 195 ? -15.828 17.672 15.312 1 98.62 195 THR B C 1
ATOM 4350 O O . THR B 1 195 ? -16.109 17.875 16.5 1 98.62 195 THR B O 1
ATOM 4353 N N . TRP B 1 196 ? -15.711 16.438 14.789 1 98.81 196 TRP B N 1
ATOM 4354 C CA . TRP B 1 196 ? -15.875 15.258 15.617 1 98.81 196 TRP B CA 1
ATOM 4355 C C . TRP B 1 196 ? -14.883 15.25 16.781 1 98.81 196 TRP B C 1
ATOM 4357 O O . TRP B 1 196 ? -15.258 14.969 17.922 1 98.81 196 TRP B O 1
ATOM 4367 N N . LEU B 1 197 ? -13.664 15.562 16.547 1 98.81 197 LEU B N 1
ATOM 4368 C CA . LEU B 1 197 ? -12.648 15.602 17.578 1 98.81 197 LEU B CA 1
ATOM 4369 C C . LEU B 1 197 ? -13.008 16.625 18.656 1 98.81 197 LEU B C 1
ATOM 4371 O O . LEU B 1 197 ? -12.906 16.328 19.844 1 98.81 197 LEU B O 1
ATOM 4375 N N . ARG B 1 198 ? -13.422 17.812 18.297 1 98.56 198 ARG B N 1
ATOM 4376 C CA . ARG B 1 198 ? -13.758 18.875 19.219 1 98.56 198 ARG B CA 1
ATOM 4377 C C . ARG B 1 198 ? -14.953 18.5 20.094 1 98.56 198 ARG B C 1
ATOM 4379 O O . ARG B 1 198 ? -15.07 18.953 21.234 1 98.56 198 ARG B O 1
ATOM 4386 N N . GLN B 1 199 ? -15.805 17.672 19.547 1 98.38 199 GLN B N 1
ATOM 4387 C CA . GLN B 1 199 ? -17.016 17.266 20.266 1 98.38 199 GLN B CA 1
ATOM 4388 C C . GLN B 1 199 ? -16.734 16.078 21.172 1 98.38 199 GLN B C 1
ATOM 4390 O O . GLN B 1 199 ? -17.438 15.875 22.172 1 98.38 199 GLN B O 1
ATOM 4395 N N . HIS B 1 200 ? -15.695 15.266 20.875 1 98.38 200 HIS B N 1
ATOM 4396 C CA . HIS B 1 200 ? -15.586 13.977 21.547 1 98.38 200 HIS B CA 1
ATOM 4397 C C . HIS B 1 200 ? -14.297 13.898 22.359 1 98.38 200 HIS B C 1
ATOM 4399 O O . HIS B 1 200 ? -14.078 12.914 23.078 1 98.38 200 HIS B O 1
ATOM 4405 N N . ARG B 1 201 ? -13.469 14.883 22.234 1 97.81 201 ARG B N 1
ATOM 4406 C CA . ARG B 1 201 ? -12.227 14.906 23 1 97.81 201 ARG B CA 1
ATOM 4407 C C . ARG B 1 201 ? -12.125 16.172 23.844 1 97.81 201 ARG B C 1
ATOM 4409 O O . ARG B 1 201 ? -12.828 17.141 23.594 1 97.81 201 ARG B O 1
ATOM 4416 N N . SER B 1 202 ? -11.234 16.094 24.906 1 97.06 202 SER B N 1
ATOM 4417 C CA . SER B 1 202 ? -11.047 17.203 25.812 1 97.06 202 SER B CA 1
ATOM 4418 C C . SER B 1 202 ? -9.57 17.453 26.094 1 97.06 202 SER B C 1
ATOM 4420 O O . SER B 1 202 ? -8.711 16.719 25.609 1 97.06 202 SER B O 1
ATOM 4422 N N . ARG B 1 203 ? -9.281 18.422 26.844 1 93.81 203 ARG B N 1
ATOM 4423 C CA . ARG B 1 203 ? -7.922 18.828 27.188 1 93.81 203 ARG B CA 1
ATOM 4424 C C . ARG B 1 203 ? -7.215 17.719 27.984 1 93.81 203 ARG B C 1
ATOM 4426 O O . ARG B 1 203 ? -5.988 17.719 28.078 1 93.81 203 ARG B O 1
ATOM 4433 N N . ARG B 1 204 ? -7.945 16.828 28.469 1 94.69 204 ARG B N 1
ATOM 4434 C CA . ARG B 1 204 ? -7.391 15.734 29.266 1 94.69 204 ARG B CA 1
ATOM 4435 C C . ARG B 1 204 ? -6.863 14.617 28.375 1 94.69 204 ARG B C 1
ATOM 4437 O O . ARG B 1 204 ? -6.137 13.734 28.844 1 94.69 204 ARG B O 1
ATOM 4444 N N . ASP B 1 205 ? -7.184 14.688 27.109 1 95.94 205 ASP B N 1
ATOM 4445 C CA . ASP B 1 205 ? -6.797 13.633 26.172 1 95.94 205 ASP B CA 1
ATOM 4446 C C . ASP B 1 205 ? -5.516 14 25.438 1 95.94 205 ASP B C 1
ATOM 4448 O O . ASP B 1 205 ? -5.527 14.852 24.547 1 95.94 205 ASP B O 1
ATOM 4452 N N . PRO B 1 206 ? -4.469 13.422 25.859 1 96.75 206 PRO B N 1
ATOM 4453 C CA . PRO B 1 206 ? -3.281 13.641 25.031 1 96.75 206 PRO B CA 1
ATOM 4454 C C . PRO B 1 206 ? -3.391 13 23.641 1 96.75 206 PRO B C 1
ATOM 4456 O O . PRO B 1 206 ? -3.877 11.875 23.531 1 96.75 206 PRO B O 1
ATOM 4459 N N . GLY B 1 207 ? -3.008 13.734 22.594 1 98.31 207 GLY B N 1
ATOM 4460 C CA . GLY B 1 207 ? -3.113 13.164 21.266 1 98.31 207 GLY B CA 1
ATOM 4461 C C . GLY B 1 207 ? -2.496 14.031 20.188 1 98.31 207 GLY B C 1
ATOM 4462 O O . GLY B 1 207 ? -2.107 15.172 20.453 1 98.31 207 GLY B O 1
ATOM 4463 N N . VAL B 1 208 ? -2.301 13.461 19.047 1 98.81 208 VAL B N 1
ATOM 4464 C CA . VAL B 1 208 ? -1.801 14.109 17.844 1 98.81 208 VAL B CA 1
ATOM 4465 C C . VAL B 1 208 ? -2.752 13.836 16.688 1 98.81 208 VAL B C 1
ATOM 4467 O O . VAL B 1 208 ? -3.262 12.727 16.531 1 98.81 208 VAL B O 1
ATOM 4470 N N . VAL B 1 209 ? -3.025 14.867 15.898 1 98.94 209 VAL B N 1
ATOM 4471 C CA . VAL B 1 209 ? -3.912 14.758 14.75 1 98.94 209 VAL B CA 1
ATOM 4472 C C . VAL B 1 209 ? -3.088 14.75 13.461 1 98.94 209 VAL B C 1
ATOM 4474 O O . VAL B 1 209 ? -2.217 15.594 13.266 1 98.94 209 VAL B O 1
ATOM 4477 N N . PHE B 1 210 ? -3.336 13.805 12.672 1 98.94 210 PHE B N 1
ATOM 4478 C CA . PHE B 1 210 ? -2.615 13.617 11.422 1 98.94 210 PHE B CA 1
ATOM 4479 C C . PHE B 1 210 ? -3.586 13.391 10.266 1 98.94 210 PHE B C 1
ATOM 4481 O O . PHE B 1 210 ? -4.566 12.664 10.406 1 98.94 210 PHE B O 1
ATOM 4488 N N . PHE B 1 211 ? -3.369 14.047 9.148 1 98.62 211 PHE B N 1
ATOM 4489 C CA . PHE B 1 211 ? -4.188 13.891 7.953 1 98.62 211 PHE B CA 1
ATOM 4490 C C . PHE B 1 211 ? -3.555 12.891 6.992 1 98.62 211 PHE B C 1
ATOM 4492 O O . PHE B 1 211 ? -2.541 13.188 6.359 1 98.62 211 PHE B O 1
ATOM 4499 N N . ALA B 1 212 ? -4.152 11.742 6.863 1 98.75 212 ALA B N 1
ATOM 4500 C CA . ALA B 1 212 ? -3.617 10.633 6.078 1 98.75 212 ALA B CA 1
ATOM 4501 C C . ALA B 1 212 ? -4.496 10.344 4.863 1 98.75 212 ALA B C 1
ATOM 4503 O O . ALA B 1 212 ? -5.559 9.727 4.992 1 98.75 212 ALA B O 1
ATOM 4504 N N . ASP B 1 213 ? -4.055 10.703 3.711 1 97.75 213 ASP B N 1
ATOM 4505 C CA . ASP B 1 213 ? -4.785 10.383 2.486 1 97.75 213 ASP B CA 1
ATOM 4506 C C . ASP B 1 213 ? -4.844 8.875 2.258 1 97.75 213 ASP B C 1
ATOM 4508 O O . ASP B 1 213 ? -3.916 8.148 2.621 1 97.75 213 ASP B O 1
ATOM 4512 N N . ASP B 1 214 ? -5.879 8.43 1.619 1 98.25 214 ASP B N 1
ATOM 4513 C CA . ASP B 1 214 ? -6.16 7 1.574 1 98.25 214 ASP B CA 1
ATOM 4514 C C . ASP B 1 214 ? -5.289 6.301 0.532 1 98.25 214 ASP B C 1
ATOM 4516 O O . ASP B 1 214 ? -5.246 5.07 0.477 1 98.25 214 ASP B O 1
ATOM 4520 N N . ASP B 1 215 ? -4.523 7.027 -0.313 1 97.12 215 ASP B N 1
ATOM 4521 C CA . ASP B 1 215 ? -3.721 6.359 -1.333 1 97.12 215 ASP B CA 1
ATOM 4522 C C . ASP B 1 215 ? -2.234 6.66 -1.147 1 97.12 215 ASP B C 1
ATOM 4524 O O . ASP B 1 215 ? -1.414 6.305 -1.997 1 97.12 215 ASP B O 1
ATOM 4528 N N . ASN B 1 216 ? -1.837 7.352 -0.033 1 98.56 216 ASN B N 1
ATOM 4529 C CA . ASN B 1 216 ? -0.427 7.602 0.246 1 98.56 216 ASN B CA 1
ATOM 4530 C C . ASN B 1 216 ? 0.23 6.402 0.926 1 98.56 216 ASN B C 1
ATOM 4532 O O . ASN B 1 216 ? -0.449 5.441 1.287 1 98.56 216 ASN B O 1
ATOM 4536 N N . THR B 1 217 ? 1.557 6.418 0.939 1 98.81 217 THR B N 1
ATOM 4537 C CA . THR B 1 217 ? 2.344 5.402 1.633 1 98.81 217 THR B CA 1
ATOM 4538 C C . THR B 1 217 ? 3.059 6.004 2.84 1 98.81 217 THR B C 1
ATOM 4540 O O . THR B 1 217 ? 3.715 7.043 2.725 1 98.81 217 THR B O 1
ATOM 4543 N N . TYR B 1 218 ? 2.951 5.41 4.008 1 98.75 218 TYR B N 1
ATOM 4544 C CA . TYR B 1 218 ? 3.494 5.926 5.262 1 98.75 218 TYR B CA 1
ATOM 4545 C C . TYR B 1 218 ? 4.449 4.922 5.895 1 98.75 218 TYR B C 1
ATOM 4547 O O . TYR B 1 218 ? 4.09 3.76 6.105 1 98.75 218 TYR B O 1
ATOM 4555 N N . SER B 1 219 ? 5.605 5.383 6.184 1 98.31 219 SER B N 1
ATOM 4556 C CA . SER B 1 219 ? 6.465 4.551 7.023 1 98.31 219 SER B CA 1
ATOM 4557 C C . SER B 1 219 ? 5.941 4.492 8.453 1 98.31 219 SER B C 1
ATOM 4559 O O . SER B 1 219 ? 5.363 5.457 8.953 1 98.31 219 SER B O 1
ATOM 4561 N N . LEU B 1 220 ? 6.227 3.416 9.148 1 98.12 220 LEU B N 1
ATOM 4562 C CA . LEU B 1 220 ? 5.84 3.312 10.547 1 98.12 220 LEU B CA 1
ATOM 4563 C C . LEU B 1 220 ? 6.594 4.328 11.398 1 98.12 220 LEU B C 1
ATOM 4565 O O . LEU B 1 220 ? 6.062 4.832 12.391 1 98.12 220 LEU B O 1
ATOM 4569 N N . GLU B 1 221 ? 7.781 4.629 11.023 1 97.81 221 GLU B N 1
ATOM 4570 C CA . GLU B 1 221 ? 8.625 5.578 11.742 1 97.81 221 GLU B CA 1
ATOM 4571 C C . GLU B 1 221 ? 7.961 6.949 11.828 1 97.81 221 GLU B C 1
ATOM 4573 O O . GLU B 1 221 ? 8.188 7.699 12.781 1 97.81 221 GLU B O 1
ATOM 4578 N N . LEU B 1 222 ? 7.211 7.234 10.812 1 98.69 222 LEU B N 1
ATOM 4579 C CA . LEU B 1 222 ? 6.531 8.523 10.805 1 98.69 222 LEU B CA 1
ATOM 4580 C C . LEU B 1 222 ? 5.645 8.68 12.031 1 98.69 222 LEU B C 1
ATOM 4582 O O . LEU B 1 222 ? 5.613 9.742 12.656 1 98.69 222 LEU B O 1
ATOM 4586 N N . PHE B 1 223 ? 4.953 7.645 12.383 1 98.56 223 PHE B N 1
ATOM 4587 C CA . PHE B 1 223 ? 3.998 7.688 13.484 1 98.56 223 PHE B CA 1
ATOM 4588 C C . PHE B 1 223 ? 4.723 7.766 14.828 1 98.56 223 PHE B C 1
ATOM 4590 O O . PHE B 1 223 ? 4.223 8.383 15.766 1 98.56 223 PHE B O 1
ATOM 4597 N N . GLU B 1 224 ? 5.84 7.188 14.875 1 96.5 224 GLU B N 1
ATOM 4598 C CA . GLU B 1 224 ? 6.668 7.348 16.062 1 96.5 224 GLU B CA 1
ATOM 4599 C C . GLU B 1 224 ? 7.152 8.789 16.203 1 96.5 224 GLU B C 1
ATOM 4601 O O . GLU B 1 224 ? 7.125 9.352 17.312 1 96.5 224 GLU B O 1
ATOM 4606 N N . GLU B 1 225 ? 7.531 9.328 15.125 1 96.81 225 GLU B N 1
ATOM 4607 C CA . GLU B 1 225 ? 8.039 10.695 15.102 1 96.81 225 GLU B CA 1
ATOM 4608 C C . GLU B 1 225 ? 6.965 11.688 15.531 1 96.81 225 GLU B C 1
ATOM 4610 O O . GLU B 1 225 ? 7.238 12.609 16.312 1 96.81 225 GLU B O 1
ATOM 4615 N N . MET B 1 226 ? 5.789 11.508 15.125 1 98.19 226 MET B N 1
ATOM 4616 C CA . MET B 1 226 ? 4.785 12.555 15.32 1 98.19 226 MET B CA 1
ATOM 4617 C C . MET B 1 226 ? 4.227 12.516 16.734 1 98.19 226 MET B C 1
ATOM 4619 O O . MET B 1 226 ? 3.578 13.469 17.172 1 98.19 226 MET B O 1
ATOM 4623 N N . ARG B 1 227 ? 4.445 11.516 17.484 1 96.44 227 ARG B N 1
ATOM 4624 C CA . ARG B 1 227 ? 3.881 11.359 18.812 1 96.44 227 ARG B CA 1
ATOM 4625 C C . ARG B 1 227 ? 4.371 12.469 19.75 1 96.44 227 ARG B C 1
ATOM 4627 O O . ARG B 1 227 ? 3.686 12.828 20.703 1 96.44 227 ARG B O 1
ATOM 4634 N N . SER B 1 228 ? 5.512 12.992 19.484 1 96.12 228 SER B N 1
ATOM 4635 C CA . SER B 1 228 ? 6.113 13.984 20.359 1 96.12 228 SER B CA 1
ATOM 4636 C C . SER B 1 228 ? 5.727 15.398 19.953 1 96.12 228 SER B C 1
ATOM 4638 O O . SER B 1 228 ? 6.293 16.375 20.438 1 96.12 228 SER B O 1
ATOM 4640 N N . THR B 1 229 ? 4.793 15.523 19.047 1 98.62 229 THR B N 1
ATOM 4641 C CA . THR B 1 229 ? 4.363 16.844 18.578 1 98.62 229 THR B CA 1
ATOM 4642 C C . THR B 1 229 ? 3.758 17.641 19.734 1 98.62 229 THR B C 1
ATOM 4644 O O . THR B 1 229 ? 2.777 17.219 20.344 1 98.62 229 THR B O 1
ATOM 4647 N N . ARG B 1 230 ? 4.34 18.844 20.016 1 98.19 230 ARG B N 1
ATOM 4648 C CA . ARG B 1 230 ? 3.828 19.734 21.047 1 98.19 230 ARG B CA 1
ATOM 4649 C C . ARG B 1 230 ? 2.869 20.766 20.469 1 98.19 230 ARG B C 1
ATOM 4651 O O . ARG B 1 230 ? 1.863 21.109 21.094 1 98.19 230 ARG B O 1
ATOM 4658 N N . GLY B 1 231 ? 3.238 21.328 19.422 1 98.62 231 GLY B N 1
ATOM 4659 C CA . GLY B 1 231 ? 2.383 22.219 18.656 1 98.62 231 GLY B CA 1
ATOM 4660 C C . GLY B 1 231 ? 2.035 21.672 17.281 1 98.62 231 GLY B C 1
ATOM 4661 O O . GLY B 1 231 ? 1.058 20.938 17.125 1 98.62 231 GLY B O 1
ATOM 4662 N N . VAL B 1 232 ? 2.904 22.016 16.297 1 98.88 232 VAL B N 1
ATOM 4663 C CA . VAL B 1 232 ? 2.787 21.516 14.922 1 98.88 232 VAL B CA 1
ATOM 4664 C C . VAL B 1 232 ? 4.141 20.984 14.445 1 98.88 232 VAL B C 1
ATOM 4666 O O . VAL B 1 232 ? 5.141 21.703 14.477 1 98.88 232 VAL B O 1
ATOM 4669 N N . SER B 1 233 ? 4.164 19.75 14.102 1 98.88 233 SER B N 1
ATOM 4670 C CA . SER B 1 233 ? 5.379 19.156 13.555 1 98.88 233 SER B CA 1
ATOM 4671 C C . SER B 1 233 ? 5.32 19.078 12.031 1 98.88 233 SER B C 1
ATOM 4673 O O . SER B 1 233 ? 4.238 19.047 11.453 1 98.88 233 SER B O 1
ATOM 4675 N N . VAL B 1 234 ? 6.512 19.109 11.406 1 98.81 234 VAL B N 1
ATOM 4676 C CA . VAL B 1 234 ? 6.609 19.078 9.945 1 98.81 234 VAL B CA 1
ATOM 4677 C C . VAL B 1 234 ? 7.734 18.141 9.523 1 98.81 234 VAL B C 1
ATOM 4679 O O . VAL B 1 234 ? 8.688 17.922 10.281 1 98.81 234 VAL B O 1
ATOM 4682 N N . TRP B 1 235 ? 7.625 17.594 8.328 1 98.69 235 TRP B N 1
ATOM 4683 C CA . TRP B 1 235 ? 8.625 16.688 7.766 1 98.69 235 TRP B CA 1
ATOM 4684 C C . TRP B 1 235 ? 8.555 16.688 6.242 1 98.69 235 TRP B C 1
ATOM 4686 O O . TRP B 1 235 ? 7.617 17.234 5.656 1 98.69 235 TRP B O 1
ATOM 4696 N N . PRO B 1 236 ? 9.555 16.094 5.59 1 98.25 236 PRO B N 1
ATOM 4697 C CA . PRO B 1 236 ? 9.562 15.992 4.129 1 98.25 236 PRO B CA 1
ATOM 4698 C C . PRO B 1 236 ? 8.508 15.023 3.6 1 98.25 236 PRO B C 1
ATOM 4700 O O . PRO B 1 236 ? 8.164 14.047 4.273 1 98.25 236 PRO B O 1
ATOM 4703 N N . VAL B 1 237 ? 8.023 15.32 2.434 1 98.06 237 VAL B N 1
ATOM 4704 C CA . VAL B 1 237 ? 7.082 14.438 1.75 1 98.06 237 VAL B CA 1
ATOM 4705 C C . VAL B 1 237 ? 7.621 14.078 0.366 1 98.06 237 VAL B C 1
ATOM 4707 O O . VAL B 1 237 ? 8.109 14.953 -0.358 1 98.06 237 VAL B O 1
ATOM 4710 N N . GLY B 1 238 ? 7.574 12.789 0.064 1 98 238 GLY B N 1
ATOM 4711 C CA . GLY B 1 238 ? 7.992 12.352 -1.259 1 98 238 GLY B CA 1
ATOM 4712 C C . GLY B 1 238 ? 6.926 12.555 -2.318 1 98 238 GLY B C 1
ATOM 4713 O O . GLY B 1 238 ? 5.73 12.414 -2.039 1 98 238 GLY B O 1
ATOM 4714 N N . PHE B 1 239 ? 7.309 12.898 -3.521 1 97.12 239 PHE B N 1
ATOM 4715 C CA . PHE B 1 239 ? 6.52 12.953 -4.746 1 97.12 239 PHE B CA 1
ATOM 4716 C C . PHE B 1 239 ? 5.457 14.039 -4.652 1 97.12 239 PHE B C 1
ATOM 4718 O O . PHE B 1 239 ? 4.281 13.797 -4.934 1 97.12 239 PHE B O 1
ATOM 4725 N N . VAL B 1 240 ? 5.82 15.188 -4.328 1 93.69 240 VAL B N 1
ATOM 4726 C CA . VAL B 1 240 ? 4.91 16.328 -4.262 1 93.69 240 VAL B CA 1
ATOM 4727 C C . VAL B 1 240 ? 5.527 17.516 -4.984 1 93.69 240 VAL B C 1
ATOM 4729 O O . VAL B 1 240 ? 6.742 17.562 -5.191 1 93.69 240 VAL B O 1
ATOM 4732 N N . GLY B 1 241 ? 4.664 18.438 -5.477 1 90 241 GLY B N 1
ATOM 4733 C CA . GLY B 1 241 ? 5.121 19.672 -6.098 1 90 241 GLY B CA 1
ATOM 4734 C C . GLY B 1 241 ? 5.848 19.453 -7.41 1 90 241 GLY B C 1
ATOM 4735 O O . GLY B 1 241 ? 6.656 20.281 -7.828 1 90 241 GLY B O 1
ATOM 4736 N N . GLY B 1 242 ? 5.621 18.297 -7.914 1 92.12 242 GLY B N 1
ATOM 4737 C CA . GLY B 1 242 ? 6.32 17.969 -9.148 1 92.12 242 GLY B CA 1
ATOM 4738 C C . GLY B 1 242 ? 7.77 17.594 -8.93 1 92.12 242 GLY B C 1
ATOM 4739 O O . GLY B 1 242 ? 8.57 17.609 -9.867 1 92.12 242 GLY B O 1
ATOM 4740 N N . ARG B 1 243 ? 8.086 17.297 -7.684 1 93.81 243 ARG B N 1
ATOM 4741 C CA . ARG B 1 243 ? 9.453 16.953 -7.312 1 93.81 243 ARG B CA 1
ATOM 4742 C C . ARG B 1 243 ? 9.5 15.586 -6.621 1 93.81 243 ARG B C 1
ATOM 4744 O O . ARG B 1 243 ? 8.469 15.062 -6.203 1 93.81 243 ARG B O 1
ATOM 4751 N N . ALA B 1 244 ? 10.758 15.094 -6.617 1 95.31 244 ALA B N 1
ATOM 4752 C CA . ALA B 1 244 ? 10.953 13.844 -5.879 1 95.31 244 ALA B CA 1
ATOM 4753 C C . ALA B 1 244 ? 10.562 14.008 -4.414 1 95.31 244 ALA B C 1
ATOM 4755 O O . ALA B 1 244 ? 10.07 13.062 -3.785 1 95.31 244 ALA B O 1
ATOM 4756 N N . TYR B 1 245 ? 10.852 15.188 -3.918 1 96.06 245 TYR B N 1
ATOM 4757 C CA . TYR B 1 245 ? 10.406 15.492 -2.564 1 96.06 245 TYR B CA 1
ATOM 4758 C C . TYR B 1 245 ? 10.344 17 -2.338 1 96.06 245 TYR B C 1
ATOM 4760 O O . TYR B 1 245 ? 10.898 17.781 -3.123 1 96.06 245 TYR B O 1
ATOM 4768 N N . GLU B 1 246 ? 9.562 17.406 -1.387 1 95.38 246 GLU B N 1
ATOM 4769 C CA . GLU B 1 246 ? 9.586 18.719 -0.763 1 95.38 246 GLU B CA 1
ATOM 4770 C C . GLU B 1 246 ? 9.883 18.625 0.73 1 95.38 246 GLU B C 1
ATOM 4772 O O . GLU B 1 246 ? 9.555 17.625 1.368 1 95.38 246 GLU B O 1
ATOM 4777 N N . ARG B 1 247 ? 10.555 19.656 1.191 1 96.5 247 ARG B N 1
ATOM 4778 C CA . ARG B 1 247 ? 10.891 19.578 2.609 1 96.5 247 ARG B CA 1
ATOM 4779 C C . ARG B 1 247 ? 11.078 20.969 3.207 1 96.5 247 ARG B C 1
ATOM 4781 O O . ARG B 1 247 ? 11.469 21.891 2.504 1 96.5 247 ARG B O 1
ATOM 4788 N N . PRO B 1 248 ? 10.836 21.047 4.539 1 96.81 248 PRO B N 1
ATOM 4789 C CA . PRO B 1 248 ? 11.297 22.25 5.246 1 96.81 248 PRO B CA 1
ATOM 4790 C C . PRO B 1 248 ? 12.82 22.344 5.312 1 96.81 248 PRO B C 1
ATOM 4792 O O . PRO B 1 248 ? 13.5 21.328 5.473 1 96.81 248 PRO B O 1
ATOM 4795 N N . LEU B 1 249 ? 13.289 23.531 5.121 1 96.38 249 LEU B N 1
ATOM 4796 C CA . LEU B 1 249 ? 14.695 23.812 5.395 1 96.38 249 LEU B CA 1
ATOM 4797 C C . LEU B 1 249 ? 14.898 24.203 6.855 1 96.38 249 LEU B C 1
ATOM 4799 O O . LEU B 1 249 ? 14.18 25.062 7.375 1 96.38 249 LEU B O 1
ATOM 4803 N N . VAL B 1 250 ? 15.852 23.547 7.48 1 97.44 250 VAL B N 1
ATOM 4804 C CA . VAL B 1 250 ? 16 23.719 8.922 1 97.44 250 VAL B CA 1
ATOM 4805 C C . VAL B 1 250 ? 17.391 24.281 9.242 1 97.44 250 VAL B C 1
ATOM 4807 O O . VAL B 1 250 ? 18.391 23.812 8.695 1 97.44 250 VAL B O 1
ATOM 4810 N N . SER B 1 251 ? 17.453 25.312 10.039 1 96 251 SER B N 1
ATOM 4811 C CA . SER B 1 251 ? 18.656 25.875 10.633 1 96 251 SER B CA 1
ATOM 4812 C C . SER B 1 251 ? 18.469 26.125 12.125 1 96 251 SER B C 1
ATOM 4814 O O . SER B 1 251 ? 17.5 26.766 12.539 1 96 251 SER B O 1
ATOM 4816 N N . GLY B 1 252 ? 19.422 25.578 12.969 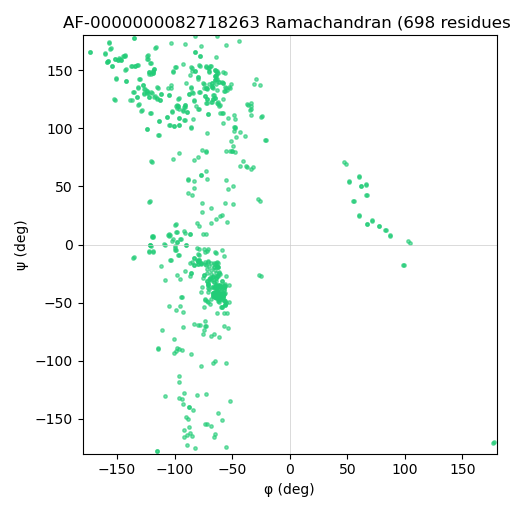1 95 252 GLY B N 1
ATOM 4817 C CA . GLY B 1 252 ? 19.328 25.75 14.406 1 95 252 GLY B CA 1
ATOM 4818 C C . GLY B 1 252 ? 18.047 25.172 14.992 1 95 252 GLY B C 1
ATOM 4819 O O . GLY B 1 252 ? 17.469 25.75 15.906 1 95 252 GLY B O 1
ATOM 4820 N N . GLY B 1 253 ? 17.484 24.234 14.352 1 94.62 253 GLY B N 1
ATOM 4821 C CA . GLY B 1 253 ? 16.297 23.547 14.859 1 94.62 253 GLY B CA 1
ATOM 4822 C C . GLY B 1 253 ? 15.008 24.234 14.477 1 94.62 253 GLY B C 1
ATOM 4823 O O . GLY B 1 253 ? 13.922 23.812 14.891 1 94.62 253 GLY B O 1
ATOM 4824 N N . LYS B 1 254 ? 15.156 25.219 13.656 1 96.88 254 LYS B N 1
ATOM 4825 C CA . LYS B 1 254 ? 13.984 25.969 13.25 1 96.88 254 LYS B CA 1
ATOM 4826 C C . LYS B 1 254 ? 13.797 25.922 11.734 1 96.88 254 LYS B C 1
ATOM 4828 O O . LYS B 1 254 ? 14.773 25.859 10.984 1 96.88 254 LYS B O 1
ATOM 4833 N N . VAL B 1 255 ? 12.508 25.938 11.383 1 97.25 255 VAL B N 1
ATOM 4834 C CA . VAL B 1 255 ? 12.219 26.016 9.953 1 97.25 255 VAL B CA 1
ATOM 4835 C C . VAL B 1 255 ? 12.5 27.422 9.445 1 97.25 255 VAL B C 1
ATOM 4837 O O . VAL B 1 255 ? 11.961 28.406 9.961 1 97.25 255 VAL B O 1
ATOM 4840 N N . VAL B 1 256 ? 13.32 27.562 8.359 1 94.69 256 VAL B N 1
ATOM 4841 C CA . VAL B 1 256 ? 13.727 28.875 7.879 1 94.69 256 VAL B CA 1
ATOM 4842 C C . VAL B 1 256 ? 13.305 29.047 6.422 1 94.69 256 VAL B C 1
ATOM 4844 O O . VAL B 1 256 ? 13.5 30.109 5.832 1 94.69 256 VAL B O 1
ATOM 4847 N N . GLY B 1 257 ? 12.797 28 5.852 1 93.5 257 GLY B N 1
ATOM 4848 C CA . GLY B 1 257 ? 12.367 28.047 4.465 1 93.5 257 GLY B CA 1
ATOM 4849 C C . GLY B 1 257 ? 11.867 26.703 3.959 1 93.5 257 GLY B C 1
ATOM 4850 O O . GLY B 1 257 ? 11.594 25.797 4.754 1 93.5 257 GLY B O 1
ATOM 4851 N N . TRP B 1 258 ? 11.664 26.672 2.602 1 94.31 258 TRP B N 1
ATOM 4852 C CA . TRP B 1 258 ? 11.109 25.453 1.999 1 94.31 258 TRP B CA 1
ATOM 4853 C C . TRP B 1 258 ? 11.867 25.094 0.726 1 94.31 258 TRP B C 1
ATOM 4855 O O . TRP B 1 258 ? 12.172 25.969 -0.093 1 94.31 258 TRP B O 1
ATOM 4865 N N . TYR B 1 259 ? 12.242 23.844 0.655 1 93.81 259 TYR B N 1
ATOM 4866 C CA . TYR B 1 259 ? 12.617 23.25 -0.627 1 93.81 259 TYR B CA 1
ATOM 4867 C C . TYR B 1 259 ? 11.398 22.719 -1.361 1 93.81 259 TYR B C 1
ATOM 4869 O O . TYR B 1 259 ? 10.867 21.672 -1.013 1 93.81 259 TYR B O 1
ATOM 4877 N N . THR B 1 260 ? 10.883 23.469 -2.332 1 91.69 260 THR B N 1
ATOM 4878 C CA . THR B 1 260 ? 9.617 23.141 -2.982 1 91.69 260 THR B CA 1
ATOM 4879 C C . THR B 1 260 ? 9.68 23.453 -4.473 1 91.69 260 THR B C 1
ATOM 4881 O O . THR B 1 260 ? 10.516 24.234 -4.914 1 91.69 260 THR B O 1
ATOM 4884 N N . GLY B 1 261 ? 8.945 22.734 -5.223 1 84.75 261 GLY B N 1
ATOM 4885 C CA . GLY B 1 261 ? 8.875 22.938 -6.66 1 84.75 261 GLY B CA 1
ATOM 4886 C C . GLY B 1 261 ? 7.648 23.734 -7.086 1 84.75 261 GLY B C 1
ATOM 4887 O O . GLY B 1 261 ? 7.488 24.047 -8.266 1 84.75 261 GLY B O 1
ATOM 4888 N N . TRP B 1 262 ? 6.898 24.031 -6.211 1 80.25 262 TRP B N 1
ATOM 4889 C CA . TRP B 1 262 ? 5.633 24.672 -6.551 1 80.25 262 TRP B CA 1
ATOM 4890 C C . TRP B 1 262 ? 5.34 25.828 -5.598 1 80.25 262 TRP B C 1
ATOM 4892 O O . TRP B 1 262 ? 5.379 25.656 -4.375 1 80.25 262 TRP B O 1
ATOM 4902 N N . ARG B 1 263 ? 5.117 27.016 -6.062 1 78.44 263 ARG B N 1
ATOM 4903 C CA . ARG B 1 263 ? 4.715 28.234 -5.344 1 78.44 263 ARG B CA 1
ATOM 4904 C C . ARG B 1 263 ? 5.57 28.438 -4.102 1 78.44 263 ARG B C 1
ATOM 4906 O O . ARG B 1 263 ? 5.078 28.328 -2.977 1 78.44 263 ARG B O 1
ATOM 4913 N N . PRO B 1 264 ? 6.754 28.766 -4.316 1 75.25 264 PRO B N 1
ATOM 4914 C CA . PRO B 1 264 ? 7.66 28.938 -3.176 1 75.25 264 PRO B CA 1
ATOM 4915 C C . PRO B 1 264 ? 7.254 30.094 -2.266 1 75.25 264 PRO B C 1
ATOM 4917 O O . PRO B 1 264 ? 7.762 30.203 -1.146 1 75.25 264 PRO B O 1
ATOM 4920 N N . ASP B 1 265 ? 6.301 30.844 -2.637 1 79.69 265 ASP B N 1
ATOM 4921 C CA . ASP B 1 265 ? 5.883 32 -1.868 1 79.69 265 ASP B CA 1
ATOM 4922 C C . ASP B 1 265 ? 4.805 31.641 -0.852 1 79.69 265 ASP B C 1
ATOM 4924 O O . ASP B 1 265 ? 4.418 32.469 -0.026 1 79.69 265 ASP B O 1
ATOM 4928 N N . ARG B 1 266 ? 4.469 30.344 -0.895 1 84.31 266 ARG B N 1
ATOM 4929 C CA . ARG B 1 266 ? 3.492 29.922 0.106 1 84.31 266 ARG B CA 1
ATOM 4930 C C . ARG B 1 266 ? 4.086 29.984 1.509 1 84.31 266 ARG B C 1
ATOM 4932 O O . ARG B 1 266 ? 5.23 29.578 1.723 1 84.31 266 ARG B O 1
ATOM 4939 N N . PRO B 1 267 ? 3.232 30.547 2.389 1 87.12 267 PRO B N 1
ATOM 4940 C CA . PRO B 1 267 ? 3.76 30.625 3.752 1 87.12 267 PRO B CA 1
ATOM 4941 C C . PRO B 1 267 ? 4.156 29.266 4.312 1 87.12 267 PRO B C 1
ATOM 4943 O O . PRO B 1 267 ? 5.211 29.125 4.938 1 87.12 267 PRO B O 1
ATOM 4946 N N . PHE B 1 268 ? 3.258 28.297 4.156 1 93.88 268 PHE B N 1
ATOM 4947 C CA . PHE B 1 268 ? 3.529 26.922 4.562 1 93.88 268 PHE B CA 1
ATOM 4948 C C . PHE B 1 268 ? 3.58 26 3.352 1 93.88 268 PHE B C 1
ATOM 4950 O O . PHE B 1 268 ? 2.551 25.469 2.92 1 93.88 268 PHE B O 1
ATOM 4957 N N . ALA B 1 269 ? 4.777 25.766 2.824 1 91.88 269 ALA B N 1
ATOM 4958 C CA . ALA B 1 269 ? 4.93 24.969 1.609 1 91.88 269 ALA B CA 1
ATOM 4959 C C . ALA B 1 269 ? 5.062 23.484 1.938 1 91.88 269 ALA B C 1
ATOM 4961 O O . ALA B 1 269 ? 6.059 22.844 1.591 1 91.88 269 ALA B O 1
ATOM 4962 N N . THR B 1 270 ? 4.094 23.016 2.639 1 93.69 270 THR B N 1
ATOM 4963 C CA . THR B 1 270 ? 4.047 21.609 3.023 1 93.69 270 THR B CA 1
ATOM 4964 C C . THR B 1 270 ? 2.811 20.922 2.447 1 93.69 270 THR B C 1
ATOM 4966 O O . THR B 1 270 ? 1.819 21.594 2.135 1 93.69 270 THR B O 1
ATOM 4969 N N . ASP B 1 271 ? 2.965 19.719 2.199 1 93.56 271 ASP B N 1
ATOM 4970 C CA . ASP B 1 271 ? 1.85 18.875 1.77 1 93.56 271 ASP B CA 1
ATOM 4971 C C . ASP B 1 271 ? 0.97 18.484 2.953 1 93.56 271 ASP B C 1
ATOM 4973 O O . ASP B 1 271 ? 1.392 18.578 4.105 1 93.56 271 ASP B O 1
ATOM 4977 N N . MET B 1 272 ? -0.224 18.047 2.641 1 95.06 272 MET B N 1
ATOM 4978 C CA . MET B 1 272 ? -1.175 17.625 3.664 1 95.06 272 MET B CA 1
ATOM 4979 C C . MET B 1 272 ? -0.576 16.531 4.543 1 95.06 272 MET B C 1
ATOM 4981 O O . MET B 1 272 ? -0.815 16.5 5.754 1 95.06 272 MET B O 1
ATOM 4985 N N . ALA B 1 273 ? 0.2 15.68 3.977 1 97.56 273 ALA B N 1
ATOM 4986 C CA . ALA B 1 273 ? 0.796 14.57 4.719 1 97.56 273 ALA B CA 1
ATOM 4987 C C . ALA B 1 273 ? 2.104 14.992 5.379 1 97.56 273 ALA B C 1
ATOM 4989 O O . ALA B 1 273 ? 2.824 14.164 5.938 1 97.56 273 ALA B O 1
ATOM 4990 N N . GLY B 1 274 ? 2.404 16.266 5.352 1 98.31 274 GLY B N 1
ATOM 4991 C CA . GLY B 1 274 ? 3.717 16.719 5.777 1 98.31 274 GLY B CA 1
ATOM 4992 C C . GLY B 1 274 ? 3.705 17.375 7.152 1 98.31 274 GLY B C 1
ATOM 4993 O O . GLY B 1 274 ? 4.688 18 7.555 1 98.31 274 GLY B O 1
ATOM 4994 N N . PHE B 1 275 ? 2.592 17.281 7.848 1 98.75 275 PHE B N 1
ATOM 4995 C CA . PHE B 1 275 ? 2.557 17.875 9.172 1 98.75 275 PHE B CA 1
ATOM 4996 C C . PHE B 1 275 ? 1.568 17.156 10.078 1 98.75 275 PHE B C 1
ATOM 4998 O O . PHE B 1 275 ? 0.713 16.406 9.594 1 98.75 275 PHE B O 1
ATOM 5005 N N . ALA B 1 276 ? 1.729 1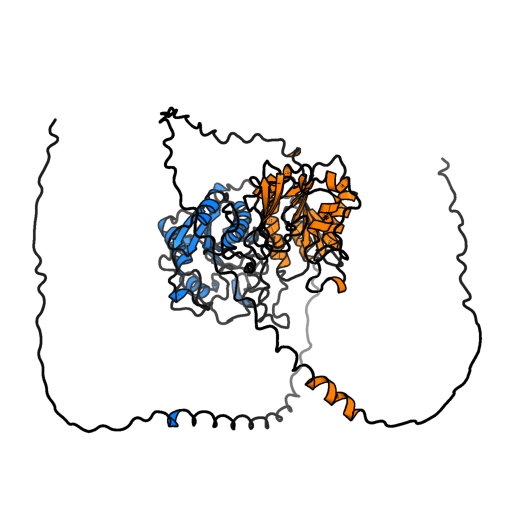7.297 11.312 1 98.88 276 ALA B N 1
ATOM 5006 C CA . ALA B 1 276 ? 0.811 16.844 12.352 1 98.88 276 ALA B CA 1
ATOM 5007 C C . ALA B 1 276 ? 0.582 17.922 13.398 1 98.88 276 ALA B C 1
ATOM 5009 O O . ALA B 1 276 ? 1.413 18.828 13.562 1 98.88 276 ALA B O 1
ATOM 5010 N N . VAL B 1 277 ? -0.547 17.875 14.047 1 98.88 277 VAL B N 1
ATOM 5011 C CA . VAL B 1 277 ? -0.957 18.922 14.977 1 98.88 277 VAL B CA 1
ATOM 5012 C C . VAL B 1 277 ? -1.301 18.312 16.328 1 98.88 277 VAL B C 1
ATOM 5014 O O . VAL B 1 277 ? -2.037 17.312 16.406 1 98.88 277 VAL B O 1
ATOM 5017 N N . ASN B 1 278 ? -0.755 18.844 17.328 1 98.81 278 ASN B N 1
ATOM 5018 C CA . ASN B 1 278 ? -1.183 18.453 18.672 1 98.81 278 ASN B CA 1
ATOM 5019 C C . ASN B 1 278 ? -2.686 18.625 18.859 1 98.81 278 ASN B C 1
ATOM 5021 O O . ASN B 1 278 ? -3.242 19.656 18.469 1 98.81 278 ASN B O 1
ATOM 5025 N N . LEU B 1 279 ? -3.295 17.641 19.438 1 98.75 279 LEU B N 1
ATOM 5026 C CA . LEU B 1 279 ? -4.738 17.688 19.641 1 98.75 279 LEU B CA 1
ATOM 5027 C C . LEU B 1 279 ? -5.137 18.922 20.453 1 98.75 279 LEU B C 1
ATOM 5029 O O . LEU B 1 279 ? -6.164 19.531 20.172 1 98.75 279 LEU B O 1
ATOM 5033 N N . GLN B 1 280 ? -4.371 19.344 21.406 1 98.5 280 GLN B N 1
ATOM 5034 C CA . GLN B 1 280 ? -4.684 20.5 22.234 1 98.5 280 GLN B CA 1
ATOM 5035 C C . GLN B 1 280 ? -4.734 21.781 21.391 1 98.5 280 GLN B C 1
ATOM 5037 O O . GLN B 1 280 ? -5.527 22.688 21.672 1 98.5 280 GLN B O 1
ATOM 5042 N N . VAL B 1 281 ? -3.863 21.828 20.438 1 98.75 281 VAL B N 1
ATOM 5043 C CA . VAL B 1 281 ? -3.869 23 19.547 1 98.75 281 VAL B CA 1
ATOM 5044 C C . VAL B 1 281 ? -5.195 23.062 18.797 1 98.75 281 VAL B C 1
ATOM 5046 O O . VAL B 1 281 ? -5.766 24.141 18.625 1 98.75 281 VAL B O 1
ATOM 5049 N N . ILE B 1 282 ? -5.656 21.906 18.344 1 98.56 282 ILE B N 1
ATOM 5050 C CA . ILE B 1 282 ? -6.934 21.844 17.641 1 98.56 282 ILE B CA 1
ATOM 5051 C C . ILE B 1 282 ? -8.062 22.266 18.578 1 98.56 282 ILE B C 1
ATOM 5053 O O . ILE B 1 282 ? -8.922 23.062 18.203 1 98.56 282 ILE B O 1
ATOM 5057 N N . LEU B 1 283 ? -8.062 21.812 19.797 1 98.5 283 LEU B N 1
ATOM 5058 C CA . LEU B 1 283 ? -9.125 22.062 20.766 1 98.5 283 LEU B CA 1
ATOM 5059 C C . LEU B 1 283 ? -9.102 23.516 21.219 1 98.5 283 LEU B C 1
ATOM 5061 O O . LEU B 1 283 ? -10.148 24.109 21.484 1 98.5 283 LEU B O 1
ATOM 5065 N N . GLU B 1 284 ? -7.996 24.094 21.312 1 98.12 284 GLU B N 1
ATOM 5066 C CA . GLU B 1 284 ? -7.836 25.469 21.766 1 98.12 284 GLU B CA 1
ATOM 5067 C C . GLU B 1 284 ? -8.164 26.469 20.656 1 98.12 284 GLU B C 1
ATOM 5069 O O . GLU B 1 284 ? -8.281 27.672 20.906 1 98.12 284 GLU B O 1
ATOM 5074 N N . ASN B 1 285 ? -8.258 26 19.453 1 97.94 285 ASN B N 1
ATOM 5075 C CA . ASN B 1 285 ? -8.633 26.812 18.297 1 97.94 285 ASN B CA 1
ATOM 5076 C C . ASN B 1 285 ? -9.898 26.297 17.625 1 97.94 285 ASN B C 1
ATOM 5078 O O . ASN B 1 285 ? -9.859 25.797 16.5 1 97.94 285 ASN B O 1
ATOM 5082 N N . PRO B 1 286 ? -11.023 26.438 18.234 1 96.31 286 PRO B N 1
ATOM 5083 C CA . PRO B 1 286 ? -12.266 25.812 17.781 1 96.31 286 PRO B CA 1
ATOM 5084 C C . PRO B 1 286 ? -12.75 26.328 16.438 1 96.31 286 PRO B C 1
ATOM 5086 O O . PRO B 1 286 ? -13.555 25.688 15.766 1 96.31 286 PRO B O 1
ATOM 5089 N N . ARG B 1 287 ? -12.273 27.453 15.953 1 96.06 287 ARG B N 1
ATOM 5090 C CA . ARG B 1 287 ? -12.734 28.031 14.695 1 96.06 287 ARG B CA 1
ATOM 5091 C C . ARG B 1 287 ? -11.82 27.641 13.539 1 96.06 287 ARG B C 1
ATOM 5093 O O . ARG B 1 287 ? -12.133 27.906 12.375 1 96.06 287 ARG B O 1
ATOM 5100 N N . ALA B 1 288 ? -10.656 27.016 13.852 1 96.94 288 ALA B N 1
ATOM 5101 C CA . ALA B 1 288 ? -9.711 26.656 12.805 1 96.94 288 ALA B CA 1
ATOM 5102 C C . ALA B 1 288 ? -10.281 25.547 11.922 1 96.94 288 ALA B C 1
ATOM 5104 O O . ALA B 1 288 ? -10.688 24.5 12.414 1 96.94 288 ALA B O 1
ATOM 5105 N N . GLN B 1 289 ? -10.359 25.828 10.625 1 95.31 289 GLN B N 1
ATOM 5106 C CA . GLN B 1 289 ? -10.898 24.875 9.656 1 95.31 289 GLN B CA 1
ATOM 5107 C C . GLN B 1 289 ? -10.242 25.047 8.289 1 95.31 289 GLN B C 1
ATOM 5109 O O . GLN B 1 289 ? -9.625 26.078 8.016 1 95.31 289 GLN B O 1
ATOM 5114 N N . PHE B 1 290 ? -10.352 23.938 7.508 1 94.5 290 PHE B N 1
ATOM 5115 C CA . PHE B 1 290 ? -9.953 24.062 6.109 1 94.5 290 PHE B CA 1
ATOM 5116 C C . PHE B 1 290 ? -10.969 24.891 5.332 1 94.5 290 PHE B C 1
ATOM 5118 O O . PHE B 1 290 ? -12.172 24.719 5.488 1 94.5 290 PHE B O 1
ATOM 5125 N N . LYS B 1 291 ? -10.523 25.812 4.539 1 88.31 291 LYS B N 1
ATOM 5126 C CA . LYS B 1 291 ? -11.398 26.734 3.814 1 88.31 291 LYS B CA 1
ATOM 5127 C C . LYS B 1 291 ? -11.516 26.328 2.346 1 88.31 291 LYS B C 1
ATOM 5129 O O . LYS B 1 291 ? -10.508 26 1.707 1 88.31 291 LYS B O 1
ATOM 5134 N N . ARG B 1 292 ? -12.773 26.344 1.847 1 78.62 292 ARG B N 1
ATOM 5135 C CA . ARG B 1 292 ? -13.016 26.047 0.437 1 78.62 292 ARG B CA 1
ATOM 5136 C C . ARG B 1 292 ? -12.664 27.25 -0.438 1 78.62 292 ARG B C 1
ATOM 5138 O O . ARG B 1 292 ? -12.062 27.094 -1.501 1 78.62 292 ARG B O 1
ATOM 5145 N N . ARG B 1 293 ? -13.688 28.422 -0.21 1 71.44 293 ARG B N 1
ATOM 5146 C CA . ARG B 1 293 ? -13.625 29.609 -1.061 1 71.44 293 ARG B CA 1
ATOM 5147 C C . ARG B 1 293 ? -12.289 30.344 -0.89 1 71.44 293 ARG B C 1
ATOM 5149 O O . ARG B 1 293 ? -11.922 31.172 -1.721 1 71.44 293 ARG B O 1
ATOM 5156 N N . GLY B 1 294 ? -11.602 30.125 0.004 1 53.28 294 GLY B N 1
ATOM 5157 C CA . GLY B 1 294 ? -10.344 30.859 0.028 1 53.28 294 GLY B CA 1
ATOM 5158 C C . GLY B 1 294 ? -9.352 30.359 -1.012 1 53.28 294 GLY B C 1
ATOM 5159 O O . GLY B 1 294 ? -9.742 29.734 -1.998 1 53.28 294 GLY B O 1
ATOM 5160 N N . SER B 1 295 ? -8.125 29.984 -0.999 1 54.25 295 SER B N 1
ATOM 5161 C CA . SER B 1 295 ? -6.777 30.344 -1.411 1 54.25 295 SER B CA 1
ATOM 5162 C C . SER B 1 295 ? -6.477 29.859 -2.822 1 54.25 295 SER B C 1
ATOM 5164 O O . SER B 1 295 ? -6.066 30.625 -3.686 1 54.25 295 SER B O 1
ATOM 5166 N N . GLN B 1 296 ? -6.074 29.578 -3.32 1 60.38 296 GLN B N 1
ATOM 5167 C CA . GLN B 1 296 ? -5.551 29 -4.551 1 60.38 296 GLN B CA 1
ATOM 5168 C C . GLN B 1 296 ? -5.305 27.5 -4.391 1 60.38 296 GLN B C 1
ATOM 5170 O O . GLN B 1 296 ? -5.023 27.031 -3.289 1 60.38 296 GLN B O 1
ATOM 5175 N N . PRO B 1 297 ? -5.773 26.766 -5.461 1 61.09 297 PRO B N 1
ATOM 5176 C CA . PRO B 1 297 ? -5.359 25.359 -5.387 1 61.09 297 PRO B CA 1
ATOM 5177 C C . PRO B 1 297 ? -3.979 25.188 -4.754 1 61.09 297 PRO B C 1
ATOM 5179 O O . PRO B 1 297 ? -3.051 25.938 -5.07 1 61.09 297 PRO B O 1
ATOM 5182 N N . GLY B 1 298 ? -3.996 24.453 -3.734 1 66.56 298 GLY B N 1
ATOM 5183 C CA . GLY B 1 298 ? -2.707 24.188 -3.113 1 66.56 298 GLY B CA 1
ATOM 5184 C C . GLY B 1 298 ? -2.471 25.016 -1.858 1 66.56 298 GLY B C 1
ATOM 5185 O O . GLY B 1 298 ? -1.439 24.859 -1.198 1 66.56 298 GLY B O 1
ATOM 5186 N N . MET B 1 299 ? -3.539 25.812 -1.508 1 80.12 299 MET B N 1
ATOM 5187 C CA . MET B 1 299 ? -3.316 26.703 -0.378 1 80.12 299 MET B CA 1
ATOM 5188 C C . MET B 1 299 ? -4.039 26.203 0.867 1 80.12 299 MET B C 1
ATOM 5190 O O . MET B 1 299 ? -4.047 26.875 1.899 1 80.12 299 MET B O 1
ATOM 5194 N N . GLN B 1 300 ? -4.578 25.047 0.815 1 88.06 30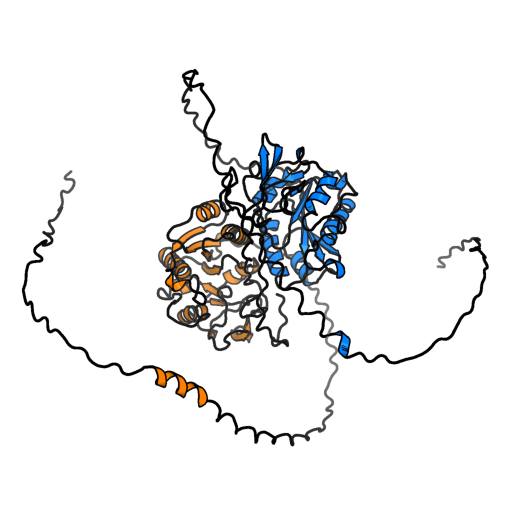0 GLN B N 1
ATOM 5195 C CA . GLN B 1 300 ? -5.379 24.547 1.927 1 88.06 300 GLN B CA 1
ATOM 5196 C C . GLN B 1 300 ? -4.531 24.375 3.186 1 88.06 300 GLN B C 1
ATOM 5198 O O . GLN B 1 300 ? -4.945 24.781 4.273 1 88.06 300 GLN B O 1
ATOM 5203 N N . GLU B 1 301 ? -3.391 23.844 2.955 1 91.88 301 GLU B N 1
ATOM 5204 C CA . GLU B 1 301 ? -2.502 23.609 4.09 1 91.88 301 GLU B CA 1
ATOM 5205 C C . GLU B 1 301 ? -2.084 24.938 4.742 1 91.88 301 GLU B C 1
ATOM 5207 O O . GLU B 1 301 ? -2.148 25.078 5.965 1 91.88 301 GLU B O 1
ATOM 5212 N N . SER B 1 302 ? -1.723 25.891 3.893 1 92.25 302 SER B N 1
ATOM 5213 C CA . SER B 1 302 ? -1.312 27.203 4.41 1 92.25 302 SER B CA 1
ATOM 5214 C C . SER B 1 302 ? -2.467 27.906 5.113 1 92.25 302 SER B C 1
ATOM 5216 O O . SER B 1 302 ? -2.285 28.484 6.188 1 92.25 302 SER B O 1
ATOM 5218 N N . ASP B 1 303 ? -3.609 27.891 4.516 1 91.69 303 ASP B N 1
ATOM 5219 C CA . ASP B 1 303 ? -4.777 28.531 5.109 1 91.69 303 ASP B CA 1
ATOM 5220 C C . ASP B 1 303 ? -5.113 27.938 6.469 1 91.69 303 ASP B C 1
ATOM 5222 O O . ASP B 1 303 ? -5.512 28.641 7.391 1 91.69 303 ASP B O 1
ATOM 5226 N N . PHE B 1 304 ? -5.004 26.688 6.586 1 96 304 PHE B N 1
ATOM 5227 C CA . PHE B 1 304 ? -5.305 26 7.836 1 96 304 PHE B CA 1
ATOM 5228 C C . PHE B 1 304 ? -4.234 26.297 8.883 1 96 304 PHE B C 1
ATOM 5230 O O . PHE B 1 304 ? -4.551 26.672 10.016 1 96 304 PHE B O 1
ATOM 5237 N N . LEU B 1 305 ? -2.98 26.141 8.508 1 97.06 305 LEU B N 1
ATOM 5238 C CA . LEU B 1 305 ? -1.874 26.25 9.453 1 97.06 305 LEU B CA 1
ATOM 5239 C C . LEU B 1 305 ? -1.721 27.688 9.945 1 97.06 305 LEU B C 1
ATOM 5241 O O . LEU B 1 305 ? -1.347 27.906 11.094 1 97.06 305 LEU B O 1
ATOM 5245 N N . LYS B 1 306 ? -2.047 28.703 9.188 1 95 306 LYS B N 1
ATOM 5246 C CA . LYS B 1 306 ? -1.966 30.094 9.594 1 95 306 LYS B CA 1
ATOM 5247 C C . LYS B 1 306 ? -2.877 30.375 10.789 1 95 306 LYS B C 1
ATOM 5249 O O . LYS B 1 306 ? -2.641 31.328 11.547 1 95 306 LYS B O 1
ATOM 5254 N N . GLN B 1 307 ? -3.832 29.562 10.891 1 96.75 307 GLN B N 1
ATOM 5255 C CA . GLN B 1 307 ? -4.812 29.766 11.953 1 96.75 307 GLN B CA 1
ATOM 5256 C C . GLN B 1 307 ? -4.289 29.266 13.297 1 96.75 307 GLN B C 1
ATOM 5258 O O . GLN B 1 307 ? -4.84 29.609 14.344 1 96.75 307 GLN B O 1
ATOM 5263 N N . ILE B 1 308 ? -3.201 28.469 13.258 1 98.25 308 ILE B N 1
ATOM 5264 C CA . ILE B 1 308 ? -2.957 27.75 14.508 1 98.25 308 ILE B CA 1
ATOM 5265 C C . ILE B 1 308 ? -1.471 27.812 14.852 1 98.25 308 ILE B C 1
ATOM 5267 O O . ILE B 1 308 ? -1.068 27.438 15.953 1 98.25 308 ILE B O 1
ATOM 5271 N N . THR B 1 309 ? -0.706 28.266 13.875 1 98.12 309 THR B N 1
ATOM 5272 C CA . THR B 1 309 ? 0.725 28.297 14.156 1 98.12 309 THR B CA 1
ATOM 5273 C C . THR B 1 309 ? 1.434 29.312 13.273 1 98.12 309 THR B C 1
ATOM 5275 O O . THR B 1 309 ? 0.792 30 12.469 1 98.12 309 THR B O 1
ATOM 5278 N N . LYS B 1 310 ? 2.697 29.5 13.539 1 97.19 310 LYS B N 1
ATOM 5279 C CA . LYS B 1 310 ? 3.633 30.281 12.719 1 97.19 310 LYS B CA 1
ATOM 5280 C C . LYS B 1 310 ? 4.797 29.406 12.25 1 97.19 310 LYS B C 1
ATOM 5282 O O . LYS B 1 310 ? 5.113 28.391 12.883 1 97.19 310 LYS B O 1
ATOM 5287 N N . VAL B 1 311 ? 5.402 29.797 11.18 1 96.81 311 VAL B N 1
ATOM 5288 C CA . VAL B 1 311 ? 6.488 29.031 10.586 1 96.81 311 VAL B CA 1
ATOM 5289 C C . VAL B 1 311 ? 7.598 28.828 11.617 1 96.81 311 VAL B C 1
ATOM 5291 O O . VAL B 1 311 ? 8.156 27.734 11.734 1 96.81 311 VAL B O 1
ATOM 5294 N N . THR B 1 312 ? 7.875 29.844 12.43 1 95.56 312 THR B N 1
ATOM 5295 C CA . THR B 1 312 ? 8.977 29.812 13.391 1 95.56 312 THR B CA 1
ATOM 5296 C C . THR B 1 312 ? 8.672 28.859 14.539 1 95.56 312 THR B C 1
ATOM 5298 O O . THR B 1 312 ? 9.562 28.5 15.312 1 95.56 312 THR B O 1
ATOM 5301 N N . GLU B 1 313 ? 7.43 28.453 14.656 1 97.88 313 GLU B N 1
ATOM 5302 C CA . GLU B 1 313 ? 7.02 27.609 15.773 1 97.88 313 GLU B CA 1
ATOM 5303 C C . GLU B 1 313 ? 6.945 26.141 15.352 1 97.88 313 GLU B C 1
ATOM 5305 O O . GLU B 1 313 ? 6.738 25.266 16.188 1 97.88 313 GLU B O 1
ATOM 5310 N N . LEU B 1 314 ? 7.156 25.891 14.055 1 98.69 314 LEU B N 1
ATOM 5311 C CA . LEU B 1 314 ? 7.07 24.516 13.555 1 98.69 314 LEU B CA 1
ATOM 5312 C C . LEU B 1 314 ? 8.172 23.641 14.156 1 98.69 314 LEU B C 1
ATOM 5314 O O . LEU B 1 314 ? 9.289 24.125 14.383 1 98.69 314 LEU B O 1
ATOM 5318 N N . GLU B 1 315 ? 7.824 22.391 14.398 1 98.81 315 GLU B N 1
ATOM 5319 C CA . GLU B 1 315 ? 8.75 21.422 14.969 1 98.81 315 GLU B CA 1
ATOM 5320 C C . GLU B 1 315 ? 9.258 20.453 13.906 1 98.81 315 GLU B C 1
ATOM 5322 O O . GLU B 1 315 ? 8.562 19.5 13.539 1 98.81 315 GLU B O 1
ATOM 5327 N N . PRO B 1 316 ? 10.477 20.641 13.43 1 98.62 316 PRO B N 1
ATOM 5328 C CA . PRO B 1 316 ? 11.008 19.719 12.414 1 98.62 316 PRO B CA 1
ATOM 5329 C C . PRO B 1 316 ? 11.219 18.312 12.953 1 98.62 316 PRO B C 1
ATOM 5331 O O . PRO B 1 316 ? 11.742 18.125 14.055 1 98.62 316 PRO B O 1
ATOM 5334 N N . LYS B 1 317 ? 10.703 17.375 12.266 1 98.62 317 LYS B N 1
ATOM 5335 C CA . LYS B 1 317 ? 10.898 15.953 12.555 1 98.62 317 LYS B CA 1
ATOM 5336 C C . LYS B 1 317 ? 11.664 15.266 11.43 1 98.62 317 LYS B C 1
ATOM 5338 O O . LYS B 1 317 ? 12.211 15.93 10.539 1 98.62 317 LYS B O 1
ATOM 5343 N N . ALA B 1 318 ? 11.859 13.93 11.562 1 98 318 ALA B N 1
ATOM 5344 C CA . ALA B 1 318 ? 12.531 13.125 10.539 1 98 318 ALA B CA 1
ATOM 5345 C C . ALA B 1 318 ? 13.969 13.586 10.344 1 98 318 ALA B C 1
ATOM 5347 O O . ALA B 1 318 ? 14.391 13.852 9.211 1 98 318 ALA B O 1
ATOM 5348 N N . ASN B 1 319 ? 14.711 13.719 11.414 1 97.19 319 ASN B N 1
ATOM 5349 C CA . ASN B 1 319 ? 16.109 14.102 11.406 1 97.19 319 ASN B CA 1
ATOM 5350 C C . ASN B 1 319 ? 16.312 15.477 10.773 1 97.19 319 ASN B C 1
ATOM 5352 O O . ASN B 1 319 ? 17.062 15.617 9.805 1 97.19 319 ASN B O 1
ATOM 5356 N N . ASN B 1 320 ? 15.641 16.516 11.375 1 97 320 ASN B N 1
ATOM 5357 C CA . ASN B 1 320 ? 15.695 17.891 10.883 1 97 320 ASN B CA 1
ATOM 5358 C C . ASN B 1 320 ? 15.281 17.969 9.422 1 97 320 ASN B C 1
ATOM 5360 O O . ASN B 1 320 ? 15.93 18.672 8.633 1 97 320 ASN B O 1
ATOM 5364 N N . CYS B 1 321 ? 14.266 17.125 9.078 1 98 321 CYS B N 1
ATOM 5365 C CA . CYS B 1 321 ? 13.617 17.156 7.777 1 98 321 CYS B CA 1
ATOM 5366 C C . CYS B 1 321 ? 14.578 16.734 6.676 1 98 321 CYS B C 1
ATOM 5368 O O . CYS B 1 321 ? 14.625 17.359 5.609 1 98 321 CYS B O 1
ATOM 5370 N N . THR B 1 322 ? 15.367 15.664 6.957 1 97.38 322 THR B N 1
ATOM 5371 C CA . THR B 1 322 ? 16.266 15.141 5.941 1 97.38 322 THR B CA 1
ATOM 5372 C C . THR B 1 322 ? 15.922 13.695 5.602 1 97.38 322 THR B C 1
ATOM 5374 O O . THR B 1 322 ? 16.672 13.016 4.906 1 97.38 322 THR B O 1
ATOM 5377 N N . ARG B 1 323 ? 14.828 13.273 6.148 1 97.88 323 ARG B N 1
ATOM 5378 C CA . ARG B 1 323 ? 14.359 11.93 5.836 1 97.88 323 ARG B CA 1
ATOM 5379 C C . ARG B 1 323 ? 12.922 11.945 5.336 1 97.88 323 ARG B C 1
ATOM 5381 O O . ARG B 1 323 ? 12.062 12.617 5.926 1 97.88 323 ARG B O 1
ATOM 5388 N N . VAL B 1 324 ? 12.727 11.234 4.293 1 98.25 324 VAL B N 1
ATOM 5389 C CA . VAL B 1 324 ? 11.375 11.055 3.773 1 98.25 324 VAL B CA 1
ATOM 5390 C C . VAL B 1 324 ? 10.742 9.812 4.391 1 98.25 324 VAL B C 1
ATOM 5392 O O . VAL B 1 324 ? 11.266 8.703 4.246 1 98.25 324 VAL B O 1
ATOM 5395 N N . LEU B 1 325 ? 9.648 10.047 5.07 1 98.5 325 LEU B N 1
ATOM 5396 C CA . LEU B 1 325 ? 8.977 8.945 5.754 1 98.5 325 LEU B CA 1
ATOM 5397 C C . LEU B 1 325 ? 7.543 8.789 5.25 1 98.5 325 LEU B C 1
ATOM 5399 O O . LEU B 1 325 ? 6.793 7.949 5.75 1 98.5 325 LEU B O 1
ATOM 5403 N N . VAL B 1 326 ? 7.125 9.602 4.352 1 98.81 326 VAL B N 1
ATOM 5404 C CA . VAL B 1 326 ? 5.816 9.531 3.715 1 98.81 326 VAL B CA 1
ATOM 5405 C C . VAL B 1 326 ? 5.934 9.898 2.238 1 98.81 326 VAL B C 1
ATOM 5407 O O . VAL B 1 326 ? 6.73 10.766 1.871 1 98.81 326 VAL B O 1
ATOM 5410 N N . TRP B 1 327 ? 5.199 9.188 1.376 1 98.75 327 TRP B N 1
ATOM 5411 C CA . TRP B 1 327 ? 5.195 9.406 -0.067 1 98.75 327 TRP B CA 1
ATOM 5412 C C . TRP B 1 327 ? 3.779 9.664 -0.573 1 98.75 327 TRP B C 1
ATOM 5414 O O . TRP B 1 327 ? 2.846 8.93 -0.237 1 98.75 327 TRP B O 1
ATOM 5424 N N . HIS B 1 328 ? 3.627 10.672 -1.317 1 97.75 328 HIS B N 1
ATOM 5425 C CA . HIS B 1 328 ? 2.357 11.008 -1.954 1 97.75 328 HIS B CA 1
ATOM 5426 C C . HIS B 1 328 ? 2.096 10.117 -3.164 1 97.75 328 HIS B C 1
ATOM 5428 O O . HIS B 1 328 ? 1.869 10.609 -4.27 1 97.75 328 HIS B O 1
ATOM 5434 N N . THR B 1 329 ? 2.037 8.859 -2.943 1 98.19 329 THR B N 1
ATOM 5435 C CA . THR B 1 329 ? 1.72 7.902 -3.994 1 98.19 329 THR B CA 1
ATOM 5436 C C . THR B 1 329 ? 0.242 7.977 -4.367 1 98.19 329 THR B C 1
ATOM 5438 O O . THR B 1 329 ? -0.584 8.422 -3.566 1 98.19 329 THR B O 1
ATOM 5441 N N . ARG B 1 330 ? -0.016 7.609 -5.57 1 96.75 330 ARG B N 1
ATOM 5442 C CA . ARG B 1 330 ? -1.377 7.449 -6.074 1 96.75 330 ARG B CA 1
ATOM 5443 C C . ARG B 1 330 ? -1.546 6.109 -6.777 1 96.75 330 ARG B C 1
ATOM 5445 O O . ARG B 1 330 ? -0.619 5.621 -7.426 1 96.75 330 ARG B O 1
ATOM 5452 N N . THR B 1 331 ? -2.689 5.535 -6.598 1 97.56 331 THR B N 1
ATOM 5453 C CA . THR B 1 331 ? -2.98 4.277 -7.277 1 97.56 331 THR B CA 1
ATOM 5454 C C . THR B 1 331 ? -3.531 4.535 -8.68 1 97.56 331 THR B C 1
ATOM 5456 O O . THR B 1 331 ? -4.391 5.398 -8.859 1 97.56 331 THR B O 1
ATOM 5459 N N . GLU B 1 332 ? -3.023 3.797 -9.633 1 97.12 332 GLU B N 1
ATOM 5460 C CA . GLU B 1 332 ? -3.523 3.889 -11 1 97.12 332 GLU B CA 1
ATOM 5461 C C . GLU B 1 332 ? -4.984 3.453 -11.086 1 97.12 332 GLU B C 1
ATOM 5463 O O . GLU B 1 332 ? -5.395 2.502 -10.414 1 97.12 332 GLU B O 1
ATOM 5468 N N . LYS B 1 333 ? -5.73 4.184 -11.945 1 95.38 333 LYS B N 1
ATOM 5469 C CA . LYS B 1 333 ? -7.078 3.707 -12.25 1 95.38 333 LYS B CA 1
ATOM 5470 C C . LYS B 1 333 ? -7.035 2.371 -12.984 1 95.38 333 LYS B C 1
ATOM 5472 O O . LYS B 1 333 ? -6.332 2.229 -13.984 1 95.38 333 LYS B O 1
ATOM 5477 N N . PRO B 1 334 ? -7.746 1.422 -12.438 1 95.62 334 PRO B N 1
ATOM 5478 C CA . PRO B 1 334 ? -7.711 0.13 -13.125 1 95.62 334 PRO B CA 1
ATOM 5479 C C . PRO B 1 334 ? -8.32 0.191 -14.523 1 95.62 334 PRO B C 1
ATOM 5481 O O . PRO B 1 334 ? -9.281 0.932 -14.75 1 95.62 334 PRO B O 1
ATOM 5484 N N . HIS B 1 335 ? -7.762 -0.582 -15.43 1 91.75 335 HIS B N 1
ATOM 5485 C CA . HIS B 1 335 ? -8.312 -0.753 -16.766 1 91.75 335 HIS B CA 1
ATOM 5486 C C . HIS B 1 335 ? -9.477 -1.741 -16.766 1 91.75 335 HIS B C 1
ATOM 5488 O O . HIS B 1 335 ? -9.273 -2.936 -16.531 1 91.75 335 HIS B O 1
ATOM 5494 N N . LEU B 1 336 ? -10.625 -1.248 -17.109 1 93.44 336 LEU B N 1
ATOM 5495 C CA . LEU B 1 336 ? -11.805 -2.102 -17.078 1 93.44 336 LEU B CA 1
ATOM 5496 C C . LEU B 1 336 ? -12.461 -2.184 -18.453 1 93.44 336 LEU B C 1
ATOM 5498 O O . LEU B 1 336 ? -13.695 -2.213 -18.547 1 93.44 336 LEU B O 1
ATOM 5502 N N . ALA B 1 337 ? -11.648 -2.207 -19.422 1 90.19 337 ALA B N 1
ATOM 5503 C CA . ALA B 1 337 ? -12.125 -2.141 -20.797 1 90.19 337 ALA B CA 1
ATOM 5504 C C . ALA B 1 337 ? -12.914 -3.398 -21.172 1 90.19 337 ALA B C 1
ATOM 5506 O O . ALA B 1 337 ? -13.789 -3.359 -22.031 1 90.19 337 ALA B O 1
ATOM 5507 N N . ASN B 1 338 ? -12.602 -4.52 -20.547 1 88.88 338 ASN B N 1
ATOM 5508 C CA . ASN B 1 338 ? -13.242 -5.789 -20.891 1 88.88 338 ASN B CA 1
ATOM 5509 C C . ASN B 1 338 ? -14.383 -6.113 -19.922 1 88.88 338 ASN B C 1
ATOM 5511 O O . ASN B 1 338 ? -14.883 -7.242 -19.906 1 88.88 338 ASN B O 1
ATOM 5515 N N . GLU B 1 339 ? -14.703 -5.137 -19.156 1 89.31 339 GLU B N 1
ATOM 5516 C CA . GLU B 1 339 ? -15.82 -5.359 -18.234 1 89.31 339 GLU B CA 1
ATOM 5517 C C . GLU B 1 339 ? -17.125 -5.527 -19 1 89.31 339 GLU B C 1
ATOM 5519 O O . GLU B 1 339 ? -17.469 -4.707 -19.859 1 89.31 339 GLU B O 1
ATOM 5524 N N . PRO B 1 340 ? -17.781 -6.574 -18.766 1 85 340 PRO B N 1
ATOM 5525 C CA . PRO B 1 340 ? -19.047 -6.746 -19.484 1 85 340 PRO B CA 1
ATOM 5526 C C . PRO B 1 340 ? -20.078 -5.664 -19.141 1 85 340 PRO B C 1
ATOM 5528 O O . PRO B 1 340 ? -20.094 -5.16 -18.016 1 85 340 PRO B O 1
ATOM 5531 N N . LYS B 1 341 ? -20.828 -5.387 -20.094 1 83.12 341 LYS B N 1
ATOM 5532 C CA . LYS B 1 341 ? -21.875 -4.395 -19.875 1 83.12 341 LYS B CA 1
ATOM 5533 C C . LYS B 1 341 ? -22.922 -4.906 -18.875 1 83.12 341 LYS B C 1
ATOM 5535 O O . LYS B 1 341 ? -23.422 -4.141 -18.062 1 83.12 341 LYS B O 1
ATOM 5540 N N . HIS B 1 342 ? -23.141 -6.168 -19 1 82.5 342 HIS B N 1
ATOM 5541 C CA . HIS B 1 342 ? -24.047 -6.828 -18.078 1 82.5 342 HIS B CA 1
ATOM 5542 C C . HIS B 1 342 ? -23.328 -7.898 -17.266 1 82.5 342 HIS B C 1
ATOM 5544 O O . HIS B 1 342 ? -22.344 -8.469 -17.719 1 82.5 342 HIS B O 1
ATOM 5550 N N . ARG B 1 343 ? -23.938 -8.008 -16.094 1 78.94 343 ARG B N 1
ATOM 5551 C CA . ARG B 1 343 ? -23.297 -8.984 -15.203 1 78.94 343 ARG B CA 1
ATOM 5552 C C . ARG B 1 343 ? -23.344 -10.383 -15.812 1 78.94 343 ARG B C 1
ATOM 5554 O O . ARG B 1 343 ? -24.422 -10.891 -16.141 1 78.94 343 ARG B O 1
ATOM 5561 N N . LYS B 1 344 ? -22.172 -10.914 -15.992 1 82.88 344 LYS B N 1
ATOM 5562 C CA . LYS B 1 344 ? -22.078 -12.242 -16.578 1 82.88 344 LYS B CA 1
ATOM 5563 C C . LYS B 1 344 ? -21.75 -13.289 -15.523 1 82.88 344 LYS B C 1
ATOM 5565 O O . LYS B 1 344 ? -21.984 -14.484 -15.727 1 82.88 344 LYS B O 1
ATOM 5570 N N . ASP B 1 345 ? -21.359 -12.781 -14.414 1 85.25 345 ASP B N 1
ATOM 5571 C CA . ASP B 1 345 ? -21 -13.727 -13.359 1 85.25 345 ASP B CA 1
ATOM 5572 C C . ASP B 1 345 ? -22.234 -14.156 -12.57 1 85.25 345 ASP B C 1
ATOM 5574 O O . ASP B 1 345 ? -23.219 -13.414 -12.5 1 85.25 345 ASP B O 1
ATOM 5578 N N . THR B 1 346 ? -22.172 -15.367 -12.031 1 83.31 346 THR B N 1
ATOM 5579 C CA . THR B 1 346 ? -23.297 -15.93 -11.305 1 83.31 346 THR B CA 1
ATOM 5580 C C . THR B 1 346 ? -23.312 -15.43 -9.859 1 83.31 346 THR B C 1
ATOM 5582 O O . THR B 1 346 ? -24.328 -15.578 -9.156 1 83.31 346 THR B O 1
ATOM 5585 N N . VAL B 1 347 ? -22.172 -14.906 -9.406 1 87.69 347 VAL B N 1
ATOM 5586 C CA . VAL B 1 347 ? -22.062 -14.406 -8.039 1 87.69 347 VAL B CA 1
ATOM 5587 C C . VAL B 1 347 ? -21.641 -12.938 -8.055 1 87.69 347 VAL B C 1
ATOM 5589 O O . VAL B 1 347 ? -21 -12.484 -9 1 87.69 347 VAL B O 1
ATOM 5592 N N . VAL B 1 348 ? -22.141 -12.258 -7.023 1 86.38 348 VAL B N 1
ATOM 5593 C CA . VAL B 1 348 ? -21.703 -10.875 -6.832 1 86.38 348 VAL B CA 1
ATOM 5594 C C . VAL B 1 348 ? -20.5 -10.844 -5.902 1 86.38 348 VAL B C 1
ATOM 5596 O O . VAL B 1 348 ? -20.594 -11.258 -4.742 1 86.38 348 VAL B O 1
ATOM 5599 N N . ILE B 1 349 ? -19.469 -10.367 -6.441 1 92.5 349 ILE B N 1
ATOM 5600 C CA . ILE B 1 349 ? -18.234 -10.375 -5.68 1 92.5 349 ILE B CA 1
ATOM 5601 C C . ILE B 1 349 ? -17.828 -8.938 -5.332 1 92.5 349 ILE B C 1
ATOM 5603 O O . ILE B 1 349 ? -17.828 -8.062 -6.199 1 92.5 349 ILE B O 1
ATOM 5607 N N . GLU B 1 350 ? -17.656 -8.742 -4.02 1 92.06 350 GLU B N 1
ATOM 5608 C CA . GLU B 1 350 ? -17.109 -7.469 -3.555 1 92.06 350 GLU B CA 1
ATOM 5609 C C . GLU B 1 350 ? -15.625 -7.348 -3.877 1 92.06 350 GLU B C 1
ATOM 5611 O O . GLU B 1 350 ? -14.852 -8.266 -3.602 1 92.06 350 GLU B O 1
ATOM 5616 N N . VAL B 1 351 ? -15.336 -6.188 -4.605 1 94.75 351 VAL B N 1
ATOM 5617 C CA . VAL B 1 351 ? -13.945 -5.965 -4.988 1 94.75 351 VAL B CA 1
ATOM 5618 C C . VAL B 1 351 ? -13.398 -4.738 -4.27 1 94.75 351 VAL B C 1
ATOM 5620 O O . VAL B 1 351 ? -14.055 -3.689 -4.238 1 94.75 351 VAL B O 1
#

Sequence (702 aa):
MVCRLHGVEWTRHAAVRIAGFNGGAPGVAVGRSGCDGVTERERENFRLAMKSVFFSRFFILLPWVLIVIIMIDIDSKRTIRAPLAGRTGRAQRAVRSPGAGGSQNQSALPVIYAITPTYTRPVQKAELTRLAHAFRQVPRFHWIVVEDSTTRTELVARFLARCGVPYTHLHVFTPRRFKRTGMPRATEQRNAALTWLRQHRSRRDPGVVFFADDDNTYSLELFEEMRSTRGVSVWPVGFVGGRAYERPLVSGGKVVGWYTGWRPDRPFATDMAGFAVNLQVILENPRAQFKRRGSQPGMQESDFLKQITKVTELEPKANNCTRVLVWHTRTEKPHLANEPKHRKDTVVIEVMVCRLHGVEWTRHAAVRIAGFNGGAPGVAVGRSGCDGVTERERENFRLAMKSVFFSRFFILLPWVLIVIIMIDIDSKRTIRAPLAGRTGRAQRAVRSPGAGGSQNQSALPVIYAITPTYTRPVQKAELTRLAHAFRQVPRFHWIVVEDSTTRTELVARFLARCGVPYTHLHVFTPRRFKRTGMPRATEQRNAALTWLRQHRSRRDPGVVFFADDDNTYSLELFEEMRSTRGVSVWPVGFVGGRAYERPLVSGGKVVGWYTGWRPDRPFATDMAGFAVNLQVILENPRAQFKRRGSQPGMQESDFLKQITKVTELEPKANNCTRVLVWHTRTEKPHLANEPKHRKDTVVIEV